Protein 2VJ4 (pdb70)

GO terms:
  GO:0050709 negative regulation of protein secretion (P, IMP)
  GO:0005515 protein binding (F, IPI)

Nearest PDB structures (foldseek):
  2vix-assembly1_A  TM=9.830E-01  e=9.629E-27  Shigella flexneri
  7yyg-assembly1_A  TM=6.979E-01  e=5.399E-05  Bordetella pertussis Tohama I
  2vix-assembly1_A  TM=9.830E-01  e=1.047E-26  Shigella flexneri
  7yyg-assembly1_A  TM=6.692E-01  e=4.824E-05  Bordetella pertussis Tohama I

Solvent-accessible surface area: 30211 Å² total

Foldseek 3Di:
DPPPPFDDDDLLLLAQPDDPVLSVVLVVLVCDVPDDDDPCNVVVCCSGPLLNSLSSLVVVCVDNNDDCVNVVSVNSCVSCPVPCLNLLSSQLRVLCCLCVLHRSVVLSVLLSCLLPPDDDLLVNLVVCCVVSHPVCSVVSLVSNVVSLVSQVVHCHSDDPVSSVVSVCSVLVLLVVLLVLLPCVVLVLPVPQDDSSLLSVLLSVCLVPLLCNVVSCVVVCVRCVVPDQQLSSLVSSLVSLVPGDCVSHPVVSSVSNNVVSVVRNVVRPPPVD/DPPPPFDDDDLLLLAQPDDPVLSVVLVVLVCDVPDDDDPVNLVVCCSGPLLNSLSSLVVVCVDNNDDVVNVVSVNSCVSCVVPVLNLLSRQLRVLCCLCVLHRSVVLSVLLSCLLPPDDDLLVNLVVCCVVSHDVCSVVSLVSNVVSLVSQVVHCHSDDPVSSVVSVCSVLVLLVQLLVLLPCVVLVLPVPQDDSSLVSVLLSVCLVVLQCNVVSCVVSCVRCVVPHQQLSSLVSSLVSLVPGDPVSHPVVSSVSNNVVSVVRNVVRPPPVD

Radius of gyration: 30.58 Å; Cα contacts (8 Å, |Δi|>4): 557; chains: 2; bounding box: 80×80×70 Å

Organism: Shigella flexneri (NCBI:txid623)

InterPro domains:
  IPR003520 Salmonella/Shigella invasion protein E [PR01344] (43-63)
  IPR003520 Salmonella/Shigella invasion protein E [PR01344] (107-126)
  IPR003520 Salmonella/Shigella invasion protein E [PR01344] (170-188)
  IPR003520 Salmonella/Shigella invasion protein E [PR01344] (199-211)
  IPR003520 Salmonella/Shigella invasion protein E [PR01344] (225-245)
  IPR003520 Salmonella/Shigella invasion protein E [PR01344] (255-272)
  IPR010812 Hypersensitivity response secretion-like, HrpJ [PF07201] (46-206)
  IPR013401 Type III secretion regulator, YopN/LcrE/InvE/MxiC [TIGR02568] (38-256)
  IPR049013 MxiC, C-terminal [PF21439] (254-348)

Secondary structure (DSSP, 8-state):
--S--------GGG--SS-HHHHH--------------TTTTTT-----HHHHHHHHHHHTT----SSHHHHH--HHHHHTT---HHHHHHTTTT--------HHHHHHHHHHHHH----HHHHHHHHHHHH-STTHHHHHHHHHHHHHHHHH----S-HHHHHHHH------HHHHHHHH--TTTT----SS-HHHHHHHHHHHHH-GGGHHHHTHHHHHHHTTTS-HHHHHHHHHHHHHTS-GGG--HHHHHHHHHHHHHHHHHH-----/--S--------GGG--SS-HHHHH--------------TTTTTT-----HHHHHHHHHHGGG----SSHHHHH--HHHHHTT---HHHHHHTTTT--------HHHHHHHHHHHHH----HHHHHHHHHHHH-GGGHHHHHHHHHHHHHHHHT----S-HHHHHHHH------HHHHHHHH--TTTT----SS-HHHHHHHHHHHHH-GGGHHHHHHHHHHHHTTTS-HHHHHHHHHHHHHTS-GGG--HHHHHHHHHHHHHHHHHH-----

Sequence (544 aa):
SGLVPRGSHMSQERILDGEEDEINHIFDLRTLDNLPLDRDFIDRLRYFDPSDQVLALRELLNEDLTAEQVELLTIINEIISGSESVNAGINSAIQALFGNMLEPQLLRACYRGFIMGNISTTDQYIEWLGNFGFNHRHTIVNFVEQSLIVDMDSEPSCNAYEFGFVLSLIAIMIRTSDVIFMLESSSLLDGSLSAEQLLLTLLYIFQYPSESEQILTSVIEVSRASHEDSVVYQTYLSSVNESPHDIFSESEREIAINILRELVTSAYELSRSGLVPRGSHMSQERILDGEEDEINHIFDLRTLDNLPLDRDFIDRLRYFDPSDQVLALRELLNEDLTAEQVELLTIINEIISGSESVNAGINSAIQALFGNMLEPQLLRACYRGFIMGNISTTDQYIEWLGNFGFNHRHTIVNFVEQSLIVDMDSEPSCNAYEFGFVLSLIAIMIRTSDVIFMLESSSLLDGSLSAEQLLLTLLYIFQYPSESEQILTSVIEVSRASHEDSVVYQTYLSSVNESPHDIFSESEREIAINILRELVTSAYELSR

Structure (mmCIF, N/CA/C/O backbone):
data_2VJ4
#
_entry.id   2VJ4
#
_cell.length_a   83.480
_cell.length_b   83.450
_cell.length_c   117.070
_cell.angle_alpha   90.00
_cell.angle_beta   90.00
_cell.angle_gamma   90.00
#
_symmetry.space_group_name_H-M   'P 2 2 2'
#
loop_
_entity.id
_entity.type
_entity.pdbx_description
1 polymer 'PROTEIN MXIC'
2 water water
#
loop_
_atom_site.group_PDB
_atom_site.id
_atom_site.type_symbol
_atom_site.label_atom_id
_atom_site.label_alt_id
_atom_site.label_comp_id
_atom_site.label_asym_id
_atom_site.label_entity_id
_atom_site.label_seq_id
_atom_site.pdbx_PDB_ins_code
_atom_site.Cartn_x
_atom_site.Cartn_y
_atom_site.Cartn_z
_atom_site.occupancy
_atom_site.B_iso_or_equiv
_atom_site.auth_seq_id
_atom_site.auth_comp_id
_atom_site.auth_asym_id
_atom_site.auth_atom_id
_atom_site.pdbx_PDB_model_num
ATOM 1 N N . SER A 1 3 ? 41.100 2.711 -34.367 1.00 78.02 64 SER A N 1
ATOM 2 C CA . SER A 1 3 ? 42.177 1.822 -33.940 1.00 78.12 64 SER A CA 1
ATOM 3 C C . SER A 1 3 ? 42.701 2.149 -32.539 1.00 81.92 64 SER A C 1
ATOM 4 O O . SER A 1 3 ? 42.568 1.330 -31.631 1.00 81.77 64 SER A O 1
ATOM 7 N N . GLY A 1 4 ? 43.301 3.326 -32.346 1.00 78.62 65 GLY A N 1
ATOM 8 C CA . GLY A 1 4 ? 43.498 4.320 -33.387 1.00 78.37 65 GLY A CA 1
ATOM 9 C C . GLY A 1 4 ? 44.807 5.062 -33.196 1.00 82.10 65 GLY A C 1
ATOM 10 O O . GLY A 1 4 ? 44.969 6.185 -33.668 1.00 81.81 65 GLY A O 1
ATOM 11 N N . LEU A 1 5 ? 45.731 4.439 -32.471 1.00 78.45 66 LEU A N 1
ATOM 12 C CA . LEU A 1 5 ? 47.033 5.035 -32.195 1.00 78.24 66 LEU A CA 1
ATOM 13 C C . LEU A 1 5 ? 48.139 4.000 -32.196 1.00 80.62 66 LEU A C 1
ATOM 14 O O . LEU A 1 5 ? 49.316 4.335 -32.147 1.00 79.74 66 LEU A O 1
ATOM 19 N N . VAL A 1 6 ? 47.776 2.729 -32.184 1.00 76.12 67 VAL A N 1
ATOM 20 C CA . VAL A 1 6 ? 48.820 1.721 -32.214 1.00 74.97 67 VAL A CA 1
ATOM 21 C C . VAL A 1 6 ? 49.346 1.682 -33.648 1.00 78.01 67 VAL A C 1
ATOM 22 O O . VAL A 1 6 ? 48.574 1.551 -34.595 1.00 77.54 67 VAL A O 1
ATOM 26 N N . PRO A 1 7 ? 50.662 1.882 -33.829 1.00 74.12 68 PRO A N 1
ATOM 27 C CA . PRO A 1 7 ? 51.175 1.893 -35.203 1.00 73.61 68 PRO A CA 1
ATOM 28 C C . PRO A 1 7 ? 51.452 0.492 -35.735 1.00 77.58 68 PRO A C 1
ATOM 29 O O . PRO A 1 7 ? 52.601 0.141 -35.995 1.00 77.63 68 PRO A O 1
ATOM 33 N N . ARG A 1 8 ? 50.396 -0.303 -35.893 1.00 74.32 69 ARG A N 1
ATOM 34 C CA . ARG A 1 8 ? 50.522 -1.673 -36.396 1.00 74.20 69 ARG A CA 1
ATOM 35 C C . ARG A 1 8 ? 50.847 -1.676 -37.891 1.00 79.16 69 ARG A C 1
ATOM 36 O O . ARG A 1 8 ? 50.095 -1.110 -38.687 1.00 78.92 69 ARG A O 1
ATOM 44 N N . GLY A 1 9 ? 51.943 -2.323 -38.288 1.00 76.51 70 GLY A N 1
ATOM 45 C CA . GLY A 1 9 ? 52.894 -2.954 -37.388 1.00 76.65 70 GLY A CA 1
ATOM 46 C C . GLY A 1 9 ? 54.324 -2.719 -37.878 1.00 81.19 70 GLY A C 1
ATOM 47 O O . GLY A 1 9 ? 54.815 -1.586 -37.847 1.00 80.58 70 GLY A O 1
ATOM 48 N N . SER A 1 10 ? 54.991 -3.770 -38.358 1.00 77.92 71 SER A N 1
ATOM 49 C CA . SER A 1 10 ? 54.423 -5.117 -38.427 1.00 77.65 71 SER A CA 1
ATOM 50 C C . SER A 1 10 ? 55.474 -6.129 -38.907 1.00 79.63 71 SER A C 1
ATOM 51 O O . SER A 1 10 ? 55.200 -7.331 -38.967 1.00 78.86 71 SER A O 1
ATOM 54 N N . HIS A 1 11 ? 56.658 -5.633 -39.269 1.00 74.72 72 HIS A N 1
ATOM 55 C CA . HIS A 1 11 ? 57.739 -6.483 -39.775 1.00 73.75 72 HIS A CA 1
ATOM 56 C C . HIS A 1 11 ? 57.950 -7.733 -38.926 1.00 76.23 72 HIS A C 1
ATOM 57 O O . HIS A 1 11 ? 57.586 -7.751 -37.749 1.00 76.29 72 HIS A O 1
ATOM 64 N N . MET A 1 12 ? 58.536 -8.752 -39.558 1.00 71.14 73 MET A N 1
ATOM 65 C CA . MET A 1 12 ? 58.744 -10.106 -39.031 1.00 69.97 73 MET A CA 1
ATOM 66 C C . MET A 1 12 ? 57.630 -11.003 -39.573 1.00 69.94 73 MET A C 1
ATOM 67 O O . MET A 1 12 ? 56.542 -11.111 -38.995 1.00 69.76 73 MET A O 1
ATOM 72 N N . SER A 1 13 ? 57.894 -11.576 -40.740 1.00 62.46 74 SER A N 1
ATOM 73 C CA . SER A 1 13 ? 56.952 -12.456 -41.402 1.00 60.05 74 SER A CA 1
ATOM 74 C C . SER A 1 13 ? 57.507 -13.866 -41.340 1.00 60.97 74 SER A C 1
ATOM 75 O O . SER A 1 13 ? 56.794 -14.808 -41.014 1.00 61.86 74 SER A O 1
ATOM 78 N N . GLN A 1 14 ? 58.801 -13.990 -41.610 1.00 54.21 75 GLN A N 1
ATOM 79 C CA . GLN A 1 14 ? 59.481 -15.278 -41.616 1.00 52.17 75 GLN A CA 1
ATOM 80 C C . GLN A 1 14 ? 59.413 -16.017 -40.288 1.00 54.16 75 GLN A C 1
ATOM 81 O O . GLN A 1 14 ? 59.413 -17.245 -40.254 1.00 54.10 75 GLN A O 1
ATOM 87 N N . GLU A 1 15 ? 59.382 -15.273 -39.191 1.00 49.41 76 GLU A N 1
ATOM 88 C CA . GLU A 1 15 ? 59.325 -15.887 -37.867 1.00 48.75 76 GLU A CA 1
ATOM 89 C C . GLU A 1 15 ? 57.954 -16.511 -37.586 1.00 51.23 76 GLU A C 1
ATOM 90 O O . GLU A 1 15 ? 57.804 -17.330 -36.676 1.00 51.24 76 GLU A O 1
ATOM 96 N N . ARG A 1 16 ? 56.960 -16.135 -38.384 1.00 46.11 77 ARG A N 1
ATOM 97 C CA . ARG A 1 16 ? 55.617 -16.680 -38.232 1.00 45.40 77 ARG A CA 1
ATOM 98 C C . ARG A 1 16 ? 55.360 -17.899 -39.120 1.00 49.07 77 ARG A C 1
ATOM 99 O O . ARG A 1 16 ? 54.267 -18.456 -39.102 1.00 48.02 77 ARG A O 1
ATOM 107 N N . ILE A 1 17 ? 56.372 -18.317 -39.879 1.00 46.41 78 ILE A N 1
ATOM 108 C CA . ILE A 1 17 ? 56.259 -19.497 -40.731 1.00 46.80 78 ILE A CA 1
ATOM 109 C C . ILE A 1 17 ? 56.405 -20.742 -39.868 1.00 53.32 78 ILE A C 1
ATOM 110 O O . ILE A 1 17 ? 57.367 -20.869 -39.108 1.00 52.43 78 ILE A O 1
ATOM 115 N N . LEU A 1 18 ? 55.436 -21.649 -39.968 1.00 52.84 79 LEU A N 1
ATOM 116 C CA . LEU A 1 18 ? 55.416 -22.847 -39.124 1.00 53.81 79 LEU A CA 1
ATOM 117 C C . LEU A 1 18 ? 55.751 -24.180 -39.789 1.00 61.35 79 LEU A C 1
ATOM 118 O O . LEU A 1 18 ? 55.600 -25.232 -39.175 1.00 60.62 79 LEU A O 1
ATOM 123 N N . ASP A 1 19 ? 56.217 -24.130 -41.031 1.00 61.31 80 ASP A N 1
ATOM 124 C CA . ASP A 1 19 ? 56.568 -25.339 -41.776 1.00 62.24 80 ASP A CA 1
ATOM 125 C C . ASP A 1 19 ? 58.080 -25.543 -41.863 1.00 67.38 80 ASP A C 1
ATOM 126 O O . ASP A 1 19 ? 58.769 -24.845 -42.612 1.00 66.87 80 ASP A O 1
ATOM 131 N N . GLY A 1 20 ? 58.597 -26.507 -41.109 1.00 65.49 81 GLY A N 1
ATOM 132 C CA . GLY A 1 20 ? 60.017 -26.820 -41.148 1.00 65.95 81 GLY A CA 1
ATOM 133 C C . GLY A 1 20 ? 60.843 -26.335 -39.972 1.00 71.20 81 GLY A C 1
ATOM 134 O O . GLY A 1 20 ? 60.331 -26.155 -38.867 1.00 71.16 81 GLY A O 1
ATOM 135 N N . GLU A 1 21 ? 62.136 -26.142 -40.216 1.00 68.03 82 GLU A N 1
ATOM 136 C CA . GLU A 1 21 ? 63.067 -25.690 -39.190 1.00 67.82 82 GLU A CA 1
ATOM 137 C C . GLU A 1 21 ? 63.638 -24.339 -39.596 1.00 72.30 82 GLU A C 1
ATOM 138 O O . GLU A 1 21 ? 63.601 -23.981 -40.774 1.00 71.74 82 GLU A O 1
ATOM 144 N N . GLU A 1 22 ? 64.150 -23.583 -38.627 1.00 69.39 83 GLU A N 1
ATOM 145 C CA . GLU A 1 22 ? 64.683 -22.251 -38.910 1.00 69.54 83 GLU A CA 1
ATOM 146 C C . GLU A 1 22 ? 65.654 -22.215 -40.085 1.00 74.09 83 GLU A C 1
ATOM 147 O O . GLU A 1 22 ? 65.646 -21.276 -40.882 1.00 73.82 83 GLU A O 1
ATOM 153 N N . ASP A 1 23 ? 66.487 -23.246 -40.191 1.00 70.99 84 ASP A N 1
ATOM 154 C CA . ASP A 1 23 ? 67.460 -23.344 -41.274 1.00 70.66 84 ASP A CA 1
ATOM 155 C C . ASP A 1 23 ? 66.798 -23.882 -42.539 1.00 72.90 84 ASP A C 1
ATOM 156 O O . ASP A 1 23 ? 67.085 -23.421 -43.643 1.00 72.01 84 ASP A O 1
ATOM 161 N N . GLU A 1 24 ? 65.895 -24.843 -42.361 1.00 68.82 85 GLU A N 1
ATOM 162 C CA . GLU A 1 24 ? 65.150 -25.443 -43.465 1.00 68.59 85 GLU A CA 1
ATOM 163 C C . GLU A 1 24 ? 64.217 -24.425 -44.129 1.00 72.32 85 GLU A C 1
ATOM 164 O O . GLU A 1 24 ? 63.945 -24.505 -45.329 1.00 71.79 85 GLU A O 1
ATOM 170 N N . ILE A 1 25 ? 63.732 -23.471 -43.339 1.00 69.12 86 ILE A N 1
ATOM 171 C CA . ILE A 1 25 ? 62.855 -22.413 -43.841 1.00 68.73 86 ILE A CA 1
ATOM 172 C C . ILE A 1 25 ? 63.714 -21.334 -44.492 1.00 72.56 86 ILE A C 1
ATOM 173 O O . ILE A 1 25 ? 63.346 -20.752 -45.512 1.00 70.86 86 ILE A O 1
ATOM 178 N N . ASN A 1 26 ? 64.858 -21.068 -43.872 1.00 71.40 87 ASN A N 1
ATOM 179 C CA . ASN A 1 26 ? 65.781 -20.036 -44.338 1.00 72.28 87 ASN A CA 1
ATOM 180 C C . ASN A 1 26 ? 66.345 -20.288 -45.733 1.00 78.01 87 ASN A C 1
ATOM 181 O O . ASN A 1 26 ? 66.573 -19.346 -46.495 1.00 76.29 87 ASN A O 1
ATOM 186 N N . HIS A 1 27 ? 66.565 -21.557 -46.065 1.00 77.56 88 HIS A N 1
ATOM 187 C CA . HIS A 1 27 ? 67.062 -21.913 -47.390 1.00 79.03 88 HIS A CA 1
ATOM 188 C C . HIS A 1 27 ? 65.949 -21.660 -48.403 1.00 82.13 88 HIS A C 1
ATOM 189 O O . HIS A 1 27 ? 66.162 -21.011 -49.432 1.00 81.02 88 HIS A O 1
ATOM 207 N N . ILE A 1 29 ? 63.416 -19.676 -48.391 1.00 79.26 90 ILE A N 1
ATOM 208 C CA . ILE A 1 29 ? 63.175 -18.268 -48.673 1.00 79.44 90 ILE A CA 1
ATOM 209 C C . ILE A 1 29 ? 64.268 -17.680 -49.556 1.00 85.45 90 ILE A C 1
ATOM 210 O O . ILE A 1 29 ? 64.013 -16.774 -50.351 1.00 84.65 90 ILE A O 1
ATOM 215 N N . PHE A 1 30 ? 65.486 -18.199 -49.412 1.00 84.11 91 PHE A N 1
ATOM 216 C CA . PHE A 1 30 ? 66.617 -17.726 -50.206 1.00 84.75 91 PHE A CA 1
ATOM 217 C C . PHE A 1 30 ? 66.538 -18.226 -51.646 1.00 88.92 91 PHE A C 1
ATOM 218 O O . PHE A 1 30 ? 66.879 -17.498 -52.575 1.00 88.01 91 PHE A O 1
ATOM 226 N N . ASP A 1 31 ? 66.050 -19.453 -51.829 1.00 86.55 92 ASP A N 1
ATOM 227 C CA . ASP A 1 31 ? 65.870 -20.020 -53.168 1.00 86.70 92 ASP A CA 1
ATOM 228 C C . ASP A 1 31 ? 64.871 -19.159 -53.936 1.00 92.52 92 ASP A C 1
ATOM 229 O O . ASP A 1 31 ? 64.987 -18.990 -55.148 1.00 92.11 92 ASP A O 1
ATOM 234 N N . LEU A 1 32 ? 63.879 -18.632 -53.219 1.00 90.34 93 LEU A N 1
ATOM 235 C CA . LEU A 1 32 ? 62.854 -17.782 -53.817 1.00 90.68 93 LEU A CA 1
ATOM 236 C C . LEU A 1 32 ? 63.376 -16.360 -54.009 1.00 96.02 93 LEU A C 1
ATOM 237 O O . LEU A 1 32 ? 62.854 -15.596 -54.819 1.00 95.30 93 LEU A O 1
ATOM 253 N N . ARG A 1 34 ? 66.444 -16.125 -54.773 1.00 99.55 95 ARG A N 1
ATOM 254 C CA . ARG A 1 34 ? 67.368 -16.495 -55.841 1.00 99.96 95 ARG A CA 1
ATOM 255 C C . ARG A 1 34 ? 66.671 -16.905 -57.142 1.00 105.43 95 ARG A C 1
ATOM 256 O O . ARG A 1 34 ? 67.336 -17.170 -58.146 1.00 105.32 95 ARG A O 1
ATOM 264 N N . THR A 1 35 ? 65.341 -16.953 -57.126 1.00 102.80 96 THR A N 1
ATOM 265 C CA . THR A 1 35 ? 64.578 -17.293 -58.325 1.00 103.04 96 THR A CA 1
ATOM 266 C C . THR A 1 35 ? 63.272 -16.510 -58.426 1.00 107.16 96 THR A C 1
ATOM 267 O O . THR A 1 35 ? 62.202 -17.114 -58.487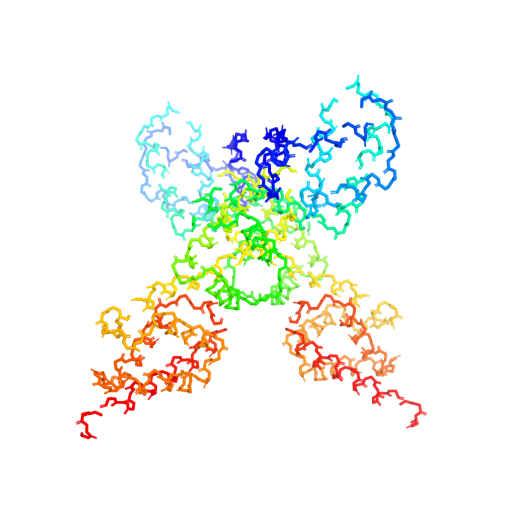 1.00 106.71 96 THR A O 1
ATOM 271 N N . LEU A 1 36 ? 63.336 -15.178 -58.466 1.00 103.77 97 LEU A N 1
ATOM 272 C CA . LEU A 1 36 ? 64.570 -14.397 -58.386 1.00 103.63 97 LEU A CA 1
ATOM 273 C C . LEU A 1 36 ? 64.179 -12.926 -58.496 1.00 107.29 97 LEU A C 1
ATOM 274 O O . LEU A 1 36 ? 63.684 -12.483 -59.532 1.00 106.72 97 LEU A O 1
ATOM 290 N N . ASP A 1 38 ? 66.467 -10.483 -57.410 1.00 105.11 99 ASP A N 1
ATOM 291 C CA . ASP A 1 38 ? 67.743 -9.805 -57.599 1.00 105.15 99 ASP A CA 1
ATOM 292 C C . ASP A 1 38 ? 68.174 -9.691 -59.055 1.00 108.53 99 ASP A C 1
ATOM 293 O O . ASP A 1 38 ? 68.807 -8.709 -59.442 1.00 108.13 99 ASP A O 1
ATOM 298 N N . ASN A 1 39 ? 67.872 -10.715 -59.847 1.00 105.06 100 ASN A N 1
ATOM 299 C CA . ASN A 1 39 ? 68.319 -10.756 -61.231 1.00 104.89 100 ASN A CA 1
ATOM 300 C C . ASN A 1 39 ? 67.287 -10.522 -62.328 1.00 109.23 100 ASN A C 1
ATOM 301 O O . ASN A 1 39 ? 67.656 -10.292 -63.485 1.00 108.61 100 ASN A O 1
ATOM 306 N N . LEU A 1 40 ? 66.008 -10.588 -61.966 1.00 106.30 101 LEU A N 1
ATOM 307 C CA . LEU A 1 40 ? 64.906 -10.255 -62.867 1.00 106.29 101 LEU A CA 1
ATOM 308 C C . LEU A 1 40 ? 64.133 -11.281 -63.699 1.00 110.41 101 LEU A C 1
ATOM 309 O O . LEU A 1 40 ? 63.731 -10.992 -64.834 1.00 110.45 101 LEU A O 1
ATOM 314 N N . PRO A 1 41 ? 63.825 -12.451 -63.113 1.00 106.66 102 PRO A N 1
ATOM 315 C CA . PRO A 1 41 ? 62.867 -13.385 -63.712 1.00 106.10 102 PRO A CA 1
ATOM 316 C C . PRO A 1 41 ? 61.490 -12.757 -63.343 1.00 109.01 102 PRO A C 1
ATOM 317 O O . PRO A 1 41 ? 61.519 -11.655 -62.789 1.00 108.53 102 PRO A O 1
ATOM 321 N N . LEU A 1 42 ? 60.303 -13.256 -63.734 1.00 104.82 103 LEU A N 1
ATOM 322 C CA . LEU A 1 42 ? 59.890 -14.566 -64.277 1.00 103.97 103 LEU A CA 1
ATOM 323 C C . LEU A 1 42 ? 59.130 -15.243 -63.125 1.00 105.68 103 LEU A C 1
ATOM 324 O O . LEU A 1 42 ? 59.730 -15.860 -62.247 1.00 104.76 103 LEU A O 1
ATOM 329 N N . ASP A 1 43 ? 57.814 -15.025 -63.085 1.00 101.09 104 ASP A N 1
ATOM 330 C CA . ASP A 1 43 ? 56.974 -15.459 -61.966 1.00 100.24 104 ASP A CA 1
ATOM 331 C C . ASP A 1 43 ? 55.981 -16.612 -62.117 1.00 102.21 104 ASP A C 1
ATOM 332 O O . ASP A 1 43 ? 55.319 -16.971 -61.146 1.00 101.75 104 ASP A O 1
ATOM 337 N N . ARG A 1 44 ? 55.846 -17.188 -63.304 1.00 97.47 105 ARG A N 1
ATOM 338 C CA . ARG A 1 44 ? 54.914 -18.306 -63.462 1.00 96.62 105 ARG A CA 1
ATOM 339 C C . ARG A 1 44 ? 55.612 -19.639 -63.185 1.00 99.32 105 ARG A C 1
ATOM 340 O O . ARG A 1 44 ? 56.764 -19.840 -63.578 1.00 98.87 105 ARG A O 1
ATOM 348 N N . ASP A 1 45 ? 54.916 -20.534 -62.489 1.00 95.12 106 ASP A N 1
ATOM 349 C CA . ASP A 1 45 ? 55.473 -21.828 -62.103 1.00 94.77 106 ASP A CA 1
ATOM 350 C C . ASP A 1 45 ? 56.540 -21.644 -61.028 1.00 96.69 106 ASP A C 1
ATOM 351 O O . ASP A 1 45 ? 57.110 -22.607 -60.501 1.00 96.02 106 ASP A O 1
ATOM 356 N N . PHE A 1 46 ? 56.762 -20.378 -60.688 1.00 91.62 107 PHE A N 1
ATOM 357 C CA . PHE A 1 46 ? 57.612 -19.981 -59.577 1.00 90.56 107 PHE A CA 1
ATOM 358 C C . PHE A 1 46 ? 56.648 -20.130 -58.399 1.00 91.50 107 PHE A C 1
ATOM 359 O O . PHE A 1 46 ? 57.039 -20.424 -57.269 1.00 90.74 107 PHE A O 1
ATOM 367 N N . ILE A 1 47 ? 55.366 -19.992 -58.727 1.00 86.12 108 ILE A N 1
ATOM 368 C CA . ILE A 1 47 ? 54.265 -20.139 -57.788 1.00 84.71 108 ILE A CA 1
ATOM 369 C C . ILE A 1 47 ? 54.160 -21.586 -57.318 1.00 86.79 108 ILE A C 1
ATOM 370 O O . ILE A 1 47 ? 53.859 -21.848 -56.155 1.00 86.29 108 ILE A O 1
ATOM 375 N N . ASP A 1 48 ? 54.409 -22.525 -58.226 1.00 82.46 109 ASP A N 1
ATOM 376 C CA . ASP A 1 48 ? 54.348 -23.946 -57.890 1.00 82.01 109 ASP A CA 1
ATOM 377 C C . ASP A 1 48 ? 55.551 -24.320 -57.025 1.00 84.02 109 ASP A C 1
ATOM 378 O O . ASP A 1 48 ? 55.514 -25.294 -56.269 1.00 83.56 109 ASP A O 1
ATOM 383 N N . ARG A 1 49 ? 56.614 -23.527 -57.139 1.00 79.14 110 ARG A N 1
ATOM 384 C CA . ARG A 1 49 ? 57.822 -23.719 -56.341 1.00 78.08 110 ARG A CA 1
ATOM 385 C C . ARG A 1 49 ? 57.490 -23.269 -54.917 1.00 80.21 110 ARG A C 1
ATOM 386 O O . ARG A 1 49 ? 57.803 -23.950 -53.940 1.00 79.20 110 ARG A O 1
ATOM 394 N N . LEU A 1 50 ? 56.825 -22.120 -54.829 1.00 75.87 111 LEU A N 1
ATOM 395 C CA . LEU A 1 50 ? 56.368 -21.548 -53.567 1.00 74.87 111 LEU A CA 1
ATOM 396 C C . LEU A 1 50 ? 55.462 -22.552 -52.863 1.00 77.98 111 LEU A C 1
ATOM 397 O O . LEU A 1 50 ? 55.702 -22.927 -51.714 1.00 77.97 111 LEU A O 1
ATOM 413 N N . ARG A 1 52 ? 55.208 -25.589 -53.338 1.00 72.36 113 ARG A N 1
ATOM 414 C CA . ARG A 1 52 ? 55.878 -26.865 -53.104 1.00 71.98 113 ARG A CA 1
ATOM 415 C C . ARG A 1 52 ? 56.702 -26.814 -51.822 1.00 74.41 113 ARG A C 1
ATOM 416 O O . ARG A 1 52 ? 56.755 -27.791 -51.073 1.00 73.80 113 ARG A O 1
ATOM 424 N N . TYR A 1 53 ? 57.322 -25.663 -51.564 1.00 70.01 114 TYR A N 1
ATOM 425 C CA . TYR A 1 53 ? 58.117 -25.459 -50.348 1.00 69.23 114 TYR A CA 1
ATOM 426 C C . TYR A 1 53 ? 57.202 -25.304 -49.131 1.00 71.20 114 TYR A C 1
ATOM 427 O O . TYR A 1 53 ? 57.490 -25.833 -48.057 1.00 71.22 114 TYR A O 1
ATOM 436 N N . PHE A 1 54 ? 56.116 -24.554 -49.303 1.00 65.71 115 PHE A N 1
ATOM 437 C CA . PHE A 1 54 ? 55.155 -24.305 -48.229 1.00 64.60 115 PHE A CA 1
ATOM 438 C C . PHE A 1 54 ? 53.744 -24.629 -48.706 1.00 66.10 115 PHE A C 1
ATOM 439 O O . PHE A 1 54 ? 53.161 -23.869 -49.476 1.00 65.65 115 PHE A O 1
ATOM 458 N N . ASP A 1 56 ? 50.973 -24.742 -46.802 1.00 55.31 117 ASP A N 1
ATOM 459 C CA . ASP A 1 56 ? 50.014 -23.882 -46.115 1.00 53.00 117 ASP A CA 1
ATOM 460 C C . ASP A 1 56 ? 50.044 -22.450 -46.637 1.00 52.95 117 ASP A C 1
ATOM 461 O O . ASP A 1 56 ? 51.109 -21.853 -46.787 1.00 52.54 117 ASP A O 1
ATOM 466 N N . PRO A 1 57 ? 48.862 -21.880 -46.912 1.00 46.88 118 PRO A N 1
ATOM 467 C CA . PRO A 1 57 ? 48.654 -20.516 -47.415 1.00 45.72 118 PRO A CA 1
ATOM 468 C C . PRO A 1 57 ? 49.199 -19.432 -46.483 1.00 47.15 118 PRO A C 1
ATOM 469 O O . PRO A 1 57 ? 49.602 -18.362 -46.939 1.00 46.79 118 PRO A O 1
ATOM 473 N N . SER A 1 58 ? 49.180 -19.689 -45.179 1.00 42.38 119 SER A N 1
ATOM 474 C CA . SER A 1 58 ? 49.704 -18.719 -44.214 1.00 41.67 119 SER A CA 1
ATOM 475 C C . SER A 1 58 ? 51.202 -18.589 -44.424 1.00 45.10 119 SER A C 1
ATOM 476 O O . SER A 1 58 ? 51.743 -17.485 -44.498 1.00 44.43 119 SER A O 1
ATOM 479 N N . ASP A 1 59 ? 51.851 -19.739 -44.558 1.00 41.63 120 ASP A N 1
ATOM 480 C CA . ASP A 1 59 ? 53.285 -19.803 -44.803 1.00 41.49 120 ASP A CA 1
ATOM 481 C C . ASP A 1 59 ? 53.647 -19.226 -46.164 1.00 46.16 120 ASP A C 1
ATOM 482 O O . ASP A 1 59 ? 54.633 -18.507 -46.295 1.00 46.52 120 ASP A O 1
ATOM 487 N N . GLN A 1 60 ? 52.841 -19.533 -47.175 1.00 42.94 121 GLN A N 1
ATOM 488 C CA . GLN A 1 60 ? 53.089 -19.021 -48.518 1.00 42.84 121 GLN A CA 1
ATOM 489 C C . GLN A 1 60 ? 53.045 -17.506 -48.526 1.00 48.54 121 GLN A C 1
ATOM 490 O O . GLN A 1 60 ? 53.923 -16.863 -49.096 1.00 49.77 121 GLN A O 1
ATOM 496 N N . VAL A 1 61 ? 52.023 -16.936 -47.891 1.00 45.15 122 VAL A N 1
ATOM 497 C CA . VAL A 1 61 ? 51.881 -15.484 -47.829 1.00 44.86 122 VAL A CA 1
ATOM 498 C C . VAL A 1 61 ? 53.047 -14.830 -47.085 1.00 49.36 122 VAL A C 1
ATOM 499 O O . VAL A 1 61 ? 53.561 -13.795 -47.505 1.00 48.19 122 VAL A O 1
ATOM 503 N N . LEU A 1 62 ? 53.458 -15.439 -45.977 1.00 46.81 123 LEU A N 1
ATOM 504 C CA . LEU A 1 62 ? 54.552 -14.897 -45.175 1.00 47.03 123 LEU A CA 1
ATOM 505 C C . LEU A 1 62 ? 55.882 -14.891 -45.922 1.00 54.39 123 LEU A C 1
ATOM 506 O O . LEU A 1 62 ? 56.711 -13.999 -45.727 1.00 53.77 123 LEU A O 1
ATOM 511 N N . ALA A 1 63 ? 56.085 -15.902 -46.760 1.00 53.13 124 ALA A N 1
ATOM 512 C CA . ALA A 1 63 ? 57.306 -16.029 -47.550 1.00 53.36 124 ALA A CA 1
ATOM 513 C C . ALA A 1 63 ? 57.417 -14.881 -48.547 1.00 58.84 124 ALA A C 1
ATOM 514 O O . ALA A 1 63 ? 58.483 -14.285 -48.703 1.00 58.61 124 ALA A O 1
ATOM 516 N N . LEU A 1 64 ? 56.309 -14.567 -49.210 1.00 56.53 125 LEU A N 1
ATOM 517 C CA . LEU A 1 64 ? 56.288 -13.487 -50.194 1.00 56.88 125 LEU A CA 1
ATOM 518 C C . LEU A 1 64 ? 56.418 -12.102 -49.560 1.00 61.87 125 LEU A C 1
ATOM 519 O O . LEU A 1 64 ? 56.900 -11.166 -50.196 1.00 62.12 125 LEU A O 1
ATOM 524 N N . ARG A 1 65 ? 55.959 -11.968 -48.317 1.00 58.79 126 ARG A N 1
ATOM 525 C CA . ARG A 1 65 ? 56.025 -10.692 -47.605 1.00 58.41 126 ARG A CA 1
ATOM 526 C C . ARG A 1 65 ? 57.462 -10.401 -47.199 1.00 62.51 126 ARG A C 1
ATOM 527 O O . ARG A 1 65 ? 57.884 -9.246 -47.129 1.00 61.65 126 ARG A O 1
ATOM 535 N N . GLU A 1 66 ? 58.204 -11.471 -46.948 1.00 60.01 127 GLU A N 1
ATOM 536 C CA . GLU A 1 66 ? 59.613 -11.390 -46.607 1.00 60.91 127 GLU A CA 1
ATOM 537 C C . GLU A 1 66 ? 60.375 -11.018 -47.885 1.00 69.05 127 GLU A C 1
ATOM 538 O O . GLU A 1 66 ? 61.218 -10.116 -47.879 1.00 69.30 127 GLU A O 1
ATOM 544 N N . LEU A 1 67 ? 60.039 -11.692 -48.986 1.00 67.31 128 LEU A N 1
ATOM 545 C CA . LEU A 1 67 ? 60.636 -11.405 -50.289 1.00 67.66 128 LEU A CA 1
ATOM 546 C C . LEU A 1 67 ? 60.300 -9.972 -50.713 1.00 74.39 128 LEU A C 1
ATOM 547 O O . LEU A 1 67 ? 60.927 -9.420 -51.615 1.00 74.58 128 LEU A O 1
ATOM 552 N N . LEU A 1 68 ? 59.289 -9.383 -50.081 1.00 72.19 129 LEU A N 1
ATOM 553 C CA . LEU A 1 68 ? 58.889 -8.018 -50.404 1.00 72.65 129 LEU A CA 1
ATOM 554 C C . LEU A 1 68 ? 59.693 -7.032 -49.566 1.00 78.18 129 LEU A C 1
ATOM 555 O O . LEU A 1 68 ? 59.487 -5.820 -49.636 1.00 77.83 129 LEU A O 1
ATOM 560 N N . ASN A 1 69 ? 60.600 -7.569 -48.760 1.00 76.20 130 ASN A N 1
ATOM 561 C CA . ASN A 1 69 ? 61.448 -6.747 -47.908 1.00 76.81 130 ASN A CA 1
ATOM 562 C C . ASN A 1 69 ? 62.764 -6.394 -48.606 1.00 83.33 130 ASN A C 1
ATOM 563 O O . ASN A 1 69 ? 63.462 -5.465 -48.199 1.00 82.75 130 ASN A O 1
ATOM 568 N N . GLU A 1 70 ? 63.097 -7.141 -49.658 1.00 81.75 131 GLU A N 1
ATOM 569 C CA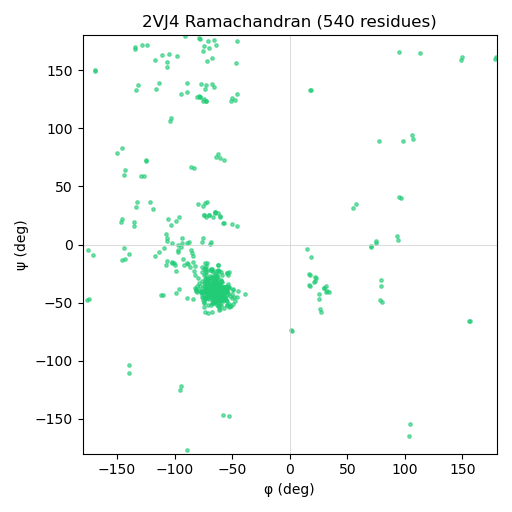 . GLU A 1 70 ? 64.318 -6.902 -50.423 1.00 82.30 131 GLU A CA 1
ATOM 570 C C . GLU A 1 70 ? 64.366 -5.439 -50.850 1.00 88.73 131 GLU A C 1
ATOM 571 O O . GLU A 1 70 ? 63.383 -4.899 -51.363 1.00 88.22 131 GLU A O 1
ATOM 588 N N . ASP A 1 72 ? 65.452 -3.407 -53.331 1.00 90.43 133 ASP A N 1
ATOM 589 C CA . ASP A 1 72 ? 65.852 -3.159 -54.711 1.00 90.57 133 ASP A CA 1
ATOM 590 C C . ASP A 1 72 ? 65.671 -1.695 -55.123 1.00 95.63 133 ASP A C 1
ATOM 591 O O . ASP A 1 72 ? 66.663 -1.007 -55.383 1.00 95.16 133 ASP A O 1
ATOM 596 N N . LEU A 1 73 ? 64.429 -1.202 -55.181 1.00 92.64 134 LEU A N 1
ATOM 597 C CA . LEU A 1 73 ? 63.211 -1.966 -54.886 1.00 92.33 134 LEU A CA 1
ATOM 598 C C . LEU A 1 73 ? 62.315 -2.019 -56.140 1.00 95.99 134 LEU A C 1
ATOM 599 O O . LEU A 1 73 ? 61.088 -2.080 -56.049 1.00 95.55 134 LEU A O 1
ATOM 604 N N . THR A 1 74 ? 62.951 -1.995 -57.309 1.00 92.44 135 THR A N 1
ATOM 605 C CA . THR A 1 74 ? 62.268 -1.986 -58.607 1.00 92.08 135 THR A CA 1
ATOM 606 C C . THR A 1 74 ? 61.497 -3.276 -58.878 1.00 95.27 135 THR A C 1
ATOM 607 O O . THR A 1 74 ? 62.035 -4.368 -58.668 1.00 94.76 135 THR A O 1
ATOM 611 N N . ALA A 1 75 ? 60.264 -3.177 -59.381 1.00 91.07 136 ALA A N 1
ATOM 612 C CA . ALA A 1 75 ? 59.545 -1.927 -59.658 1.00 90.70 136 ALA A CA 1
ATOM 613 C C . ALA A 1 75 ? 58.154 -2.358 -60.126 1.00 94.27 136 ALA A C 1
ATOM 614 O O . ALA A 1 75 ? 57.131 -1.859 -59.652 1.00 93.67 136 ALA A O 1
ATOM 616 N N . GLU A 1 76 ? 58.140 -3.315 -61.051 1.00 90.53 137 GLU A N 1
ATOM 617 C CA . GLU A 1 76 ? 56.911 -3.949 -61.526 1.00 89.95 137 GLU A CA 1
ATOM 618 C C . GLU A 1 76 ? 56.921 -5.282 -60.781 1.00 92.50 137 GLU A C 1
ATOM 619 O O . GLU A 1 76 ? 55.913 -5.989 -60.702 1.00 92.37 137 GLU A O 1
ATOM 625 N N . GLN A 1 77 ? 58.092 -5.598 -60.231 1.00 87.38 138 GLN A N 1
ATOM 626 C CA . GLN A 1 77 ? 58.309 -6.810 -59.452 1.00 86.38 138 GLN A CA 1
ATOM 627 C C . GLN A 1 77 ? 57.474 -6.756 -58.171 1.00 89.73 138 GLN A C 1
ATOM 628 O O . GLN A 1 77 ? 57.013 -7.783 -57.672 1.00 89.03 138 GLN A O 1
ATOM 634 N N . VAL A 1 78 ? 57.281 -5.547 -57.650 1.00 85.90 139 VAL A N 1
ATOM 635 C CA . VAL A 1 78 ? 56.477 -5.347 -56.453 1.00 85.16 139 VAL A CA 1
ATOM 636 C C . VAL A 1 78 ? 55.045 -5.756 -56.767 1.00 88.04 139 VAL A C 1
ATOM 637 O O . VAL A 1 78 ? 54.412 -6.489 -56.004 1.00 87.78 139 VAL A O 1
ATOM 641 N N . GLU A 1 79 ? 54.554 -5.284 -57.910 1.00 83.36 140 GLU A N 1
ATOM 642 C CA . GLU A 1 79 ? 53.197 -5.567 -58.361 1.00 82.48 140 GLU A CA 1
ATOM 643 C C . GLU A 1 79 ? 52.920 -7.062 -58.542 1.00 85.09 140 GLU A C 1
ATOM 644 O O . GLU A 1 79 ? 51.862 -7.559 -58.148 1.00 85.07 140 GLU A O 1
ATOM 650 N N . LEU A 1 80 ? 53.868 -7.774 -59.140 1.00 79.94 141 LEU A N 1
ATOM 651 C CA . LEU A 1 80 ? 53.713 -9.207 -59.367 1.00 78.90 141 LEU A CA 1
ATOM 652 C C . LEU A 1 80 ? 53.768 -9.993 -58.056 1.00 80.27 141 LEU A C 1
ATOM 653 O O . LEU A 1 80 ? 53.155 -11.055 -57.929 1.00 79.66 141 LEU A O 1
ATOM 658 N N . LEU A 1 81 ? 54.525 -9.478 -57.092 1.00 74.69 142 LEU A N 1
ATOM 659 C CA . LEU A 1 81 ? 54.663 -10.135 -55.799 1.00 73.29 142 LEU A CA 1
ATOM 660 C C . LEU A 1 81 ? 53.394 -9.912 -54.988 1.00 75.25 142 LEU A C 1
ATOM 661 O O . LEU A 1 81 ? 52.889 -10.825 -54.331 1.00 74.39 142 LEU A O 1
ATOM 666 N N . THR A 1 82 ? 52.867 -8.694 -55.062 1.00 70.62 143 THR A N 1
ATOM 667 C CA . THR A 1 82 ? 51.660 -8.343 -54.331 1.00 69.92 143 THR A CA 1
ATOM 668 C C . THR A 1 82 ? 50.409 -8.959 -54.934 1.00 72.14 143 THR A C 1
ATOM 669 O O . THR A 1 82 ? 49.424 -9.176 -54.233 1.00 72.42 143 THR A O 1
ATOM 684 N N . ILE A 1 84 ? 50.301 -11.986 -56.344 1.00 64.47 145 ILE A N 1
ATOM 685 C CA . ILE A 1 84 ? 50.283 -13.407 -56.009 1.00 64.16 145 ILE A CA 1
ATOM 686 C C . ILE A 1 84 ? 49.794 -13.547 -54.569 1.00 66.53 145 ILE A C 1
ATOM 687 O O . ILE A 1 84 ? 49.220 -14.566 -54.184 1.00 65.97 145 ILE A O 1
ATOM 692 N N . ILE A 1 85 ? 50.036 -12.507 -53.779 1.00 61.89 146 ILE A N 1
ATOM 693 C CA . ILE A 1 85 ? 49.606 -12.481 -52.395 1.00 61.18 146 ILE A CA 1
ATOM 694 C C . ILE A 1 85 ? 48.082 -12.424 -52.361 1.00 63.16 146 ILE A C 1
ATOM 695 O O . ILE A 1 85 ? 47.444 -13.151 -51.599 1.00 62.35 146 ILE A O 1
ATOM 700 N N . ASN A 1 86 ? 47.504 -11.602 -53.234 1.00 59.32 147 ASN A N 1
ATOM 701 C CA . ASN A 1 86 ? 46.048 -11.467 -53.335 1.00 59.12 147 ASN A CA 1
ATOM 702 C C . ASN A 1 86 ? 45.358 -12.761 -53.780 1.00 63.22 147 ASN A C 1
ATOM 703 O O . ASN A 1 86 ? 44.239 -13.047 -53.357 1.00 63.17 147 ASN A O 1
ATOM 708 N N . GLU A 1 87 ? 46.002 -13.520 -54.660 1.00 59.53 148 GLU A N 1
ATOM 709 C CA . GLU A 1 87 ? 45.411 -14.759 -55.162 1.00 59.72 148 GLU A CA 1
ATOM 710 C C . GLU A 1 87 ? 45.315 -15.839 -54.086 1.00 65.35 148 GLU A C 1
ATOM 711 O O . GLU A 1 87 ? 44.321 -16.575 -54.012 1.00 65.53 148 GLU A O 1
ATOM 717 N N . ILE A 1 88 ? 46.355 -15.925 -53.258 1.00 62.11 149 ILE A N 1
ATOM 718 C CA . ILE A 1 88 ? 46.416 -16.896 -52.168 1.00 61.67 149 ILE A CA 1
ATOM 719 C C . ILE A 1 88 ? 45.433 -16.523 -51.067 1.00 65.24 149 ILE A C 1
ATOM 720 O O . ILE A 1 88 ? 44.759 -17.389 -50.498 1.00 64.57 149 ILE A O 1
ATOM 725 N N . ILE A 1 89 ? 45.365 -15.228 -50.771 1.00 62.01 150 ILE A N 1
ATOM 726 C CA . ILE A 1 89 ? 44.507 -14.713 -49.710 1.00 61.88 150 ILE A CA 1
ATOM 727 C C . ILE A 1 89 ? 43.033 -14.662 -50.090 1.00 64.80 150 ILE A C 1
ATOM 728 O O . ILE A 1 89 ? 42.165 -14.966 -49.275 1.00 64.24 150 ILE A O 1
ATOM 733 N N . SER A 1 90 ? 42.756 -14.258 -51.324 1.00 61.00 151 SER A N 1
ATOM 734 C CA . SER A 1 90 ? 41.383 -14.110 -51.804 1.00 60.39 151 SER A CA 1
ATOM 735 C C . SER A 1 90 ? 40.489 -15.302 -51.486 1.00 62.88 151 SER A C 1
ATOM 736 O O . SER A 1 90 ? 40.797 -16.441 -51.846 1.00 61.82 151 SER A O 1
ATOM 739 N N . GLY A 1 91 ? 39.377 -15.026 -50.808 1.00 59.48 152 GLY A N 1
ATOM 740 C CA . GLY A 1 91 ? 38.412 -16.037 -50.410 1.00 58.71 152 GLY A CA 1
ATOM 741 C C . GLY A 1 91 ? 38.885 -16.874 -49.238 1.00 60.47 152 GLY A C 1
ATOM 742 O O . GLY A 1 91 ? 38.188 -17.795 -48.795 1.00 60.42 152 GLY A O 1
ATOM 743 N N . SER A 1 92 ? 40.077 -16.559 -48.740 1.00 54.71 153 SER A N 1
ATOM 744 C CA . SER A 1 92 ? 40.663 -17.297 -47.627 1.00 53.49 153 SER A CA 1
ATOM 745 C C . SER A 1 92 ? 41.272 -16.353 -46.598 1.00 55.23 153 SER A C 1
ATOM 746 O O . SER A 1 92 ? 42.105 -16.765 -45.791 1.00 55.72 153 SER A O 1
ATOM 749 N N . GLU A 1 93 ? 40.853 -15.090 -46.633 1.00 49.08 154 GLU A N 1
ATOM 750 C CA . GLU A 1 93 ? 41.367 -14.067 -45.726 1.00 48.12 154 GLU A CA 1
ATOM 751 C C . GLU A 1 93 ? 41.350 -14.494 -44.263 1.00 51.90 154 GLU A C 1
ATOM 752 O O . GLU A 1 93 ? 42.340 -14.362 -43.550 1.00 52.06 154 GLU A O 1
ATOM 769 N N . SER A 1 95 ? 41.106 -17.558 -42.809 1.00 43.99 156 SER A N 1
ATOM 770 C CA . SER A 1 95 ? 42.019 -18.655 -42.526 1.00 43.11 156 SER A CA 1
ATOM 771 C C . SER A 1 95 ? 43.497 -18.263 -42.583 1.00 46.72 156 SER A C 1
ATOM 772 O O . SER A 1 95 ? 44.305 -18.783 -41.812 1.00 46.92 156 SER A O 1
ATOM 775 N N . VAL A 1 96 ? 43.853 -17.357 -43.493 1.00 41.78 157 VAL A N 1
ATOM 776 C CA . VAL A 1 96 ? 45.246 -16.937 -43.627 1.00 41.09 157 VAL A CA 1
ATOM 777 C C . VAL A 1 96 ? 45.633 -16.022 -42.482 1.00 42.87 157 VAL A C 1
ATOM 778 O O . VAL A 1 96 ? 46.646 -16.231 -41.827 1.00 41.40 157 VAL A O 1
ATOM 782 N N . ASN A 1 97 ? 44.802 -15.011 -42.255 1.00 39.30 158 ASN A N 1
ATOM 783 C CA . ASN A 1 97 ? 45.008 -14.028 -41.194 1.00 38.54 158 ASN A CA 1
ATOM 784 C C . ASN A 1 97 ? 44.989 -14.629 -39.801 1.00 40.96 158 ASN A C 1
ATOM 785 O O . ASN A 1 97 ? 45.692 -14.159 -38.914 1.00 40.85 158 ASN A O 1
ATOM 790 N N . ALA A 1 98 ? 44.203 -15.681 -39.611 1.00 36.53 159 ALA A N 1
ATOM 791 C CA . ALA A 1 98 ? 44.169 -16.368 -38.322 1.00 35.47 159 ALA A CA 1
ATOM 792 C C . ALA A 1 98 ? 45.463 -17.146 -38.121 1.00 35.81 159 ALA A C 1
ATOM 793 O O . ALA A 1 98 ? 46.052 -17.118 -37.046 1.00 35.90 159 ALA A O 1
ATOM 795 N N . GLY A 1 99 ? 45.904 -17.844 -39.160 1.00 30.14 160 GLY A N 1
ATOM 796 C CA . GLY A 1 99 ? 47.145 -18.596 -39.102 1.00 29.50 160 GLY A CA 1
ATOM 797 C C . GLY A 1 99 ? 48.349 -17.699 -38.858 1.00 32.49 160 GLY A C 1
ATOM 798 O O . GLY A 1 99 ? 49.235 -18.039 -38.080 1.00 32.83 160 GLY A O 1
ATOM 799 N N . ILE A 1 100 ? 48.387 -16.548 -39.520 1.00 28.53 161 ILE A N 1
ATOM 800 C CA . ILE A 1 100 ? 49.477 -15.608 -39.322 1.00 29.23 161 ILE A CA 1
ATOM 801 C C . ILE A 1 100 ? 49.423 -15.028 -37.900 1.00 34.56 161 ILE A C 1
ATOM 802 O O . ILE A 1 100 ? 50.368 -15.175 -37.118 1.00 34.22 161 ILE A O 1
ATOM 807 N N . ASN A 1 101 ? 48.296 -14.397 -37.570 1.00 31.10 162 ASN A N 1
ATOM 808 C CA . ASN A 1 101 ? 48.094 -13.757 -36.269 1.00 30.20 162 ASN A CA 1
ATOM 809 C C . ASN A 1 101 ? 48.318 -14.610 -35.033 1.00 34.04 162 ASN A C 1
ATOM 810 O O . ASN A 1 101 ? 48.564 -14.063 -33.960 1.00 35.80 162 ASN A O 1
ATOM 815 N N . SER A 1 102 ? 48.196 -15.930 -35.159 1.00 29.24 163 SER A N 1
ATOM 816 C CA . SER A 1 102 ? 48.328 -16.824 -34.001 1.00 28.68 163 SER A CA 1
ATOM 817 C C . SER A 1 102 ? 49.623 -17.622 -33.973 1.00 32.71 163 SER A C 1
ATOM 818 O O . SER A 1 102 ? 49.829 -18.469 -33.093 1.00 32.07 163 SER A O 1
ATOM 821 N N . ALA A 1 103 ? 50.486 -17.356 -34.950 1.00 29.83 164 ALA A N 1
ATOM 822 C CA . ALA A 1 103 ? 51.736 -18.091 -35.115 1.00 29.56 164 ALA A CA 1
ATOM 823 C C . ALA A 1 103 ? 52.670 -18.098 -33.907 1.00 34.14 164 ALA A C 1
ATOM 824 O O . ALA A 1 103 ? 53.227 -19.136 -33.556 1.00 34.47 164 ALA A O 1
ATOM 826 N N . ILE A 1 104 ? 52.858 -16.937 -33.285 1.00 30.38 165 ILE A N 1
ATOM 827 C CA . ILE A 1 104 ? 53.741 -16.847 -32.129 1.00 30.30 165 ILE A CA 1
ATOM 828 C C . ILE A 1 104 ? 53.159 -17.573 -30.925 1.00 34.38 165 ILE A C 1
ATOM 829 O O . ILE A 1 104 ? 53.873 -18.275 -30.216 1.00 34.14 165 ILE A O 1
ATOM 834 N N . GLN A 1 105 ? 51.853 -17.441 -30.720 1.00 32.64 166 GLN A N 1
ATOM 835 C CA . GLN A 1 105 ? 51.177 -18.156 -29.634 1.00 33.47 166 GLN A CA 1
ATOM 836 C C . GLN A 1 105 ? 51.298 -19.669 -29.871 1.00 41.41 166 GLN A C 1
ATOM 837 O O . GLN A 1 105 ? 51.559 -20.434 -28.946 1.00 42.45 166 GLN A O 1
ATOM 843 N N . ALA A 1 106 ? 51.106 -20.096 -31.116 1.00 39.16 167 ALA A N 1
ATOM 844 C CA . ALA A 1 106 ? 51.237 -21.508 -31.466 1.00 39.47 167 ALA A CA 1
ATOM 845 C C . ALA A 1 106 ? 52.650 -22.012 -31.165 1.00 43.44 167 ALA A C 1
ATOM 846 O O . ALA A 1 106 ? 52.827 -23.162 -30.753 1.00 42.84 167 ALA A O 1
ATOM 859 N N . LEU A 1 108 ? 54.700 -20.479 -28.853 1.00 41.11 169 LEU A N 1
ATOM 860 C CA . LEU A 1 108 ? 54.791 -20.370 -27.397 1.00 40.30 169 LEU A CA 1
ATOM 861 C C . LEU A 1 108 ? 54.157 -21.590 -26.721 1.00 43.41 169 LEU A C 1
ATOM 862 O O . LEU A 1 108 ? 54.793 -22.277 -25.914 1.00 41.91 169 LEU A O 1
ATOM 867 N N . PHE A 1 109 ? 52.897 -21.849 -27.053 1.00 40.25 170 PHE A N 1
ATOM 868 C CA . PHE A 1 109 ? 52.163 -22.975 -26.485 1.00 40.48 170 PHE A CA 1
ATOM 869 C C . PHE A 1 109 ? 52.647 -24.317 -27.051 1.00 45.91 170 PHE A C 1
ATOM 870 O O . PHE A 1 109 ? 52.573 -25.351 -26.382 1.00 45.52 170 PHE A O 1
ATOM 878 N N . GLY A 1 110 ? 53.143 -24.295 -28.285 1.00 43.45 171 GLY A N 1
ATOM 879 C CA . GLY A 1 110 ? 53.681 -25.481 -28.919 1.00 43.50 171 GLY A CA 1
ATOM 880 C C . GLY A 1 110 ? 54.848 -25.998 -28.104 1.00 48.33 171 GLY A C 1
ATOM 881 O O . GLY A 1 110 ? 54.947 -27.192 -27.823 1.00 47.47 171 GLY A O 1
ATOM 882 N N . ASN A 1 111 ? 55.719 -25.082 -27.693 1.00 46.44 172 ASN A N 1
ATOM 883 C CA . ASN A 1 111 ? 56.887 -25.440 -26.890 1.00 46.67 172 ASN A CA 1
ATOM 884 C C . ASN A 1 111 ? 56.502 -25.859 -25.477 1.00 51.22 172 ASN A C 1
ATOM 885 O O . ASN A 1 111 ? 57.146 -26.717 -24.879 1.00 51.96 172 ASN A O 1
ATOM 901 N N . MET A 1 113 ? 53.443 -27.175 -24.484 1.00 48.59 174 MET A N 1
ATOM 902 C CA . MET A 1 113 ? 52.678 -28.416 -24.483 1.00 48.62 174 MET A CA 1
ATOM 903 C C . MET A 1 113 ? 53.447 -29.579 -25.092 1.00 55.11 174 MET A C 1
ATOM 904 O O . MET A 1 113 ? 53.033 -30.733 -24.976 1.00 54.85 174 MET A O 1
ATOM 920 N N . LEU A 1 115 ? 53.946 -29.863 -28.296 1.00 54.69 176 LEU A N 1
ATOM 921 C CA . LEU A 1 115 ? 53.094 -30.132 -29.452 1.00 54.17 176 LEU A CA 1
ATOM 922 C C . LEU A 1 115 ? 53.708 -29.392 -30.623 1.00 57.23 176 LEU A C 1
ATOM 923 O O . LEU A 1 115 ? 54.426 -28.421 -30.431 1.00 57.15 176 LEU A O 1
ATOM 928 N N . GLU A 1 116 ? 53.384 -29.821 -31.835 1.00 53.58 177 GLU A N 1
ATOM 929 C CA . GLU A 1 116 ? 53.873 -29.158 -33.037 1.00 52.85 177 GLU A CA 1
ATOM 930 C C . GLU A 1 116 ? 53.041 -27.893 -33.271 1.00 54.95 177 GLU A C 1
ATOM 931 O O . GLU A 1 116 ? 51.812 -27.939 -33.278 1.00 54.46 177 GLU A O 1
ATOM 937 N N . PRO A 1 117 ? 53.708 -26.739 -33.429 1.00 50.49 178 PRO A N 1
ATOM 938 C CA . PRO A 1 117 ? 52.998 -25.469 -33.616 1.00 49.69 178 PRO A CA 1
ATOM 939 C C . PRO A 1 117 ? 51.922 -25.466 -34.697 1.00 52.23 178 PRO A C 1
ATOM 940 O O . PRO A 1 117 ? 50.845 -24.921 -34.487 1.00 52.81 178 PRO A O 1
ATOM 944 N N . GLN A 1 118 ? 52.196 -26.071 -35.849 1.00 46.90 179 GLN A N 1
ATOM 945 C CA . GLN A 1 118 ? 51.201 -26.094 -36.925 1.00 45.32 179 GLN A CA 1
ATOM 946 C C . GLN A 1 118 ? 49.898 -26.825 -36.572 1.00 46.23 179 GLN A C 1
ATOM 947 O O . GLN A 1 118 ? 48.856 -26.570 -37.174 1.00 45.98 179 GLN A O 1
ATOM 953 N N . LEU A 1 119 ? 49.953 -27.712 -35.584 1.00 41.12 180 LEU A N 1
ATOM 954 C CA . LEU A 1 119 ? 48.766 -28.419 -35.117 1.00 40.57 180 LEU A CA 1
ATOM 955 C C . LEU A 1 119 ? 47.907 -27.443 -34.308 1.00 45.55 180 LEU A C 1
ATOM 956 O O . LEU A 1 119 ? 46.674 -27.539 -34.306 1.00 44.79 180 LEU A O 1
ATOM 961 N N . LEU A 1 120 ? 48.568 -26.503 -33.626 1.00 41.80 181 LEU A N 1
ATOM 962 C CA . LEU A 1 120 ? 47.873 -25.474 -32.853 1.00 40.70 181 LEU A CA 1
ATOM 963 C C . LEU A 1 120 ? 47.298 -24.407 -33.786 1.00 43.55 181 LEU A C 1
ATOM 964 O O . LEU A 1 120 ? 46.250 -23.827 -33.509 1.00 43.62 181 LEU A O 1
ATOM 969 N N . ARG A 1 121 ? 47.973 -24.169 -34.904 1.00 39.25 182 ARG A N 1
ATOM 970 C CA . ARG A 1 121 ? 47.480 -23.225 -35.903 1.00 39.24 182 ARG A CA 1
ATOM 971 C C . ARG A 1 121 ? 46.189 -23.774 -36.531 1.00 45.53 182 ARG A C 1
ATOM 972 O O . ARG A 1 121 ? 45.238 -23.030 -36.805 1.00 45.76 182 ARG A O 1
ATOM 980 N N . ALA A 1 122 ? 46.174 -25.082 -36.781 1.00 41.81 183 ALA A N 1
ATOM 981 C CA . ALA A 1 122 ? 45.006 -25.731 -37.354 1.00 41.19 183 ALA A CA 1
ATOM 982 C C . ALA A 1 122 ? 43.871 -25.649 -36.336 1.00 45.67 183 ALA A C 1
ATOM 983 O O . ALA A 1 122 ? 42.695 -25.470 -36.689 1.00 45.52 183 ALA A O 1
ATOM 985 N N . CYS A 1 123 ? 44.259 -25.742 -35.066 1.00 42.09 184 CYS A N 1
ATOM 986 C CA . CYS A 1 123 ? 43.339 -25.693 -33.936 1.00 42.24 184 CYS A CA 1
ATOM 987 C C . CYS A 1 123 ? 42.601 -24.367 -33.818 1.00 46.54 184 CYS A C 1
ATOM 988 O O . CYS A 1 123 ? 41.385 -24.344 -33.589 1.00 47.14 184 CYS A O 1
ATOM 991 N N . TYR A 1 124 ? 43.333 -23.264 -33.958 1.00 41.80 185 TYR A N 1
ATOM 992 C CA . TYR A 1 124 ? 42.730 -21.935 -33.834 1.00 40.38 185 TYR A CA 1
ATOM 993 C C . TYR A 1 124 ? 41.893 -21.571 -35.042 1.00 42.72 185 TYR A C 1
ATOM 994 O O . TYR A 1 124 ? 40.893 -20.866 -34.927 1.00 42.05 185 TYR A O 1
ATOM 1003 N N . ARG A 1 125 ? 42.319 -22.049 -36.204 1.00 39.68 186 ARG A N 1
ATOM 1004 C CA . ARG A 1 125 ? 41.583 -21.831 -37.450 1.00 39.21 186 ARG A CA 1
ATOM 1005 C C . ARG A 1 125 ? 40.282 -22.608 -37.365 1.00 42.87 186 ARG A C 1
ATOM 1006 O O . ARG A 1 125 ? 39.230 -22.119 -37.752 1.00 41.91 186 ARG A O 1
ATOM 1014 N N . GLY A 1 126 ? 40.385 -23.853 -36.912 1.00 41.62 187 GLY A N 1
ATOM 1015 C CA . GLY A 1 126 ? 39.237 -24.726 -36.771 1.00 42.73 187 GLY A CA 1
ATOM 1016 C C . GLY A 1 126 ? 38.210 -24.160 -35.810 1.00 49.71 187 GLY A C 1
ATOM 1017 O O . GLY A 1 126 ? 36.997 -24.325 -35.998 1.00 50.21 187 GLY A O 1
ATOM 1018 N N . PHE A 1 127 ? 38.692 -23.483 -34.776 1.00 47.17 188 PHE A N 1
ATOM 1019 C CA . PHE A 1 127 ? 37.806 -22.929 -33.771 1.00 47.30 188 PHE A CA 1
ATOM 1020 C C . PHE A 1 127 ? 37.004 -21.733 -34.248 1.00 53.04 188 PHE A C 1
ATOM 1021 O O . PHE A 1 127 ? 35.842 -21.568 -33.867 1.00 53.16 188 PHE A O 1
ATOM 1029 N N . ILE A 1 128 ? 37.622 -20.884 -35.059 1.00 50.71 189 ILE A N 1
ATOM 1030 C CA . ILE A 1 128 ? 36.933 -19.690 -35.536 1.00 51.40 189 ILE A CA 1
ATOM 1031 C C . ILE A 1 128 ? 36.145 -19.938 -36.811 1.00 57.79 189 ILE A C 1
ATOM 1032 O O . ILE A 1 128 ? 35.281 -19.145 -37.172 1.00 58.10 189 ILE A O 1
ATOM 1037 N N . MET A 1 129 ? 36.444 -21.036 -37.496 1.00 56.21 190 MET A N 1
ATOM 1038 C CA . MET A 1 129 ? 35.780 -21.337 -38.760 1.00 56.91 190 MET A CA 1
ATOM 1039 C C . MET A 1 129 ? 34.894 -22.568 -38.742 1.00 63.03 190 MET A C 1
ATOM 1040 O O . MET A 1 129 ? 34.206 -22.853 -39.720 1.00 62.43 190 MET A O 1
ATOM 1045 N N . GLY A 1 130 ? 34.921 -23.312 -37.645 1.00 61.09 191 GLY A N 1
ATOM 1046 C CA . GLY A 1 130 ? 34.106 -24.506 -37.554 1.00 61.17 191 GLY A CA 1
ATOM 1047 C C . GLY A 1 130 ? 32.625 -24.194 -37.439 1.00 64.56 191 GLY A C 1
ATOM 1048 O O . GLY A 1 130 ? 32.225 -23.044 -37.232 1.00 63.90 191 GLY A O 1
ATOM 1049 N N . ASN A 1 131 ? 31.808 -25.230 -37.573 1.00 60.90 192 ASN A N 1
ATOM 1050 C CA . ASN A 1 131 ? 30.372 -25.084 -37.418 1.00 60.75 192 ASN A CA 1
ATOM 1051 C C . ASN A 1 131 ? 29.862 -26.200 -36.514 1.00 62.43 192 ASN A C 1
ATOM 1052 O O . ASN A 1 131 ? 28.781 -26.748 -36.725 1.00 62.86 192 ASN A O 1
ATOM 1057 N N . ILE A 1 132 ? 30.669 -26.548 -35.518 1.00 56.36 193 ILE A N 1
ATOM 1058 C CA . ILE A 1 132 ? 30.295 -27.576 -34.560 1.00 55.21 193 ILE A CA 1
ATOM 1059 C C . ILE A 1 132 ? 29.904 -26.941 -33.228 1.00 57.66 193 ILE A C 1
ATOM 1060 O O . ILE A 1 132 ? 30.195 -25.774 -32.972 1.00 57.59 193 ILE A O 1
ATOM 1065 N N . SER A 1 133 ? 29.236 -27.714 -32.384 1.00 52.54 194 SER A N 1
ATOM 1066 C CA . SER A 1 133 ? 28.788 -27.199 -31.103 1.00 51.30 194 SER A CA 1
ATOM 1067 C C . SER A 1 133 ? 29.936 -27.085 -30.112 1.00 53.19 194 SER A C 1
ATOM 1068 O O . SER A 1 133 ? 31.025 -27.617 -30.334 1.00 52.79 194 SER A O 1
ATOM 1071 N N . THR A 1 134 ? 29.667 -26.376 -29.021 1.00 47.62 195 THR A N 1
ATOM 1072 C CA . THR A 1 134 ? 30.615 -26.175 -27.943 1.00 46.35 195 THR A CA 1
ATOM 1073 C C . THR A 1 134 ? 31.048 -27.503 -27.320 1.00 49.90 195 THR A C 1
ATOM 1074 O O . THR A 1 134 ? 32.225 -27.693 -27.003 1.00 49.15 195 THR A O 1
ATOM 1078 N N . THR A 1 135 ? 30.097 -28.418 -27.142 1.00 46.79 196 THR A N 1
ATOM 1079 C CA . THR A 1 135 ? 30.400 -29.729 -26.559 1.00 46.80 196 THR A CA 1
ATOM 1080 C C . THR A 1 135 ? 31.198 -30.604 -27.523 1.00 48.84 196 THR A C 1
ATOM 1081 O O . THR A 1 135 ? 32.077 -31.365 -27.113 1.00 48.69 196 THR A O 1
ATOM 1085 N N . ASP A 1 136 ? 30.883 -30.496 -28.807 1.00 44.01 197 ASP A N 1
ATOM 1086 C CA . ASP A 1 136 ? 31.578 -31.277 -29.823 1.00 43.37 197 ASP A CA 1
ATOM 1087 C C . ASP A 1 136 ? 33.006 -30.785 -29.910 1.00 45.79 197 ASP A C 1
ATOM 1088 O O . ASP A 1 136 ? 33.949 -31.581 -29.937 1.00 45.12 197 ASP A O 1
ATOM 1093 N N . GLN A 1 137 ? 33.156 -29.463 -29.902 1.00 42.02 198 GLN A N 1
ATOM 1094 C CA . GLN A 1 137 ? 34.472 -28.830 -29.939 1.00 41.64 198 GLN A CA 1
ATOM 1095 C C . GLN A 1 137 ? 35.331 -29.288 -28.761 1.00 44.75 198 GLN A C 1
ATOM 1096 O O . GLN A 1 137 ? 36.511 -29.600 -28.921 1.00 44.43 198 GLN A O 1
ATOM 1102 N N . TYR A 1 138 ? 34.722 -29.351 -27.584 1.00 41.18 199 TYR A N 1
ATOM 1103 C CA . TYR A 1 138 ? 35.417 -29.798 -26.387 1.00 41.40 199 TYR A CA 1
ATOM 1104 C C . TYR A 1 138 ? 35.790 -31.279 -26.483 1.00 45.84 199 TYR A C 1
ATOM 1105 O O . TYR A 1 138 ? 36.877 -31.686 -26.058 1.00 45.66 199 TYR A O 1
ATOM 1114 N N . ILE A 1 139 ? 34.891 -32.084 -27.051 1.00 42.71 200 ILE A N 1
ATOM 1115 C CA . ILE A 1 139 ? 35.152 -33.518 -27.235 1.00 42.51 200 ILE A CA 1
ATOM 1116 C C . ILE A 1 139 ? 36.265 -33.757 -28.268 1.00 44.74 200 ILE A C 1
ATOM 1117 O O . ILE A 1 139 ? 37.051 -34.702 -28.150 1.00 44.07 200 ILE A O 1
ATOM 1122 N N . GLU A 1 140 ? 36.309 -32.907 -29.289 1.00 39.85 201 GLU A N 1
ATOM 1123 C CA . GLU A 1 140 ? 37.322 -33.011 -30.330 1.00 39.81 201 GLU A CA 1
ATOM 1124 C C . GLU A 1 140 ? 38.724 -32.711 -29.787 1.00 46.11 201 GLU A C 1
ATOM 1125 O O . GLU A 1 140 ? 39.661 -33.490 -29.990 1.00 46.91 201 GLU A O 1
ATOM 1131 N N . TRP A 1 141 ? 38.858 -31.600 -29.068 1.00 43.06 202 TRP A N 1
ATOM 1132 C CA . TRP A 1 141 ? 40.139 -31.225 -28.478 1.00 42.91 202 TRP A CA 1
ATOM 1133 C C . TRP A 1 141 ? 40.622 -32.329 -27.540 1.00 49.64 202 TRP A C 1
ATOM 1134 O O . TRP A 1 141 ? 41.791 -32.726 -27.575 1.00 50.37 202 TRP A O 1
ATOM 1145 N N . LEU A 1 142 ? 39.712 -32.81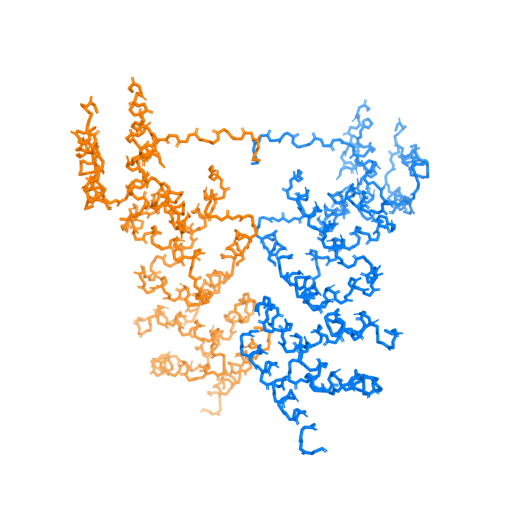9 -26.702 1.00 46.72 203 LEU A N 1
ATOM 1146 C CA . LEU A 1 142 ? 40.016 -33.889 -25.759 1.00 46.81 203 LEU A CA 1
ATOM 1147 C C . LEU A 1 142 ? 40.602 -35.083 -26.514 1.00 51.39 203 LEU A C 1
ATOM 1148 O O . LEU A 1 142 ? 41.582 -35.695 -26.073 1.00 51.70 203 LEU A O 1
ATOM 1153 N N . GLY A 1 143 ? 39.995 -35.405 -27.653 1.00 47.71 204 GLY A N 1
ATOM 1154 C CA . GLY A 1 143 ? 40.425 -36.505 -28.494 1.00 47.45 204 GLY A CA 1
ATOM 1155 C C . GLY A 1 143 ? 41.737 -36.209 -29.192 1.00 51.63 204 GLY A C 1
ATOM 1156 O O . GLY A 1 143 ? 42.681 -36.996 -29.101 1.00 50.94 204 GLY A O 1
ATOM 1157 N N . ASN A 1 144 ? 41.802 -35.060 -29.866 1.00 48.30 205 ASN A N 1
ATOM 1158 C CA . ASN A 1 144 ? 43.009 -34.639 -30.585 1.00 47.67 205 ASN A CA 1
ATOM 1159 C C . ASN A 1 144 ? 44.261 -34.431 -29.745 1.00 49.53 205 ASN A C 1
ATOM 1160 O O . ASN A 1 144 ? 45.321 -34.961 -30.080 1.00 49.17 205 ASN A O 1
ATOM 1165 N N . PHE A 1 145 ? 44.154 -33.607 -28.701 1.00 44.14 206 PHE A N 1
ATOM 1166 C CA . PHE A 1 145 ? 45.319 -33.244 -27.889 1.00 42.81 206 PHE A CA 1
ATOM 1167 C C . PHE A 1 145 ? 45.538 -33.998 -26.582 1.00 47.83 206 PHE A C 1
ATOM 1168 O O . PHE A 1 145 ? 46.660 -34.035 -26.076 1.00 48.80 206 PHE A O 1
ATOM 1176 N N . GLY A 1 146 ? 44.481 -34.577 -26.021 1.00 43.37 207 GLY A N 1
ATOM 1177 C CA . GLY A 1 146 ? 44.612 -35.351 -24.805 1.00 42.74 207 GLY A CA 1
ATOM 1178 C C . GLY A 1 146 ? 43.958 -34.792 -23.557 1.00 46.35 207 GLY A C 1
ATOM 1179 O O . GLY A 1 146 ? 43.589 -33.622 -23.490 1.00 46.97 207 GLY A O 1
ATOM 1180 N N . PHE A 1 147 ? 43.825 -35.651 -22.551 1.00 40.96 208 PHE A N 1
ATOM 1181 C CA . PHE A 1 147 ? 43.242 -35.273 -21.271 1.00 39.55 208 PHE A CA 1
ATOM 1182 C C . PHE A 1 147 ? 44.099 -34.188 -20.606 1.00 46.12 208 PHE A C 1
ATOM 1183 O O . PHE A 1 147 ? 43.588 -33.152 -20.185 1.00 46.07 208 PHE A O 1
ATOM 1191 N N . ASN A 1 148 ? 45.404 -34.442 -20.533 1.00 44.13 209 ASN A N 1
ATOM 1192 C CA . ASN A 1 148 ? 46.374 -33.514 -19.954 1.00 43.97 209 ASN A CA 1
ATOM 1193 C C . ASN A 1 148 ? 46.335 -32.099 -20.552 1.00 46.87 209 ASN A C 1
ATOM 1194 O O . ASN A 1 148 ? 46.587 -31.120 -19.848 1.00 46.68 209 ASN A O 1
ATOM 1199 N N . HIS A 1 149 ? 46.029 -31.999 -21.844 1.00 41.85 210 HIS A N 1
ATOM 1200 C CA . HIS A 1 149 ? 46.028 -30.716 -22.543 1.00 41.01 210 HIS A CA 1
ATOM 1201 C C . HIS A 1 149 ? 44.668 -30.019 -22.699 1.00 44.76 210 HIS A C 1
ATOM 1202 O O . HIS A 1 149 ? 44.594 -28.957 -23.311 1.00 44.28 210 HIS A O 1
ATOM 1209 N N . ARG A 1 150 ? 43.590 -30.616 -22.197 1.00 41.55 211 ARG A N 1
ATOM 1210 C CA . ARG A 1 150 ? 42.255 -30.044 -22.412 1.00 41.27 211 ARG A CA 1
ATOM 1211 C C . ARG A 1 150 ? 42.021 -28.616 -21.933 1.00 47.20 211 ARG A C 1
ATOM 1212 O O . ARG A 1 150 ? 41.317 -27.844 -22.593 1.00 47.04 211 ARG A O 1
ATOM 1220 N N . HIS A 1 151 ? 42.618 -28.261 -20.797 1.00 43.25 212 HIS A N 1
ATOM 1221 C CA . HIS A 1 151 ? 42.463 -26.918 -20.244 1.00 41.90 212 HIS A CA 1
ATOM 1222 C C . HIS A 1 151 ? 43.414 -25.922 -20.903 1.00 43.19 212 HIS A C 1
ATOM 1223 O O . HIS A 1 151 ? 43.061 -24.769 -21.131 1.00 42.70 212 HIS A O 1
ATOM 1230 N N . THR A 1 152 ? 44.622 -26.377 -21.205 1.00 39.16 213 THR A N 1
ATOM 1231 C CA . THR A 1 152 ? 45.641 -25.533 -21.822 1.00 39.20 213 THR A CA 1
ATOM 1232 C C . THR A 1 152 ? 45.244 -25.116 -23.229 1.00 43.90 213 THR A C 1
ATOM 1233 O O . THR A 1 152 ? 45.586 -24.025 -23.690 1.00 44.84 213 THR A O 1
ATOM 1237 N N . ILE A 1 153 ? 44.558 -26.011 -23.927 1.00 38.91 214 ILE A N 1
ATOM 1238 C CA . ILE A 1 153 ? 44.146 -25.747 -25.290 1.00 38.06 214 ILE A CA 1
ATOM 1239 C C . ILE A 1 153 ? 43.161 -24.573 -25.369 1.00 40.24 214 ILE A C 1
ATOM 1240 O O . ILE A 1 153 ? 43.181 -23.800 -26.325 1.00 39.42 214 ILE A O 1
ATOM 1245 N N . VAL A 1 154 ? 42.321 -24.404 -24.354 1.00 37.16 215 VAL A N 1
ATOM 1246 C CA . VAL A 1 154 ? 41.385 -23.278 -24.376 1.00 36.83 215 VAL A CA 1
ATOM 1247 C C . VAL A 1 154 ? 42.079 -21.961 -24.038 1.00 41.07 215 VAL A C 1
ATOM 1248 O O . VAL A 1 154 ? 41.639 -20.890 -24.453 1.00 41.53 215 VAL A O 1
ATOM 1252 N N . ASN A 1 155 ? 43.203 -22.059 -23.335 1.00 36.39 216 ASN A N 1
ATOM 1253 C CA . ASN A 1 155 ? 44.004 -20.893 -22.982 1.00 35.59 216 ASN A CA 1
ATOM 1254 C C . ASN A 1 155 ? 44.708 -20.390 -24.229 1.00 37.86 216 ASN A C 1
ATOM 1255 O O . ASN A 1 155 ? 44.793 -19.184 -24.457 1.00 37.56 216 ASN A O 1
ATOM 1260 N N . PHE A 1 156 ? 45.218 -21.327 -25.027 1.00 32.85 217 PHE A N 1
ATOM 1261 C CA . PHE A 1 156 ? 45.887 -21.013 -26.288 1.00 31.46 217 PHE A CA 1
ATOM 1262 C C . PHE A 1 156 ? 44.951 -20.310 -27.279 1.00 34.44 217 PHE A C 1
ATOM 1263 O O . PHE A 1 156 ? 45.364 -19.449 -28.043 1.00 34.13 217 PHE A O 1
ATOM 1271 N N . VAL A 1 157 ? 43.694 -20.721 -27.289 1.00 32.84 218 VAL A N 1
ATOM 1272 C CA . VAL A 1 157 ? 42.700 -20.171 -28.204 1.00 33.40 218 VAL A CA 1
ATOM 1273 C C . VAL A 1 157 ? 42.354 -18.756 -27.765 1.00 38.51 218 VAL A C 1
ATOM 1274 O O . VAL A 1 157 ? 42.250 -17.840 -28.585 1.00 38.88 218 VAL A O 1
ATOM 1278 N N . GLU A 1 158 ? 42.228 -18.574 -26.456 1.00 34.94 219 GLU A N 1
ATOM 1279 C CA . GLU A 1 158 ? 41.940 -17.262 -25.888 1.00 34.40 219 GLU A CA 1
ATOM 1280 C C . GLU A 1 158 ? 43.089 -16.285 -26.143 1.00 37.20 219 GLU A C 1
ATOM 1281 O O . GLU A 1 158 ? 42.867 -15.137 -26.529 1.00 37.29 219 GLU A O 1
ATOM 1287 N N . GLN A 1 159 ? 44.316 -16.734 -25.905 1.00 32.30 220 GLN A N 1
ATOM 1288 C CA . GLN A 1 159 ? 45.489 -15.896 -26.142 1.00 31.73 220 GLN A CA 1
ATOM 1289 C C . GLN A 1 159 ? 45.639 -15.585 -27.627 1.00 36.67 220 GLN A C 1
ATOM 1290 O O . GLN A 1 159 ? 46.062 -14.496 -28.003 1.00 37.47 220 GLN A O 1
ATOM 1296 N N . SER A 1 160 ? 45.291 -16.546 -28.475 1.00 32.92 221 SER A N 1
ATOM 1297 C CA . SER A 1 160 ? 45.355 -16.330 -29.914 1.00 32.11 221 SER A CA 1
ATOM 1298 C C . SER A 1 160 ? 44.285 -15.330 -30.323 1.00 35.00 221 SER A C 1
ATOM 1299 O O . SER A 1 160 ? 44.521 -14.454 -31.153 1.00 33.97 221 SER A O 1
ATOM 1302 N N . LEU A 1 161 ? 43.111 -15.451 -29.717 1.00 32.69 222 LEU A N 1
ATOM 1303 C CA . LEU A 1 161 ? 42.008 -14.543 -30.012 1.00 33.24 222 LEU A CA 1
ATOM 1304 C C . LEU A 1 161 ? 42.367 -13.091 -29.654 1.00 37.52 222 LEU A C 1
ATOM 1305 O O . LEU A 1 161 ? 42.148 -12.160 -30.435 1.00 36.93 222 LEU A O 1
ATOM 1310 N N . ILE A 1 162 ? 42.944 -12.917 -28.471 1.00 34.71 223 ILE A N 1
ATOM 1311 C CA . ILE A 1 162 ? 43.385 -11.611 -28.001 1.00 34.20 223 ILE A CA 1
ATOM 1312 C C . ILE A 1 162 ? 44.314 -10.979 -29.020 1.00 37.89 223 ILE A C 1
ATOM 1313 O O . ILE A 1 162 ? 44.124 -9.837 -29.426 1.00 38.27 223 ILE A O 1
ATOM 1318 N N . VAL A 1 163 ? 45.331 -11.730 -29.420 1.00 34.82 224 VAL A N 1
ATOM 1319 C CA . VAL A 1 163 ? 46.315 -11.254 -30.390 1.00 35.07 224 VAL A CA 1
ATOM 1320 C C . VAL A 1 163 ? 45.703 -10.932 -31.753 1.00 40.36 224 VAL A C 1
ATOM 1321 O O . VAL A 1 163 ? 46.025 -9.915 -32.362 1.00 40.57 224 VAL A O 1
ATOM 1325 N N . ASP A 1 164 ? 44.828 -11.818 -32.222 1.00 36.80 225 ASP A N 1
ATOM 1326 C CA . ASP A 1 164 ? 44.122 -11.668 -33.490 1.00 36.18 225 ASP A CA 1
ATOM 1327 C C . ASP A 1 164 ? 43.382 -10.327 -33.497 1.00 40.11 225 ASP A C 1
ATOM 1328 O O . ASP A 1 164 ? 43.454 -9.555 -34.460 1.00 38.83 225 ASP A O 1
ATOM 1333 N N . MET A 1 165 ? 42.661 -10.064 -32.410 1.00 37.48 226 MET A N 1
ATOM 1334 C CA . MET A 1 165 ? 41.895 -8.832 -32.267 1.00 37.90 226 MET A CA 1
ATOM 1335 C C . MET A 1 165 ? 42.764 -7.578 -32.230 1.00 43.74 226 MET A C 1
ATOM 1336 O O . MET A 1 165 ? 42.274 -6.482 -32.480 1.00 44.46 226 MET A O 1
ATOM 1341 N N . ASP A 1 166 ? 44.032 -7.730 -31.862 1.00 41.04 227 ASP A N 1
ATOM 1342 C CA . ASP A 1 166 ? 44.956 -6.596 -31.768 1.00 40.85 227 ASP A CA 1
ATOM 1343 C C . ASP A 1 166 ? 45.801 -6.466 -33.035 1.00 44.40 227 ASP A C 1
ATOM 1344 O O . ASP A 1 166 ? 46.590 -5.535 -33.162 1.00 43.55 227 ASP A O 1
ATOM 1349 N N . SER A 1 167 ? 45.685 -7.431 -33.943 1.00 41.65 228 SER A N 1
ATOM 1350 C CA . SER A 1 167 ? 46.493 -7.427 -35.163 1.00 41.58 228 SER A CA 1
ATOM 1351 C C . SER A 1 167 ? 46.130 -6.292 -36.102 1.00 45.24 228 SER A C 1
ATOM 1352 O O . SER A 1 167 ? 45.038 -5.730 -36.024 1.00 44.23 228 SER A O 1
ATOM 1355 N N . GLU A 1 168 ? 47.050 -5.973 -37.005 1.00 42.43 229 GLU A N 1
ATOM 1356 C CA . GLU A 1 168 ? 46.797 -4.935 -37.987 1.00 42.61 229 GLU A CA 1
ATOM 1357 C C . GLU A 1 168 ? 45.839 -5.484 -39.045 1.00 44.42 229 GLU A C 1
ATOM 1358 O O . GLU A 1 168 ? 45.113 -4.728 -39.676 1.00 44.87 229 GLU A O 1
ATOM 1375 N N . PRO A 1 170 ? 43.184 -8.433 -38.619 1.00 36.98 231 PRO A N 1
ATOM 1376 C CA . PRO A 1 170 ? 42.451 -9.468 -37.881 1.00 36.69 231 PRO A CA 1
ATOM 1377 C C . PRO A 1 170 ? 41.654 -10.374 -38.803 1.00 42.00 231 PRO A C 1
ATOM 1378 O O . PRO A 1 170 ? 41.179 -9.946 -39.852 1.00 43.43 231 PRO A O 1
ATOM 1382 N N . SER A 1 171 ? 41.499 -11.626 -38.392 1.00 38.46 232 SER A N 1
ATOM 1383 C CA . SER A 1 171 ? 40.782 -12.631 -39.167 1.00 37.80 232 SER A CA 1
ATOM 1384 C C . SER A 1 171 ? 39.287 -12.380 -39.287 1.00 41.97 232 SER A C 1
ATOM 1385 O O . SER A 1 171 ? 38.637 -12.940 -40.164 1.00 42.93 232 SER A O 1
ATOM 1388 N N . CYS A 1 172 ? 38.730 -11.584 -38.378 1.00 37.41 233 CYS A N 1
ATOM 1389 C CA . CYS A 1 172 ? 37.296 -11.302 -38.384 1.00 36.15 233 CYS A CA 1
ATOM 1390 C C . CYS A 1 172 ? 37.014 -9.821 -38.195 1.00 39.02 233 CYS A C 1
ATOM 1391 O O . CYS A 1 172 ? 37.883 -9.050 -37.793 1.00 37.94 233 CYS A O 1
ATOM 1394 N N . ASN A 1 173 ? 35.764 -9.443 -38.431 1.00 35.94 234 ASN A N 1
ATOM 1395 C CA . ASN A 1 173 ? 35.340 -8.085 -38.165 1.00 36.11 234 ASN A CA 1
ATOM 1396 C C . ASN A 1 173 ? 34.861 -8.089 -36.714 1.00 39.55 234 ASN A C 1
ATOM 1397 O O . ASN A 1 173 ? 34.971 -9.110 -36.024 1.00 39.44 234 ASN A O 1
ATOM 1402 N N . ALA A 1 174 ? 34.347 -6.956 -36.248 1.00 35.50 235 ALA A N 1
ATOM 1403 C CA . ALA A 1 174 ? 33.897 -6.828 -34.862 1.00 35.14 235 ALA A CA 1
ATOM 1404 C C . ALA A 1 174 ? 32.786 -7.806 -34.491 1.00 40.96 235 ALA A C 1
ATOM 1405 O O . ALA A 1 174 ? 32.839 -8.461 -33.446 1.00 39.54 235 ALA A O 1
ATOM 1407 N N . TYR A 1 175 ? 31.773 -7.887 -35.350 1.00 39.96 236 TYR A N 1
ATOM 1408 C CA . TYR A 1 175 ? 30.631 -8.759 -35.102 1.00 40.52 236 TYR A CA 1
ATOM 1409 C C . TYR A 1 175 ? 30.987 -10.232 -35.097 1.00 44.23 236 TYR A C 1
ATOM 1410 O O . TYR A 1 175 ? 30.401 -11.022 -34.353 1.00 45.35 236 TYR A O 1
ATOM 1419 N N . GLU A 1 176 ? 31.947 -10.604 -35.932 1.00 38.85 237 GLU A N 1
ATOM 1420 C CA . GLU A 1 176 ? 32.368 -11.990 -36.026 1.00 37.80 237 GLU A CA 1
ATOM 1421 C C . GLU A 1 176 ? 33.194 -12.384 -34.808 1.00 39.36 237 GLU A C 1
ATOM 1422 O O . GLU A 1 176 ? 33.078 -13.500 -34.313 1.00 38.77 237 GLU A O 1
ATOM 1428 N N . PHE A 1 177 ? 34.035 -11.473 -34.328 1.00 34.73 238 PHE A N 1
ATOM 1429 C CA . PHE A 1 177 ? 34.824 -11.749 -33.126 1.00 33.54 238 PHE A CA 1
ATOM 1430 C C . PHE A 1 177 ? 33.852 -11.867 -31.962 1.00 38.01 238 PHE A C 1
ATOM 1431 O O . PHE A 1 177 ? 34.137 -12.537 -30.980 1.00 37.18 238 PHE A O 1
ATOM 1439 N N . GLY A 1 178 ? 32.719 -11.174 -32.063 1.00 36.68 239 GLY A N 1
ATOM 1440 C CA . GLY A 1 178 ? 31.669 -11.213 -31.054 1.00 36.92 239 GLY A CA 1
ATOM 1441 C C . GLY A 1 178 ? 31.099 -12.617 -30.913 1.00 41.65 239 GLY A C 1
ATOM 1442 O O . GLY A 1 178 ? 30.823 -13.086 -29.802 1.00 41.06 239 GLY A O 1
ATOM 1443 N N . PHE A 1 179 ? 30.949 -13.301 -32.048 1.00 38.87 240 PHE A N 1
ATOM 1444 C CA . PHE A 1 179 ? 30.464 -14.678 -32.061 1.00 38.92 240 PHE A CA 1
ATOM 1445 C C . PHE A 1 179 ? 31.555 -15.603 -31.535 1.00 41.77 240 PHE A C 1
ATOM 1446 O O . PHE A 1 179 ? 31.278 -16.539 -30.788 1.00 43.05 240 PHE A O 1
ATOM 1454 N N . VAL A 1 180 ? 32.804 -15.309 -31.874 1.00 36.12 241 VAL A N 1
ATOM 1455 C CA . VAL A 1 180 ? 33.914 -16.109 -31.378 1.00 35.72 241 VAL A CA 1
ATOM 1456 C C . VAL A 1 180 ? 34.048 -15.966 -29.858 1.00 40.56 241 VAL A C 1
ATOM 1457 O O . VAL A 1 180 ? 34.309 -16.942 -29.153 1.00 40.09 241 VAL A O 1
ATOM 1461 N N . LEU A 1 181 ? 33.865 -14.747 -29.358 1.00 37.31 242 LEU A N 1
ATOM 1462 C CA . LEU A 1 181 ? 33.953 -14.489 -27.924 1.00 36.72 242 LEU A CA 1
ATOM 1463 C C . LEU A 1 181 ? 32.879 -15.263 -27.170 1.00 41.59 242 LEU A C 1
ATOM 1464 O O . LEU A 1 181 ? 33.138 -15.836 -26.112 1.00 41.14 242 LEU A O 1
ATOM 1469 N N . SER A 1 182 ? 31.673 -15.288 -27.726 1.00 39.34 243 SER A N 1
ATOM 1470 C CA . SER A 1 182 ? 30.577 -16.028 -27.110 1.00 39.10 243 SER A CA 1
ATOM 1471 C C . SER A 1 182 ? 30.908 -17.510 -27.126 1.00 43.07 243 SER A C 1
ATOM 1472 O O . SER A 1 182 ? 30.721 -18.208 -26.130 1.00 42.97 243 SER A O 1
ATOM 1486 N N . LEU A 1 184 ? 33.826 -18.919 -27.115 1.00 40.18 245 LEU A N 1
ATOM 1487 C CA . LEU A 1 184 ? 34.882 -19.150 -26.140 1.00 39.74 245 LEU A CA 1
ATOM 1488 C C . LEU A 1 184 ? 34.386 -19.176 -24.686 1.00 44.21 245 LEU A C 1
ATOM 1489 O O . LEU A 1 184 ? 34.786 -20.037 -23.898 1.00 43.00 245 LEU A O 1
ATOM 1494 N N . ILE A 1 185 ? 33.501 -18.248 -24.339 1.00 41.91 246 ILE A N 1
ATOM 1495 C CA . ILE A 1 185 ? 32.942 -18.203 -22.987 1.00 42.02 246 ILE A CA 1
ATOM 1496 C C . ILE A 1 185 ? 32.137 -19.478 -22.688 1.00 44.69 246 ILE A C 1
ATOM 1497 O O . ILE A 1 185 ? 32.188 -20.019 -21.580 1.00 44.03 246 ILE A O 1
ATOM 1502 N N . ALA A 1 186 ? 31.420 -19.963 -23.698 1.00 40.20 247 ALA A N 1
ATOM 1503 C CA . ALA A 1 186 ? 30.650 -21.200 -23.591 1.00 39.54 247 ALA A CA 1
ATOM 1504 C C . ALA A 1 186 ? 31.604 -22.372 -23.380 1.00 45.07 247 ALA A C 1
ATOM 1505 O O . ALA A 1 186 ? 31.320 -23.285 -22.609 1.00 45.90 247 ALA A O 1
ATOM 1507 N N . ILE A 1 187 ? 32.736 -22.342 -24.074 1.00 42.13 248 ILE A N 1
ATOM 1508 C CA . ILE A 1 187 ? 33.747 -23.380 -23.943 1.00 42.07 248 ILE A CA 1
ATOM 1509 C C . ILE A 1 187 ? 34.295 -23.338 -22.529 1.00 47.15 248 ILE A C 1
ATOM 1510 O O . ILE A 1 187 ? 34.553 -24.377 -21.919 1.00 46.76 248 ILE A O 1
ATOM 1526 N N . MET A 1 189 ? 32.757 -22.330 -19.917 1.00 44.37 250 MET A N 1
ATOM 1527 C CA . MET A 1 189 ? 31.746 -22.821 -18.992 1.00 44.57 250 MET A CA 1
ATOM 1528 C C . MET A 1 189 ? 31.879 -24.332 -18.892 1.00 48.31 250 MET A C 1
ATOM 1529 O O . MET A 1 189 ? 31.771 -24.904 -17.808 1.00 47.84 250 MET A O 1
ATOM 1534 N N . ILE A 1 190 ? 32.117 -24.976 -20.034 1.00 44.67 251 ILE A N 1
ATOM 1535 C CA . ILE A 1 190 ? 32.311 -26.423 -20.069 1.00 43.93 251 ILE A CA 1
ATOM 1536 C C . ILE A 1 190 ? 33.530 -26.805 -19.247 1.00 46.62 251 ILE A C 1
ATOM 1537 O O . ILE A 1 190 ? 33.519 -27.810 -18.542 1.00 47.96 251 ILE A O 1
ATOM 1542 N N . ARG A 1 191 ? 34.590 -26.015 -19.353 1.00 40.47 252 ARG A N 1
ATOM 1543 C CA . ARG A 1 191 ? 35.796 -26.282 -18.581 1.00 39.54 252 ARG A CA 1
ATOM 1544 C C . ARG A 1 191 ? 35.474 -26.155 -17.091 1.00 44.38 252 ARG A C 1
ATOM 1545 O O . ARG A 1 191 ? 35.965 -26.925 -16.271 1.00 44.06 252 ARG A O 1
ATOM 1553 N N . THR A 1 192 ? 34.620 -25.190 -16.760 1.00 41.73 253 THR A N 1
ATOM 1554 C CA . THR A 1 192 ? 34.203 -24.945 -15.384 1.00 41.64 253 THR A CA 1
ATOM 1555 C C . THR A 1 192 ? 33.493 -26.164 -14.786 1.00 45.93 253 THR A C 1
ATOM 1556 O O . THR A 1 192 ? 33.787 -26.580 -13.661 1.00 44.99 253 THR A O 1
ATOM 1560 N N . SER A 1 193 ? 32.591 -26.764 -15.556 1.00 43.05 254 SER A N 1
ATOM 1561 C CA . SER A 1 193 ? 31.907 -27.967 -15.099 1.00 42.88 254 SER A CA 1
ATOM 1562 C C . SER A 1 193 ? 32.883 -29.141 -15.109 1.00 46.63 254 SER A C 1
ATOM 1563 O O . SER A 1 193 ? 32.829 -30.011 -14.247 1.00 47.40 254 SER A O 1
ATOM 1566 N N . ASP A 1 194 ? 33.799 -29.142 -16.070 1.00 42.14 255 ASP A N 1
ATOM 1567 C CA . ASP A 1 194 ? 34.827 -30.174 -16.151 1.00 41.28 255 ASP A CA 1
ATOM 1568 C C . ASP A 1 194 ? 35.558 -30.180 -14.814 1.00 46.29 255 ASP A C 1
ATOM 1569 O O . ASP A 1 194 ? 35.739 -31.231 -14.196 1.00 47.05 255 ASP A O 1
ATOM 1574 N N . VAL A 1 195 ? 35.939 -28.992 -14.351 1.00 42.53 256 VAL A N 1
ATOM 1575 C CA . VAL A 1 195 ? 36.650 -28.845 -13.085 1.00 41.64 256 VAL A CA 1
ATOM 1576 C C . VAL A 1 195 ? 35.774 -29.193 -11.892 1.00 44.35 256 VAL A C 1
ATOM 1577 O O . VAL A 1 195 ? 36.224 -29.837 -10.947 1.00 44.03 256 VAL A O 1
ATOM 1581 N N . ILE A 1 196 ? 34.520 -28.761 -11.934 1.00 40.51 257 ILE A N 1
ATOM 1582 C CA . ILE A 1 196 ? 33.596 -29.070 -10.853 1.00 40.42 257 ILE A CA 1
ATOM 1583 C C . ILE A 1 196 ? 33.480 -30.593 -10.785 1.00 45.88 257 ILE A C 1
ATOM 1584 O O . ILE A 1 196 ? 33.749 -31.206 -9.750 1.00 45.22 257 ILE A O 1
ATOM 1589 N N . PHE A 1 197 ? 33.122 -31.195 -11.918 1.00 43.38 258 PHE A N 1
ATOM 1590 C CA . PHE A 1 197 ? 32.971 -32.642 -12.032 1.00 43.29 258 PHE A CA 1
ATOM 1591 C C . PHE A 1 197 ? 34.165 -33.409 -11.455 1.00 47.15 258 PHE A C 1
ATOM 1592 O O . PHE A 1 197 ? 33.995 -34.381 -10.719 1.00 46.59 258 PHE A O 1
ATOM 1600 N N . MET A 1 198 ? 35.374 -32.962 -11.773 1.00 44.68 259 MET A N 1
ATOM 1601 C CA . MET A 1 198 ? 36.576 -33.625 -11.275 1.00 45.23 259 MET A CA 1
ATOM 1602 C C . MET A 1 198 ? 36.721 -33.601 -9.745 1.00 51.81 259 MET A C 1
ATOM 1603 O O . MET A 1 198 ? 37.292 -34.522 -9.159 1.00 52.38 259 MET A O 1
ATOM 1630 N N . LEU A 1 201 ? 34.372 -36.263 -8.238 1.00 53.40 262 LEU A N 1
ATOM 1631 C CA . LEU A 1 201 ? 34.887 -37.617 -8.395 1.00 52.79 262 LEU A CA 1
ATOM 1632 C C . LEU A 1 201 ? 35.954 -37.871 -7.343 1.00 56.32 262 LEU A C 1
ATOM 1633 O O . LEU A 1 201 ? 36.135 -38.997 -6.884 1.00 55.88 262 LEU A O 1
ATOM 1638 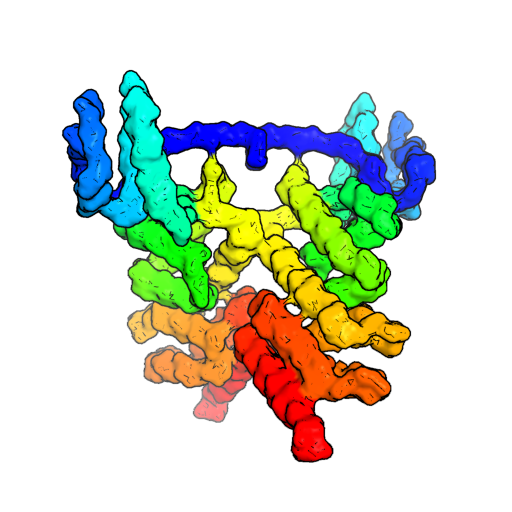N N . GLU A 1 202 ? 36.657 -36.810 -6.964 1.00 53.03 263 GLU A N 1
ATOM 1639 C CA . GLU A 1 202 ? 37.694 -36.903 -5.948 1.00 53.01 263 GLU A CA 1
ATOM 1640 C C . GLU A 1 202 ? 37.083 -37.220 -4.585 1.00 57.71 263 GLU A C 1
ATOM 1641 O O . GLU A 1 202 ? 37.519 -38.146 -3.900 1.00 57.78 263 GLU A O 1
ATOM 1647 N N . SER A 1 203 ? 36.072 -36.451 -4.194 1.00 54.60 264 SER A N 1
ATOM 1648 C CA . SER A 1 203 ? 35.429 -36.658 -2.901 1.00 54.64 264 SER A CA 1
ATOM 1649 C C . SER A 1 203 ? 34.733 -38.012 -2.843 1.00 59.59 264 SER A C 1
ATOM 1650 O O . SER A 1 203 ? 34.568 -38.593 -1.766 1.00 59.70 264 SER A O 1
ATOM 1653 N N . SER A 1 204 ? 34.364 -38.520 -4.017 1.00 56.51 265 SER A N 1
ATOM 1654 C CA . SER A 1 204 ? 33.719 -39.829 -4.149 1.00 56.36 265 SER A CA 1
ATOM 1655 C C . SER A 1 204 ? 34.762 -40.937 -4.308 1.00 59.24 265 SER A C 1
ATOM 1656 O O . SER A 1 204 ? 34.458 -42.114 -4.142 1.00 58.22 265 SER A O 1
ATOM 1659 N N . SER A 1 205 ? 35.992 -40.543 -4.628 1.00 56.31 266 SER A N 1
ATOM 1660 C CA . SER A 1 205 ? 37.098 -41.472 -4.862 1.00 56.26 266 SER A CA 1
ATOM 1661 C C . SER A 1 205 ? 36.793 -42.537 -5.923 1.00 60.32 266 SER A C 1
ATOM 1662 O O . SER A 1 205 ? 37.309 -43.653 -5.859 1.00 60.08 266 SER A O 1
ATOM 1665 N N . LEU A 1 206 ? 35.967 -42.171 -6.903 1.00 55.97 267 LEU A N 1
ATOM 1666 C CA . LEU A 1 206 ? 35.582 -43.062 -7.993 1.00 55.17 267 LEU A CA 1
ATOM 1667 C C . LEU A 1 206 ? 36.698 -43.221 -9.018 1.00 58.58 267 LEU A C 1
ATOM 1668 O O . LEU A 1 206 ? 36.500 -43.844 -10.060 1.00 57.80 267 LEU A O 1
ATOM 1673 N N . LEU A 1 207 ? 37.862 -42.646 -8.732 1.00 55.23 268 LEU A N 1
ATOM 1674 C CA . LEU A 1 207 ? 38.982 -42.691 -9.670 1.00 55.19 268 LEU A CA 1
ATOM 1675 C C . LEU A 1 207 ? 40.288 -43.167 -9.057 1.00 58.38 268 LEU A C 1
ATOM 1676 O O . LEU A 1 207 ? 41.275 -43.355 -9.774 1.00 57.78 268 LEU A O 1
ATOM 1692 N N . ASP A 1 209 ? 41.263 -46.068 -7.467 1.00 55.53 270 ASP A N 1
ATOM 1693 C CA . ASP A 1 209 ? 41.697 -47.425 -7.798 1.00 55.59 270 ASP A CA 1
ATOM 1694 C C . ASP A 1 209 ? 42.150 -47.632 -9.240 1.00 59.78 270 ASP A C 1
ATOM 1695 O O . ASP A 1 209 ? 42.913 -48.560 -9.522 1.00 59.76 270 ASP A O 1
ATOM 1700 N N . GLY A 1 210 ? 41.653 -46.802 -10.154 1.00 55.73 271 GLY A N 1
ATOM 1701 C CA . GLY A 1 210 ? 42.031 -46.875 -11.554 1.00 55.00 271 GLY A CA 1
ATOM 1702 C C . GLY A 1 210 ? 41.139 -47.721 -12.442 1.00 58.18 271 GLY A C 1
ATOM 1703 O O . GLY A 1 210 ? 41.451 -47.931 -13.616 1.00 57.68 271 GLY A O 1
ATOM 1704 N N . SER A 1 211 ? 40.023 -48.194 -11.895 1.00 54.17 272 SER A N 1
ATOM 1705 C CA . SER A 1 211 ? 39.087 -49.001 -12.670 1.00 53.29 272 SER A CA 1
ATOM 1706 C C . SER A 1 211 ? 38.321 -48.132 -13.652 1.00 55.81 272 SER A C 1
ATOM 1707 O O . SER A 1 211 ? 37.907 -48.600 -14.713 1.00 55.29 272 SER A O 1
ATOM 1710 N N . LEU A 1 212 ? 38.124 -46.868 -13.287 1.00 51.79 273 LEU A N 1
ATOM 1711 C CA . LEU A 1 212 ? 37.414 -45.921 -14.146 1.00 51.15 273 LEU A CA 1
ATOM 1712 C C . LEU A 1 212 ? 38.358 -44.828 -14.620 1.00 53.92 273 LEU A C 1
ATOM 1713 O O . LEU A 1 212 ? 39.182 -44.336 -13.854 1.00 53.98 273 LEU A O 1
ATOM 1718 N N . SER A 1 213 ? 38.239 -44.453 -15.887 1.00 50.00 274 SER A N 1
ATOM 1719 C CA . SER A 1 213 ? 39.105 -43.429 -16.460 1.00 49.42 274 SER A CA 1
ATOM 1720 C C . SER A 1 213 ? 38.470 -42.039 -16.405 1.00 51.38 274 SER A C 1
ATOM 1721 O O . SER A 1 213 ? 37.319 -41.846 -16.823 1.00 49.79 274 SER A O 1
ATOM 1724 N N . ALA A 1 214 ? 39.236 -41.078 -15.887 1.00 47.32 275 ALA A N 1
ATOM 1725 C CA . ALA A 1 214 ? 38.788 -39.688 -15.779 1.00 46.73 275 ALA A CA 1
ATOM 1726 C C . ALA A 1 214 ? 38.288 -39.142 -17.111 1.00 48.85 275 ALA A C 1
ATOM 1727 O O . ALA A 1 214 ? 37.324 -38.377 -17.153 1.00 47.78 275 ALA A O 1
ATOM 1729 N N . GLU A 1 215 ? 38.951 -39.530 -18.196 1.00 44.92 276 GLU A N 1
ATOM 1730 C CA . GLU A 1 215 ? 38.557 -39.059 -19.517 1.00 44.87 276 GLU A CA 1
ATOM 1731 C C . GLU A 1 215 ? 37.211 -39.633 -19.959 1.00 48.86 276 GLU A C 1
ATOM 1732 O O . GLU A 1 215 ? 36.353 -38.902 -20.449 1.00 48.42 276 GLU A O 1
ATOM 1738 N N . GLN A 1 216 ? 37.024 -40.939 -19.781 1.00 45.49 277 GLN A N 1
ATOM 1739 C CA . GLN A 1 216 ? 35.773 -41.581 -20.181 1.00 45.03 277 GLN A CA 1
ATOM 1740 C C . GLN A 1 216 ? 34.615 -41.084 -19.318 1.00 48.39 277 GLN A C 1
ATOM 1741 O O . GLN A 1 216 ? 33.496 -40.903 -19.802 1.00 47.58 277 GLN A O 1
ATOM 1747 N N . LEU A 1 217 ? 34.906 -40.817 -18.049 1.00 44.72 278 LEU A N 1
ATOM 1748 C CA . LEU A 1 217 ? 33.903 -40.302 -17.125 1.00 44.16 278 LEU A CA 1
ATOM 1749 C C . LEU A 1 217 ? 33.492 -38.896 -17.559 1.00 47.77 278 LEU A C 1
ATOM 1750 O O . LEU A 1 2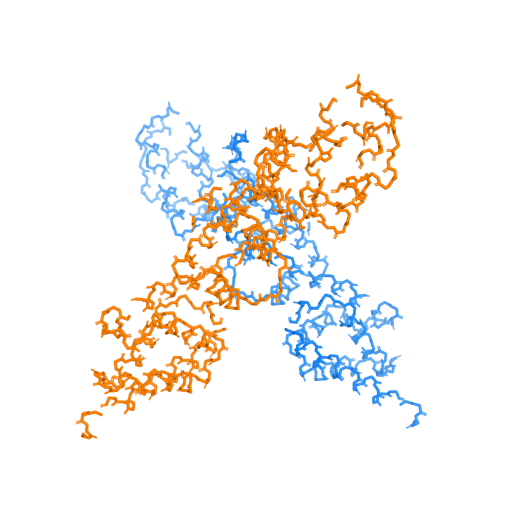17 ? 32.310 -38.560 -17.559 1.00 48.03 278 LEU A O 1
ATOM 1755 N N . LEU A 1 218 ? 34.477 -38.103 -17.980 1.00 43.86 279 LEU A N 1
ATOM 1756 C CA . LEU A 1 218 ? 34.261 -36.743 -18.488 1.00 42.87 279 LEU A CA 1
ATOM 1757 C C . LEU A 1 218 ? 33.363 -36.793 -19.722 1.00 47.82 279 LEU A C 1
ATOM 1758 O O . LEU A 1 218 ? 32.408 -36.021 -19.845 1.00 47.59 279 LEU A O 1
ATOM 1763 N N . LEU A 1 219 ? 33.695 -37.690 -20.648 1.00 44.91 280 LEU A N 1
ATOM 1764 C CA . LEU A 1 219 ? 32.917 -37.858 -21.874 1.00 45.15 280 LEU A CA 1
ATOM 1765 C C . LEU A 1 219 ? 31.460 -38.171 -21.542 1.00 48.64 280 LEU A C 1
ATOM 1766 O O . LEU A 1 219 ? 30.536 -37.684 -22.186 1.00 47.67 280 LEU A O 1
ATOM 1771 N N . THR A 1 220 ? 31.274 -39.009 -20.533 1.00 46.34 281 THR A N 1
ATOM 1772 C CA . THR A 1 220 ? 29.952 -39.400 -20.066 1.00 46.53 281 THR A CA 1
ATOM 1773 C C . THR A 1 220 ? 29.142 -38.169 -19.632 1.00 50.10 281 THR A C 1
ATOM 1774 O O . THR A 1 220 ? 27.946 -38.059 -19.924 1.00 48.53 281 THR A O 1
ATOM 1778 N N . LEU A 1 221 ? 29.810 -37.240 -18.945 1.00 46.49 282 LEU A N 1
ATOM 1779 C CA . LEU A 1 221 ? 29.175 -36.006 -18.496 1.00 45.63 282 LEU A CA 1
ATOM 1780 C C . LEU A 1 221 ? 28.879 -35.094 -19.688 1.00 49.28 282 LEU A C 1
ATOM 1781 O O . LEU A 1 221 ? 27.869 -34.393 -19.714 1.00 48.41 282 LEU A O 1
ATOM 1786 N N . LEU A 1 222 ? 29.763 -35.116 -20.680 1.00 46.10 283 LEU A N 1
ATOM 1787 C CA . LEU A 1 222 ? 29.586 -34.300 -21.875 1.00 45.92 283 LEU A CA 1
ATOM 1788 C C . LEU A 1 222 ? 28.407 -34.779 -22.718 1.00 50.85 283 LEU A C 1
ATOM 1789 O O . LEU A 1 222 ? 27.680 -33.975 -23.314 1.00 50.82 283 LEU A O 1
ATOM 1794 N N . TYR A 1 223 ? 28.208 -36.092 -22.750 1.00 48.04 284 TYR A N 1
ATOM 1795 C CA . TYR A 1 223 ? 27.097 -36.669 -23.501 1.00 48.61 284 TYR A CA 1
ATOM 1796 C C . TYR A 1 223 ? 25.773 -36.305 -22.835 1.00 51.05 284 TYR A C 1
ATOM 1797 O O . TYR A 1 223 ? 24.771 -36.068 -23.510 1.00 49.59 284 TYR A O 1
ATOM 1806 N N . ILE A 1 224 ? 25.792 -36.220 -21.507 1.00 48.24 285 ILE A N 1
ATOM 1807 C CA . ILE A 1 224 ? 24.612 -35.829 -20.738 1.00 48.00 285 ILE A CA 1
ATOM 1808 C C . ILE A 1 224 ? 24.189 -34.405 -21.082 1.00 52.41 285 ILE A C 1
ATOM 1809 O O . ILE A 1 224 ? 23.000 -34.113 -21.170 1.00 52.50 285 ILE A O 1
ATOM 1814 N N . PHE A 1 225 ? 25.165 -33.532 -21.310 1.00 49.71 286 PHE A N 1
ATOM 1815 C CA . PHE A 1 225 ? 24.887 -32.154 -21.703 1.00 50.14 286 PHE A CA 1
ATOM 1816 C C . PHE A 1 225 ? 24.206 -32.148 -23.068 1.00 55.40 286 PHE A C 1
ATOM 1817 O O . PHE A 1 225 ? 23.361 -31.294 -23.353 1.00 55.03 286 PHE A O 1
ATOM 1825 N N . GLN A 1 226 ? 24.592 -33.101 -23.914 1.00 53.04 287 GLN A N 1
ATOM 1826 C CA . GLN A 1 226 ? 24.028 -33.218 -25.261 1.00 52.96 287 GLN A CA 1
ATOM 1827 C C . GLN A 1 226 ? 22.717 -34.004 -25.276 1.00 59.02 287 GLN A C 1
ATOM 1828 O O . GLN A 1 226 ? 21.748 -33.596 -25.916 1.00 59.60 287 GLN A O 1
ATOM 1834 N N . TYR A 1 227 ? 22.704 -35.148 -24.595 1.00 55.92 288 TYR A N 1
ATOM 1835 C CA . TYR A 1 227 ? 21.531 -36.022 -24.573 1.00 56.11 288 TYR A CA 1
ATOM 1836 C C . TYR A 1 227 ? 21.034 -36.339 -23.159 1.00 60.61 288 TYR A C 1
ATOM 1837 O O . TYR A 1 227 ? 21.195 -37.459 -22.673 1.00 60.61 288 TYR A O 1
ATOM 1846 N N . PRO A 1 228 ? 20.416 -35.352 -22.487 1.00 57.41 289 PRO A N 1
ATOM 1847 C CA . PRO A 1 228 ? 19.892 -35.446 -21.116 1.00 57.23 289 PRO A CA 1
ATOM 1848 C C . PRO A 1 228 ? 18.917 -36.606 -20.893 1.00 61.20 289 PRO A C 1
ATOM 1849 O O . PRO A 1 228 ? 18.965 -37.277 -19.860 1.00 59.33 289 PRO A O 1
ATOM 1853 N N . SER A 1 229 ? 18.034 -36.831 -21.867 1.00 59.16 290 SER A N 1
ATOM 1854 C CA . SER A 1 229 ? 17.031 -37.892 -21.784 1.00 58.87 290 SER A CA 1
ATOM 1855 C C . SER A 1 229 ? 17.635 -39.289 -21.688 1.00 63.15 290 SER A C 1
ATOM 1856 O O . SER A 1 229 ? 16.992 -40.222 -21.199 1.00 63.63 290 SER A O 1
ATOM 1859 N N . GLU A 1 230 ? 18.874 -39.429 -22.149 1.00 58.19 291 GLU A N 1
ATOM 1860 C CA . GLU A 1 230 ? 19.540 -40.723 -22.147 1.00 57.45 291 GLU A CA 1
ATOM 1861 C C . GLU A 1 230 ? 20.608 -40.862 -21.069 1.00 60.44 291 GLU A C 1
ATOM 1862 O O . GLU A 1 230 ? 21.493 -41.718 -21.159 1.00 59.81 291 GLU A O 1
ATOM 1868 N N . SER A 1 231 ? 20.502 -40.039 -20.032 1.00 56.82 292 SER A N 1
ATOM 1869 C CA . SER A 1 231 ? 21.461 -40.071 -18.935 1.00 56.87 292 SER A CA 1
ATOM 1870 C C . SER A 1 231 ? 21.593 -41.462 -18.311 1.00 62.16 292 SER A C 1
ATOM 1871 O O . SER A 1 231 ? 22.696 -41.902 -17.971 1.00 61.82 292 SER A O 1
ATOM 1874 N N . GLU A 1 232 ? 20.465 -42.151 -18.157 1.00 58.71 293 GLU A N 1
ATOM 1875 C CA . GLU A 1 232 ? 20.477 -43.476 -17.556 1.00 58.19 293 GLU A CA 1
ATOM 1876 C C . GLU A 1 232 ? 21.273 -44.467 -18.390 1.00 62.15 293 GLU A C 1
ATOM 1877 O O . GLU A 1 232 ? 22.057 -45.252 -17.854 1.00 62.11 293 GLU A O 1
ATOM 1883 N N . GLN A 1 233 ? 21.067 -44.430 -19.703 1.00 58.76 294 GLN A N 1
ATOM 1884 C CA . GLN A 1 233 ? 21.779 -45.326 -20.616 1.00 58.62 294 GLN A CA 1
ATOM 1885 C C . GLN A 1 233 ? 23.253 -44.947 -20.680 1.00 61.08 294 GLN A C 1
ATOM 1886 O O . GLN A 1 233 ? 24.122 -45.809 -20.692 1.00 61.15 294 GLN A O 1
ATOM 1892 N N . ILE A 1 234 ? 23.517 -43.645 -20.696 1.00 56.67 295 ILE A N 1
ATOM 1893 C CA . ILE A 1 234 ? 24.874 -43.120 -20.737 1.00 55.90 295 ILE A CA 1
ATOM 1894 C C . ILE A 1 234 ? 25.700 -43.619 -19.553 1.00 59.95 295 ILE A C 1
ATOM 1895 O O . ILE A 1 234 ? 26.894 -43.900 -19.685 1.00 59.18 295 ILE A O 1
ATOM 1900 N N . LEU A 1 235 ? 25.057 -43.732 -18.396 1.00 57.34 296 LEU A N 1
ATOM 1901 C CA . LEU A 1 235 ? 25.740 -44.142 -17.171 1.00 57.33 296 LEU A CA 1
ATOM 1902 C C . LEU A 1 235 ? 25.851 -45.658 -16.956 1.00 62.86 296 LEU A C 1
ATOM 1903 O O . LEU A 1 235 ? 26.487 -46.113 -15.998 1.00 62.23 296 LEU A O 1
ATOM 1908 N N . THR A 1 236 ? 25.239 -46.434 -17.847 1.00 60.77 297 THR A N 1
ATOM 1909 C CA . THR A 1 236 ? 25.243 -47.897 -17.747 1.00 60.84 297 THR A CA 1
ATOM 1910 C C . THR A 1 236 ? 26.618 -48.559 -17.566 1.00 64.05 297 THR A C 1
ATOM 1911 O O . THR A 1 236 ? 26.814 -49.362 -16.652 1.00 63.22 297 THR A O 1
ATOM 1915 N N . SER A 1 237 ? 27.560 -48.236 -18.447 1.00 60.96 298 SER A N 1
ATOM 1916 C CA . SER A 1 237 ? 28.902 -48.816 -18.394 1.00 60.90 298 SER A CA 1
ATOM 1917 C C . SER A 1 237 ? 29.707 -48.370 -17.172 1.00 66.00 298 SER A C 1
ATOM 1918 O O . SER A 1 237 ? 30.673 -49.034 -16.771 1.00 66.12 298 SER A O 1
ATOM 1921 N N . VAL A 1 238 ? 29.319 -47.234 -16.596 1.00 61.96 299 VAL A N 1
ATOM 1922 C CA . VAL A 1 238 ? 29.975 -46.725 -15.397 1.00 61.06 299 VAL A CA 1
ATOM 1923 C C . VAL A 1 238 ? 29.535 -47.606 -14.235 1.00 63.66 299 VAL A C 1
ATOM 1924 O O . VAL A 1 238 ? 30.350 -48.065 -13.429 1.00 62.10 299 VAL A O 1
ATOM 1928 N N . ILE A 1 239 ? 28.228 -47.846 -14.181 1.00 60.84 300 ILE A N 1
ATOM 1929 C CA . ILE A 1 239 ? 27.617 -48.657 -13.141 1.00 61.18 300 ILE A CA 1
ATOM 1930 C C . ILE A 1 239 ? 28.175 -50.083 -13.092 1.00 65.30 300 ILE A C 1
ATOM 1931 O O . ILE A 1 239 ? 28.459 -50.613 -12.009 1.00 64.37 300 ILE A O 1
ATOM 1936 N N . GLU A 1 240 ? 28.349 -50.692 -14.264 1.00 61.76 301 GLU A N 1
ATOM 1937 C CA . GLU A 1 240 ? 28.867 -52.055 -14.342 1.00 61.79 301 GLU A CA 1
ATOM 1938 C C . GLU A 1 240 ? 30.253 -52.203 -13.719 1.00 65.81 301 GLU A C 1
ATOM 1939 O O . GLU A 1 240 ? 30.646 -53.297 -13.310 1.00 65.62 301 GLU A O 1
ATOM 1945 N N . VAL A 1 241 ? 30.992 -51.102 -13.645 1.00 62.24 302 VAL A N 1
ATOM 1946 C CA . VAL A 1 241 ? 32.335 -51.132 -13.076 1.00 61.60 302 VAL A CA 1
ATOM 1947 C C . VAL A 1 241 ? 32.353 -50.654 -11.629 1.00 66.39 302 VAL A C 1
ATOM 1948 O O . VAL A 1 241 ? 33.047 -51.224 -10.785 1.00 66.48 302 VAL A O 1
ATOM 1952 N N . SER A 1 242 ? 31.595 -49.596 -11.355 1.00 62.80 303 SER A N 1
ATOM 1953 C CA . SER A 1 242 ? 31.552 -49.001 -10.025 1.00 62.48 303 SER A CA 1
ATOM 1954 C C . SER A 1 242 ? 30.944 -49.901 -8.954 1.00 66.26 303 SER A C 1
ATOM 1955 O O . SER A 1 242 ? 31.308 -49.804 -7.782 1.00 65.80 303 SER A O 1
ATOM 1958 N N . ARG A 1 243 ? 30.029 -50.779 -9.362 1.00 62.36 304 ARG A N 1
ATOM 1959 C CA . ARG A 1 243 ? 29.360 -51.692 -8.433 1.00 61.53 304 ARG A CA 1
ATOM 1960 C C . ARG A 1 243 ? 30.303 -52.543 -7.587 1.00 66.15 304 ARG A C 1
ATOM 1961 O O . ARG A 1 243 ? 29.943 -52.975 -6.492 1.00 65.60 304 ARG A O 1
ATOM 1969 N N . ALA A 1 244 ? 31.514 -52.762 -8.091 1.00 63.24 305 ALA A N 1
ATOM 1970 C CA . ALA A 1 244 ? 32.515 -53.554 -7.386 1.00 63.49 305 ALA A CA 1
ATOM 1971 C C . ALA A 1 244 ? 32.969 -52.936 -6.065 1.00 69.07 305 ALA A C 1
ATOM 1972 O O . ALA A 1 244 ? 33.380 -53.647 -5.145 1.00 69.31 305 ALA A O 1
ATOM 1974 N N . SER A 1 245 ? 32.925 -51.611 -5.980 1.00 66.45 306 SER A N 1
ATOM 1975 C CA . SER A 1 245 ? 33.396 -50.926 -4.782 1.00 66.52 306 SER A CA 1
ATOM 1976 C C . SER A 1 245 ? 32.521 -49.754 -4.363 1.00 69.68 306 SER A C 1
ATOM 1977 O O . SER A 1 245 ? 32.723 -49.173 -3.301 1.00 68.48 306 SER A O 1
ATOM 1980 N N . HIS A 1 246 ? 31.558 -49.401 -5.204 1.00 66.91 307 HIS A N 1
ATOM 1981 C CA . HIS A 1 246 ? 30.688 -48.265 -4.921 1.00 66.48 307 HIS A CA 1
ATOM 1982 C C . HIS A 1 246 ? 29.214 -48.560 -5.114 1.00 69.09 307 HIS A C 1
ATOM 1983 O O . HIS A 1 246 ? 28.812 -49.173 -6.106 1.00 68.52 307 HIS A O 1
ATOM 1990 N N . GLU A 1 247 ? 28.410 -48.084 -4.170 1.00 64.80 308 GLU A N 1
ATOM 1991 C CA . GLU A 1 247 ? 26.961 -48.233 -4.238 1.00 64.18 308 GLU A CA 1
ATOM 1992 C C . GLU A 1 247 ? 26.429 -47.286 -5.324 1.00 67.61 308 GLU A C 1
ATOM 1993 O O . GLU A 1 247 ? 26.889 -46.151 -5.446 1.00 67.26 308 GLU A O 1
ATOM 1999 N N . ASP A 1 248 ? 25.490 -47.775 -6.129 1.00 63.97 309 ASP A N 1
ATOM 2000 C CA . ASP A 1 248 ? 24.916 -47.016 -7.247 1.00 63.30 309 ASP A CA 1
ATOM 2001 C C . ASP A 1 248 ? 24.653 -45.523 -7.012 1.00 66.32 309 ASP A C 1
ATOM 2002 O O . ASP A 1 248 ? 24.884 -44.694 -7.898 1.00 65.57 309 ASP A O 1
ATOM 2007 N N . SER A 1 249 ? 24.126 -45.190 -5.839 1.00 62.72 310 SER A N 1
ATOM 2008 C CA . SER A 1 249 ? 23.767 -43.809 -5.524 1.00 62.33 310 SER A CA 1
ATOM 2009 C C . SER A 1 249 ? 24.941 -42.845 -5.408 1.00 65.77 310 SER A C 1
ATOM 2010 O O . SER A 1 249 ? 24.783 -41.642 -5.582 1.00 66.60 310 SER A O 1
ATOM 2013 N N . VAL A 1 250 ? 26.119 -43.371 -5.119 1.00 60.71 311 VAL A N 1
ATOM 2014 C CA . VAL A 1 250 ? 27.308 -42.538 -5.012 1.00 59.70 311 VAL A CA 1
ATOM 2015 C C . VAL A 1 250 ? 27.663 -41.947 -6.374 1.00 62.06 311 VAL A C 1
ATOM 2016 O O . VAL A 1 250 ? 27.879 -40.743 -6.505 1.00 61.84 311 VAL A O 1
ATOM 2020 N N . VAL A 1 251 ? 27.713 -42.802 -7.390 1.00 57.22 312 VAL A N 1
ATOM 2021 C CA . VAL A 1 251 ? 28.044 -42.369 -8.742 1.00 56.24 312 VAL A CA 1
ATOM 2022 C C . VAL A 1 251 ? 26.957 -41.483 -9.358 1.00 59.76 312 VAL A C 1
ATOM 2023 O O . VAL A 1 251 ? 27.255 -40.551 -10.106 1.00 59.25 312 VAL A O 1
ATOM 2027 N N . TYR A 1 252 ? 25.699 -41.752 -9.026 1.00 55.79 313 TYR A N 1
ATOM 2028 C CA . TYR A 1 252 ? 24.605 -40.930 -9.536 1.00 55.24 313 TYR A CA 1
ATOM 2029 C C . TYR A 1 252 ? 24.599 -39.554 -8.849 1.00 57.58 313 TYR A C 1
ATOM 2030 O O . TYR A 1 252 ? 24.317 -38.529 -9.482 1.00 56.30 313 TYR A O 1
ATOM 2039 N N . GLN A 1 253 ? 24.925 -39.532 -7.558 1.00 53.80 314 GLN A N 1
ATOM 2040 C CA . GLN A 1 253 ? 24.969 -38.276 -6.811 1.00 53.48 314 GLN A CA 1
ATOM 2041 C C . GLN A 1 253 ? 26.086 -37.399 -7.346 1.00 57.34 314 GLN A C 1
ATOM 2042 O O . GLN A 1 253 ? 25.944 -36.182 -7.431 1.00 57.41 314 GLN A O 1
ATOM 2048 N N . THR A 1 254 ? 27.198 -38.035 -7.701 1.00 53.48 315 THR A N 1
ATOM 2049 C CA . THR A 1 254 ? 28.357 -37.343 -8.242 1.00 52.63 315 THR A CA 1
ATOM 2050 C C . THR A 1 254 ? 27.961 -36.569 -9.490 1.00 55.19 315 THR A C 1
ATOM 2051 O O . THR A 1 254 ? 28.385 -35.432 -9.685 1.00 55.05 315 THR A O 1
ATOM 2055 N N . TYR A 1 255 ? 27.125 -37.187 -10.318 1.00 50.53 316 TYR A N 1
ATOM 2056 C CA . TYR A 1 255 ? 26.646 -36.566 -11.550 1.00 49.65 316 TYR A CA 1
ATOM 2057 C C . TYR A 1 255 ? 25.558 -35.524 -11.276 1.00 52.91 316 TYR A C 1
ATOM 2058 O O . TYR A 1 255 ? 25.540 -34.455 -11.886 1.00 52.17 316 TYR A O 1
ATOM 2067 N N . LEU A 1 256 ? 24.653 -35.835 -10.354 1.00 49.41 317 LEU A N 1
ATOM 2068 C CA . LEU A 1 256 ? 23.569 -34.916 -10.019 1.00 48.45 317 LEU A CA 1
ATOM 2069 C C . LEU A 1 256 ? 24.102 -33.587 -9.487 1.00 51.39 317 LEU A C 1
ATOM 2070 O O . LEU A 1 256 ? 23.723 -32.517 -9.962 1.00 50.94 317 LEU A O 1
ATOM 2075 N N . SER A 1 257 ? 24.991 -33.663 -8.505 1.00 47.60 318 SER A N 1
ATOM 2076 C CA . SER A 1 257 ? 25.552 -32.469 -7.898 1.00 47.64 318 SER A CA 1
ATOM 2077 C C . SER A 1 257 ? 26.426 -31.663 -8.853 1.00 53.21 318 SER A C 1
ATOM 2078 O O . SER A 1 257 ? 26.406 -30.430 -8.827 1.00 53.29 318 SER A O 1
ATOM 2081 N N . SER A 1 258 ? 27.167 -32.358 -9.713 1.00 49.80 319 SER A N 1
ATOM 2082 C CA . SER A 1 258 ? 28.006 -31.695 -10.709 1.00 48.94 319 SER A CA 1
ATOM 2083 C C . SER A 1 258 ? 27.134 -30.931 -11.691 1.00 53.49 319 SER A C 1
ATOM 2084 O O . SER A 1 258 ? 27.461 -29.815 -12.080 1.00 53.22 319 SER A O 1
ATOM 2087 N N . VAL A 1 259 ? 26.007 -31.520 -12.069 1.00 50.85 320 VAL A N 1
ATOM 2088 C CA . VAL A 1 259 ? 25.082 -30.846 -12.969 1.00 51.23 320 VAL A CA 1
ATOM 2089 C C . VAL A 1 259 ? 24.429 -29.695 -12.216 1.00 58.32 320 VAL A C 1
ATOM 2090 O O . VAL A 1 259 ? 24.313 -28.587 -12.738 1.00 58.57 320 VAL A O 1
ATOM 2094 N N . ASN A 1 260 ? 24.052 -29.956 -10.966 1.00 56.56 321 ASN A N 1
ATOM 2095 C CA . ASN A 1 260 ? 23.423 -28.948 -10.115 1.00 56.64 321 ASN A CA 1
ATOM 2096 C C . ASN A 1 260 ? 24.209 -27.649 -10.019 1.00 60.93 321 ASN A C 1
ATOM 2097 O O . ASN A 1 260 ? 23.664 -26.569 -10.243 1.00 61.11 321 ASN A O 1
ATOM 2102 N N . GLU A 1 261 ? 25.481 -27.749 -9.651 1.00 57.02 322 GLU A N 1
ATOM 2103 C CA . GLU A 1 261 ? 26.301 -26.561 -9.451 1.00 56.86 322 GLU A CA 1
ATOM 2104 C C . GLU A 1 261 ? 27.182 -26.113 -10.618 1.00 62.56 322 GLU A C 1
ATOM 2105 O O . GLU A 1 261 ? 28.178 -25.418 -10.414 1.00 62.15 322 GLU A O 1
ATOM 2111 N N . SER A 1 262 ? 26.807 -26.490 -11.836 1.00 60.24 323 SER A N 1
ATOM 2112 C CA . SER A 1 262 ? 27.559 -26.089 -13.021 1.00 60.30 323 SER A CA 1
ATOM 2113 C C . SER A 1 262 ? 26.771 -25.028 -13.787 1.00 65.60 323 SER A C 1
ATOM 2114 O O . SER A 1 262 ? 25.547 -24.943 -13.660 1.00 65.98 323 SER A O 1
ATOM 2117 N N . PRO A 1 263 ? 27.464 -24.213 -14.607 1.00 62.27 324 PRO A N 1
ATOM 2118 C CA . PRO A 1 263 ? 26.817 -23.163 -15.405 1.00 61.82 324 PRO A CA 1
ATOM 2119 C C . PRO A 1 263 ? 25.636 -23.703 -16.209 1.00 67.35 324 PRO A C 1
ATOM 2120 O O . PRO A 1 263 ? 25.786 -24.634 -17.004 1.00 67.19 324 PRO A O 1
ATOM 2124 N N . HIS A 1 264 ? 24.466 -23.102 -16.006 1.00 65.06 325 HIS A N 1
ATOM 2125 C CA . HIS A 1 264 ? 23.232 -23.526 -16.667 1.00 65.10 325 HIS A CA 1
ATOM 2126 C C . HIS A 1 264 ? 23.297 -23.585 -18.196 1.00 69.78 325 HIS A C 1
ATOM 2127 O O . HIS A 1 264 ? 22.661 -24.438 -18.827 1.00 69.10 325 HIS A O 1
ATOM 2134 N N . ASP A 1 265 ? 24.035 -22.648 -18.782 1.00 66.74 326 ASP A N 1
ATOM 2135 C CA . ASP A 1 265 ? 24.117 -22.501 -20.230 1.00 66.46 326 ASP A CA 1
ATOM 2136 C C . ASP A 1 265 ? 24.824 -23.610 -21.003 1.00 69.75 326 ASP A C 1
ATOM 2137 O O . ASP A 1 265 ? 24.944 -23.540 -22.227 1.00 69.81 326 ASP A O 1
ATOM 2142 N N . ILE A 1 266 ? 25.276 -24.638 -20.297 1.00 65.40 327 ILE A N 1
ATOM 2143 C CA . ILE A 1 266 ? 25.951 -25.755 -20.949 1.00 64.69 327 ILE A CA 1
ATOM 2144 C C . ILE A 1 266 ? 24.944 -26.661 -21.651 1.00 68.32 327 ILE A C 1
ATOM 2145 O O . ILE A 1 266 ? 25.303 -27.451 -22.529 1.00 68.46 327 ILE A O 1
ATOM 2150 N N . PHE A 1 267 ? 23.683 -26.543 -21.246 1.00 63.72 328 PHE A N 1
ATOM 2151 C CA . PHE A 1 267 ? 22.597 -27.316 -21.828 1.00 63.02 328 PHE A CA 1
ATOM 2152 C C . PHE A 1 267 ? 21.934 -26.477 -22.916 1.00 67.25 328 PHE A C 1
ATOM 2153 O O . PHE A 1 267 ? 22.039 -25.251 -22.916 1.00 66.86 328 PHE A O 1
ATOM 2172 N N . SER A 1 269 ? 18.999 -25.683 -23.230 1.00 68.02 330 SER A N 1
ATOM 2173 C CA . SER A 1 269 ? 17.996 -24.810 -22.627 1.00 68.15 330 SER A CA 1
ATOM 2174 C C . SER A 1 269 ? 17.721 -25.253 -21.198 1.00 71.83 330 SER A C 1
ATOM 2175 O O . SER A 1 269 ? 18.183 -26.310 -20.771 1.00 71.00 330 SER A O 1
ATOM 2178 N N . GLU A 1 270 ? 16.962 -24.448 -20.463 1.00 68.80 331 GLU A N 1
ATOM 2179 C CA . GLU A 1 270 ? 16.619 -24.787 -19.087 1.00 68.87 331 GLU A CA 1
ATOM 2180 C C . GLU A 1 270 ? 15.711 -26.017 -19.033 1.00 72.83 331 GLU A C 1
ATOM 2181 O O . GLU A 1 270 ? 15.781 -26.815 -18.096 1.00 72.93 331 GLU A O 1
ATOM 2187 N N . SER A 1 271 ? 14.865 -26.170 -20.046 1.00 68.71 332 SER A N 1
ATOM 2188 C CA . SER A 1 271 ? 13.971 -27.319 -20.119 1.00 68.10 332 SER A CA 1
ATOM 2189 C C . SER A 1 271 ? 14.812 -28.589 -20.160 1.00 70.58 332 SER A C 1
ATOM 2190 O O . SER A 1 271 ? 14.547 -29.548 -19.428 1.00 70.76 332 SER A O 1
ATOM 2193 N N . GLU A 1 272 ? 15.826 -28.585 -21.023 1.00 65.04 333 GLU A N 1
ATOM 2194 C CA . GLU A 1 272 ? 16.713 -29.732 -21.191 1.00 63.54 333 GLU A CA 1
ATOM 2195 C C . GLU A 1 272 ? 17.597 -29.964 -19.970 1.00 65.00 333 GLU A C 1
ATOM 2196 O O . GLU A 1 272 ? 18.078 -31.074 -19.743 1.00 64.01 333 GLU A O 1
ATOM 2202 N N . ARG A 1 273 ? 17.796 -28.918 -19.174 1.00 60.63 334 ARG A N 1
ATOM 2203 C CA . ARG A 1 273 ? 18.604 -29.038 -17.967 1.00 60.03 334 ARG A CA 1
ATOM 2204 C C . ARG A 1 273 ? 17.777 -29.689 -16.868 1.00 64.56 334 ARG A C 1
ATOM 2205 O O . ARG A 1 273 ? 18.301 -30.433 -16.039 1.00 63.88 334 ARG A O 1
ATOM 2213 N N . GLU A 1 274 ? 16.477 -29.404 -16.876 1.00 62.04 335 GLU A N 1
ATOM 2214 C CA . GLU A 1 274 ? 15.553 -29.968 -15.896 1.00 62.02 335 GLU A CA 1
ATOM 2215 C C . GLU A 1 274 ? 15.379 -31.458 -16.145 1.00 65.29 335 GLU A C 1
ATOM 2216 O O . GLU A 1 274 ? 15.298 -32.246 -15.206 1.00 65.31 335 GLU A O 1
ATOM 2222 N N . ILE A 1 275 ? 15.343 -31.837 -17.419 1.00 61.33 336 ILE A N 1
ATOM 2223 C CA . ILE A 1 275 ? 15.229 -33.239 -17.802 1.00 61.04 336 ILE A CA 1
ATOM 2224 C C . ILE A 1 275 ? 16.383 -34.038 -17.197 1.00 65.07 336 ILE A C 1
ATOM 2225 O O . ILE A 1 275 ? 16.182 -35.109 -16.620 1.00 65.37 336 ILE A O 1
ATOM 2230 N N . ALA A 1 276 ? 17.592 -33.503 -17.334 1.00 60.72 337 ALA A N 1
ATOM 2231 C CA . ALA A 1 276 ? 18.786 -34.147 -16.807 1.00 60.20 337 ALA A CA 1
ATOM 2232 C C . ALA A 1 276 ? 18.720 -34.276 -15.289 1.00 64.47 337 ALA A C 1
ATOM 2233 O O . ALA A 1 276 ? 19.008 -35.339 -14.738 1.00 64.92 337 ALA A O 1
ATOM 2235 N N . ILE A 1 277 ? 18.346 -33.189 -14.619 1.00 60.38 338 ILE A N 1
ATOM 2236 C CA . ILE A 1 277 ? 18.268 -33.178 -13.163 1.00 60.20 338 ILE A CA 1
ATOM 2237 C C . ILE A 1 277 ? 17.191 -34.114 -12.633 1.00 62.93 338 ILE A C 1
ATOM 2238 O O . ILE A 1 277 ? 17.394 -34.813 -11.641 1.00 61.55 338 ILE A O 1
ATOM 2243 N N . ASN A 1 278 ? 16.046 -34.124 -13.306 1.00 59.87 339 ASN A N 1
ATOM 2244 C CA . ASN A 1 278 ? 14.930 -34.976 -12.917 1.00 59.83 339 ASN A CA 1
ATOM 2245 C C . ASN A 1 278 ? 15.272 -36.454 -13.064 1.00 63.51 339 ASN A C 1
ATOM 2246 O O . ASN A 1 278 ? 14.921 -37.267 -12.209 1.00 63.39 339 ASN A O 1
ATOM 2251 N N . ILE A 1 279 ? 15.969 -36.797 -14.143 1.00 59.66 340 ILE A N 1
ATOM 2252 C CA . ILE A 1 279 ? 16.374 -38.176 -14.371 1.00 59.26 340 ILE A CA 1
ATOM 2253 C C . ILE A 1 279 ? 17.396 -38.636 -13.324 1.00 62.59 340 ILE A C 1
ATOM 2254 O O . ILE A 1 279 ? 17.213 -39.669 -12.685 1.00 61.37 340 ILE A O 1
ATOM 2259 N N . LEU A 1 280 ? 18.449 -37.846 -13.126 1.00 59.34 341 LEU A N 1
ATOM 2260 C CA . LEU A 1 280 ? 19.504 -38.182 -12.173 1.00 59.23 341 LEU A CA 1
ATOM 2261 C C . LEU A 1 280 ? 19.023 -38.245 -10.724 1.00 64.11 341 LEU A C 1
ATOM 2262 O O . LEU A 1 280 ? 19.613 -38.938 -9.889 1.00 63.68 341 LEU A O 1
ATOM 2267 N N . ARG A 1 281 ? 17.968 -37.496 -10.426 1.00 61.06 342 ARG A N 1
ATOM 2268 C CA . ARG A 1 281 ? 17.381 -37.493 -9.090 1.00 60.70 342 ARG A CA 1
ATOM 2269 C C . ARG A 1 281 ? 16.583 -38.788 -8.944 1.00 64.30 342 ARG A C 1
ATOM 2270 O O . ARG A 1 281 ? 16.673 -39.484 -7.935 1.00 63.34 342 ARG A O 1
ATOM 2278 N N . GLU A 1 282 ? 15.818 -39.106 -9.983 1.00 61.34 343 GLU A N 1
ATOM 2279 C CA . GLU A 1 282 ? 15.025 -40.327 -10.028 1.00 61.51 343 GLU A CA 1
ATOM 2280 C C . GLU A 1 282 ? 15.938 -41.540 -9.830 1.00 66.58 343 GLU A C 1
ATOM 2281 O O . GLU A 1 282 ? 15.561 -42.513 -9.179 1.00 65.94 343 GLU A O 1
ATOM 2287 N N . LEU A 1 283 ? 17.149 -41.453 -10.376 1.00 64.54 344 LEU A N 1
ATOM 2288 C CA . LEU A 1 283 ? 18.147 -42.518 -10.272 1.00 64.65 344 LEU A CA 1
ATOM 2289 C C . LEU A 1 283 ? 18.714 -42.604 -8.853 1.00 70.09 344 LEU A C 1
ATOM 2290 O O . LEU A 1 283 ? 18.845 -43.691 -8.287 1.00 69.80 344 LEU A O 1
ATOM 2295 N N . VAL A 1 284 ? 19.061 -41.449 -8.294 1.00 67.54 345 VAL A N 1
ATOM 2296 C CA . VAL A 1 284 ? 19.615 -41.371 -6.947 1.00 67.68 345 VAL A CA 1
ATOM 2297 C C . VAL A 1 284 ? 18.611 -41.877 -5.912 1.00 72.48 345 VAL A C 1
ATOM 2298 O O . VAL A 1 284 ? 18.955 -42.638 -5.006 1.00 72.04 345 VAL A O 1
ATOM 2302 N N . THR A 1 285 ? 17.368 -41.438 -6.062 1.00 69.87 346 THR A N 1
ATOM 2303 C CA . THR A 1 285 ? 16.294 -41.799 -5.150 1.00 70.18 346 THR A CA 1
ATOM 2304 C C . THR A 1 285 ? 16.016 -43.300 -5.166 1.00 75.04 346 THR A C 1
ATOM 2305 O O . THR A 1 285 ? 16.003 -43.948 -4.118 1.00 74.28 346 THR A O 1
ATOM 2309 N N . SER A 1 286 ? 15.818 -43.847 -6.362 1.00 72.73 347 SER A N 1
ATOM 2310 C CA . SER A 1 286 ? 15.553 -45.273 -6.527 1.00 72.69 347 SER A CA 1
ATOM 2311 C C . SER A 1 286 ? 16.662 -46.122 -5.921 1.00 77.73 347 SER A C 1
ATOM 2312 O O . SER A 1 286 ? 16.402 -47.190 -5.367 1.00 77.47 347 SER A O 1
ATOM 2315 N N . ALA A 1 287 ? 17.896 -45.645 -6.038 1.00 75.08 348 ALA A N 1
ATOM 2316 C CA . ALA A 1 287 ? 19.052 -46.363 -5.519 1.00 75.65 348 ALA A CA 1
ATOM 2317 C C . ALA A 1 287 ? 19.040 -46.431 -3.999 1.00 81.74 348 ALA A C 1
ATOM 2318 O O . ALA A 1 287 ? 19.248 -47.496 -3.416 1.00 81.58 348 ALA A O 1
ATOM 2320 N N . TYR A 1 288 ? 18.792 -45.291 -3.363 1.00 79.75 349 TYR A N 1
ATOM 2321 C CA . TYR A 1 288 ? 18.754 -45.217 -1.905 1.00 80.28 349 TYR A CA 1
ATOM 2322 C C . TYR A 1 288 ? 17.674 -46.117 -1.310 1.00 85.20 349 TYR A C 1
ATOM 2323 O O . TYR A 1 288 ? 17.903 -46.797 -0.312 1.00 84.82 349 TYR A O 1
ATOM 2354 N N . GLU A 1 291 ? 18.793 -49.603 -1.530 1.00 88.62 352 GLU A N 1
ATOM 2355 C CA . GLU A 1 291 ? 19.922 -49.861 -0.646 1.00 88.73 352 GLU A CA 1
ATOM 2356 C C . GLU A 1 291 ? 19.562 -50.048 0.830 1.00 94.02 352 GLU A C 1
ATOM 2357 O O . GLU A 1 291 ? 20.026 -50.992 1.468 1.00 93.73 352 GLU A O 1
ATOM 2363 N N . LEU A 1 292 ? 18.750 -49.150 1.379 1.00 91.36 353 LEU A N 1
ATOM 2364 C CA . LEU A 1 292 ? 18.373 -49.254 2.785 1.00 91.38 353 LEU A CA 1
ATOM 2365 C C . LEU A 1 292 ? 17.182 -50.180 3.043 1.00 95.68 353 LEU A C 1
ATOM 2366 O O . LEU A 1 292 ? 16.862 -50.493 4.191 1.00 95.51 353 LEU A O 1
ATOM 2371 N N . SER A 1 293 ? 16.551 -50.647 1.971 1.00 92.28 354 SER A N 1
ATOM 2372 C CA . SER A 1 293 ? 15.415 -51.548 2.101 1.00 92.13 354 SER A CA 1
ATOM 2373 C C . SER A 1 293 ? 15.308 -52.509 0.921 1.00 94.95 354 SER A C 1
ATOM 2374 O O . SER A 1 293 ? 14.495 -52.310 0.016 1.00 94.52 354 SER A O 1
ATOM 2377 N N . ARG A 1 294 ? 16.125 -53.558 0.939 1.00 90.73 355 ARG A N 1
ATOM 2378 C CA . ARG A 1 294 ? 17.088 -53.775 2.014 1.00 92.05 355 ARG A CA 1
ATOM 2379 C C . ARG A 1 294 ? 18.401 -54.307 1.444 1.00 101.94 355 ARG A C 1
ATOM 2380 O O . ARG A 1 294 ? 18.353 -55.178 0.548 1.00 102.89 355 ARG A O 1
ATOM 2389 N N . SER B 1 3 ? 44.313 -0.446 -24.343 1.00 77.82 64 SER B N 1
ATOM 2390 C CA . SER B 1 3 ? 43.416 0.659 -24.674 1.00 77.85 64 SER B CA 1
ATOM 2391 C C . SER B 1 3 ? 43.721 1.322 -26.016 1.00 82.16 64 SER B C 1
ATOM 2392 O O . SER B 1 3 ? 42.849 1.379 -26.883 1.00 82.09 64 SER B O 1
ATOM 2395 N N . GLY B 1 4 ? 44.937 1.835 -26.203 1.00 79.06 65 GLY B N 1
ATOM 2396 C CA . GLY B 1 4 ? 45.993 1.834 -25.206 1.00 78.99 65 GLY B CA 1
ATOM 2397 C C . GLY B 1 4 ? 46.811 3.100 -25.388 1.00 83.15 65 GLY B C 1
ATOM 2398 O O . GLY B 1 4 ? 47.959 3.193 -24.958 1.00 82.81 65 GLY B O 1
ATOM 2399 N N . LEU B 1 5 ? 46.205 4.068 -26.067 1.00 79.65 66 LEU B N 1
ATOM 2400 C CA . LEU B 1 5 ? 46.830 5.354 -26.347 1.00 79.16 66 LEU B CA 1
ATOM 2401 C C . LEU B 1 5 ? 45.786 6.452 -26.325 1.00 80.59 66 LEU B C 1
ATOM 2402 O O . LEU B 1 5 ? 46.111 7.633 -26.377 1.00 79.62 66 LEU B O 1
ATOM 2407 N N . VAL B 1 6 ? 44.519 6.073 -26.347 1.00 75.65 67 VAL B N 1
ATOM 2408 C CA . VAL B 1 6 ? 43.498 7.097 -26.303 1.00 74.39 67 VAL B CA 1
ATOM 2409 C C . VAL B 1 6 ? 43.477 7.597 -24.865 1.00 77.47 67 VAL B C 1
ATOM 2410 O O . VAL B 1 6 ? 43.406 6.804 -23.927 1.00 77.10 67 VAL B O 1
ATOM 2414 N N . PRO B 1 7 ? 43.636 8.917 -24.670 1.00 73.60 68 PRO B N 1
ATOM 2415 C CA . PRO B 1 7 ? 43.647 9.438 -23.300 1.00 72.98 68 PRO B CA 1
ATOM 2416 C C . PRO B 1 7 ? 42.240 9.714 -22.785 1.00 76.84 68 PRO B C 1
ATOM 2417 O O . PRO B 1 7 ? 41.879 10.864 -22.560 1.00 76.78 68 PRO B O 1
ATOM 2421 N N . ARG B 1 8 ? 41.449 8.657 -22.610 1.00 73.91 69 ARG B N 1
ATOM 2422 C CA . ARG B 1 8 ? 40.073 8.788 -22.120 1.00 73.97 69 ARG B CA 1
ATOM 2423 C C . ARG B 1 8 ? 40.073 9.140 -20.632 1.00 79.47 69 ARG B C 1
ATOM 2424 O O . ARG B 1 8 ? 40.648 8.410 -19.820 1.00 79.41 69 ARG B O 1
ATOM 2432 N N . GLY B 1 9 ? 39.433 10.250 -20.264 1.00 77.01 70 GLY B N 1
ATOM 2433 C CA . GLY B 1 9 ? 38.782 11.156 -21.196 1.00 77.11 70 GLY B CA 1
ATOM 2434 C C . GLY B 1 9 ? 39.015 12.616 -20.810 1.00 81.22 70 GLY B C 1
ATOM 2435 O O . GLY B 1 9 ? 40.102 13.163 -21.023 1.00 80.77 70 GLY B O 1
ATOM 2436 N N . SER B 1 10 ? 37.996 13.252 -20.235 1.00 77.48 71 SER B N 1
ATOM 2437 C CA . SER B 1 10 ? 36.723 12.592 -19.960 1.00 76.92 71 SER B CA 1
ATOM 2438 C C . SER B 1 10 ? 35.671 13.619 -19.506 1.00 79.71 71 SER B C 1
ATOM 2439 O O . SER B 1 10 ? 34.484 13.302 -19.388 1.00 78.51 71 SER B O 1
ATOM 2442 N N . HIS B 1 11 ? 36.114 14.849 -19.253 1.00 75.73 72 HIS B N 1
ATOM 2443 C CA . HIS B 1 11 ? 35.224 15.903 -18.767 1.00 75.07 72 HIS B CA 1
ATOM 2444 C C . HIS B 1 11 ? 33.886 16.040 -19.492 1.00 76.96 72 HIS B C 1
ATOM 2445 O O . HIS B 1 11 ? 33.623 15.346 -20.473 1.00 77.01 72 HIS B O 1
ATOM 2452 N N . MET B 1 12 ? 33.046 16.937 -18.982 1.00 71.38 73 MET B N 1
ATOM 2453 C CA . MET B 1 12 ? 31.692 17.145 -19.489 1.00 69.94 73 MET B CA 1
ATOM 2454 C C . MET B 1 12 ? 30.791 16.013 -18.979 1.00 69.83 73 MET B C 1
ATOM 2455 O O . MET B 1 12 ? 30.681 14.945 -19.593 1.00 69.34 73 MET B O 1
ATOM 2460 N N . SER B 1 13 ? 30.207 16.247 -17.805 1.00 62.62 74 SER B N 1
ATOM 2461 C CA . SER B 1 13 ? 29.334 15.287 -17.144 1.00 60.12 74 SER B CA 1
ATOM 2462 C C . SER B 1 13 ? 27.913 15.819 -17.149 1.00 61.63 74 SER B C 1
ATOM 2463 O O . SER B 1 13 ? 26.968 15.090 -17.427 1.00 62.60 74 SER B O 1
ATOM 2466 N N . GLN B 1 14 ? 27.777 17.106 -16.855 1.00 55.14 75 GLN B N 1
ATOM 2467 C CA . GLN B 1 14 ? 26.477 17.766 -16.806 1.00 53.17 75 GLN B CA 1
ATOM 2468 C C . GLN B 1 14 ? 25.733 17.704 -18.135 1.00 54.66 75 GLN B C 1
ATOM 2469 O O . GLN B 1 14 ? 24.503 17.713 -18.172 1.00 54.67 75 GLN B O 1
ATOM 2475 N N . GLU B 1 15 ? 26.477 17.671 -19.230 1.00 49.59 76 GLU B N 1
ATOM 2476 C CA . GLU B 1 15 ? 25.862 17.633 -20.553 1.00 48.99 76 GLU B CA 1
ATOM 2477 C C . GLU B 1 15 ? 25.246 16.271 -20.876 1.00 51.31 76 GLU B C 1
ATOM 2478 O O . GLU B 1 15 ? 24.424 16.147 -21.785 1.00 51.05 76 GLU B O 1
ATOM 2484 N N . ARG B 1 16 ? 25.622 15.256 -20.107 1.00 46.71 77 ARG B N 1
ATOM 2485 C CA . ARG B 1 16 ? 25.077 13.921 -20.300 1.00 46.18 77 ARG B CA 1
ATOM 2486 C C . ARG B 1 16 ? 23.860 13.640 -19.412 1.00 50.25 77 ARG B C 1
ATOM 2487 O O . ARG B 1 16 ? 23.352 12.525 -19.400 1.00 49.97 77 ARG B O 1
ATOM 2495 N N . ILE B 1 17 ? 23.396 14.654 -18.681 1.00 47.18 78 ILE B N 1
ATOM 2496 C CA . ILE B 1 17 ? 22.212 14.528 -17.829 1.00 47.11 78 ILE B CA 1
ATOM 2497 C C . ILE B 1 17 ? 20.956 14.662 -18.687 1.00 52.38 78 ILE B C 1
ATOM 2498 O O . ILE B 1 17 ? 20.811 15.622 -19.449 1.00 51.00 78 ILE B O 1
ATOM 2503 N N . LEU B 1 18 ? 20.060 13.683 -18.582 1.00 51.40 79 LEU B N 1
ATOM 2504 C CA . LEU B 1 18 ? 18.864 13.650 -19.428 1.00 52.15 79 LEU B CA 1
ATOM 2505 C C . LEU B 1 18 ? 17.526 13.992 -18.779 1.00 59.77 79 LEU B C 1
ATOM 2506 O O . LEU B 1 18 ? 16.483 13.895 -19.421 1.00 59.72 79 LEU B O 1
ATOM 2511 N N . ASP B 1 19 ? 17.556 14.404 -17.519 1.00 59.03 80 ASP B N 1
ATOM 2512 C CA . ASP B 1 19 ? 16.336 14.755 -16.796 1.00 59.91 80 ASP B CA 1
ATOM 2513 C C . ASP B 1 19 ? 16.164 16.272 -16.682 1.00 65.04 80 ASP B C 1
ATOM 2514 O O . ASP B 1 19 ? 16.891 16.936 -15.938 1.00 64.22 80 ASP B O 1
ATOM 2519 N N . GLY B 1 20 ? 15.201 16.822 -17.415 1.00 63.19 81 GLY B N 1
ATOM 2520 C CA . GLY B 1 20 ? 14.924 18.249 -17.367 1.00 63.71 81 GLY B CA 1
ATOM 2521 C C . GLY B 1 20 ? 15.428 19.044 -18.557 1.00 69.26 81 GLY B C 1
ATOM 2522 O O . GLY B 1 20 ? 15.748 18.477 -19.599 1.00 69.49 81 GLY B O 1
ATOM 2523 N N . GLU B 1 21 ? 15.480 20.366 -18.404 1.00 66.19 82 GLU B N 1
ATOM 2524 C CA . GLU B 1 21 ? 15.941 21.254 -19.466 1.00 66.18 82 GLU B CA 1
ATOM 2525 C C . GLU B 1 21 ? 17.281 21.854 -19.059 1.00 70.93 82 GLU B C 1
ATOM 2526 O O . GLU B 1 21 ? 17.650 21.794 -17.885 1.00 70.35 82 GLU B O 1
ATOM 2532 N N . GLU B 1 22 ? 18.018 22.409 -20.021 1.00 68.04 83 GLU B N 1
ATOM 2533 C CA . GLU B 1 22 ? 19.345 22.959 -19.730 1.00 68.12 83 GLU B CA 1
ATOM 2534 C C . GLU B 1 22 ? 19.393 23.900 -18.530 1.00 72.88 83 GLU B C 1
ATOM 2535 O O . GLU B 1 22 ? 20.350 23.887 -17.759 1.00 72.31 83 GLU B O 1
ATOM 2541 N N . ASP B 1 23 ? 18.358 24.718 -18.383 1.00 70.66 84 ASP B N 1
ATOM 2542 C CA . ASP B 1 23 ? 18.275 25.675 -17.284 1.00 70.58 84 ASP B CA 1
ATOM 2543 C C . ASP B 1 23 ? 17.807 24.995 -16.000 1.00 73.47 84 ASP B C 1
ATOM 2544 O O . ASP B 1 23 ? 18.316 25.283 -14.917 1.00 72.98 84 ASP B O 1
ATOM 2549 N N . GLU B 1 24 ? 16.837 24.095 -16.139 1.00 69.52 85 GLU B N 1
ATOM 2550 C CA . GLU B 1 24 ? 16.272 23.349 -15.017 1.00 69.41 85 GLU B CA 1
ATOM 2551 C C . GLU B 1 24 ? 17.315 22.446 -14.351 1.00 73.75 85 GLU B C 1
ATOM 2552 O O . GLU B 1 24 ? 17.291 22.239 -13.134 1.00 73.62 85 GLU B O 1
ATOM 2558 N N . ILE B 1 25 ? 18.223 21.908 -15.161 1.00 70.26 86 ILE B N 1
ATOM 2559 C CA . ILE B 1 25 ? 19.298 21.048 -14.672 1.00 69.81 86 ILE B CA 1
ATOM 2560 C C . ILE B 1 25 ? 20.375 21.922 -14.044 1.00 74.52 86 ILE B C 1
ATOM 2561 O O . ILE B 1 25 ? 21.023 21.534 -13.070 1.00 73.20 86 ILE B O 1
ATOM 2566 N N . ASN B 1 26 ? 20.584 23.093 -14.639 1.00 73.42 87 ASN B N 1
ATOM 2567 C CA . ASN B 1 26 ? 21.620 24.014 -14.182 1.00 74.25 87 ASN B CA 1
ATOM 2568 C C . ASN B 1 26 ? 21.372 24.626 -12.810 1.00 79.84 87 ASN B C 1
ATOM 2569 O O . ASN B 1 26 ? 22.319 24.967 -12.099 1.00 78.30 87 ASN B O 1
ATOM 2574 N N . HIS B 1 27 ? 20.103 24.754 -12.434 1.00 79.08 88 HIS B N 1
ATOM 2575 C CA . HIS B 1 27 ? 19.757 25.262 -11.109 1.00 80.46 88 HIS B CA 1
ATOM 2576 C C . HIS B 1 27 ? 20.098 24.161 -10.107 1.00 83.98 88 HIS B C 1
ATOM 2577 O O . HIS B 1 27 ? 20.786 24.396 -9.107 1.00 83.21 88 HIS B O 1
ATOM 2595 N N . ILE B 1 29 ? 22.148 21.638 -10.141 1.00 81.27 90 ILE B N 1
ATOM 2596 C CA . ILE B 1 29 ? 23.565 21.400 -9.879 1.00 81.41 90 ILE B CA 1
ATOM 2597 C C . ILE B 1 29 ? 24.158 22.497 -9.006 1.00 86.63 90 ILE B C 1
ATOM 2598 O O . ILE B 1 29 ? 25.060 22.246 -8.204 1.00 86.12 90 ILE B O 1
ATOM 2603 N N . PHE B 1 30 ? 23.644 23.714 -9.162 1.00 84.22 91 PHE B N 1
ATOM 2604 C CA . PHE B 1 30 ? 24.116 24.843 -8.370 1.00 84.61 91 PHE B CA 1
ATOM 2605 C C . PHE B 1 30 ? 23.620 24.739 -6.930 1.00 88.63 91 PHE B C 1
ATOM 2606 O O . PHE B 1 30 ? 24.355 25.048 -5.995 1.00 87.85 91 PHE B O 1
ATOM 2614 N N . ASP B 1 31 ? 22.392 24.257 -6.752 1.00 86.21 92 ASP B N 1
ATOM 2615 C CA . ASP B 1 31 ? 21.828 24.050 -5.415 1.00 86.45 92 ASP B CA 1
ATOM 2616 C C . ASP B 1 31 ? 22.731 23.083 -4.652 1.00 92.13 92 ASP B C 1
ATOM 2617 O O . ASP B 1 31 ? 22.971 23.254 -3.459 1.00 91.48 92 ASP B O 1
ATOM 2622 N N . LEU B 1 32 ? 23.207 22.052 -5.349 1.00 90.19 93 LEU B N 1
ATOM 2623 C CA . LEU B 1 32 ? 24.072 21.037 -4.752 1.00 90.65 93 LEU B CA 1
ATOM 2624 C C . LEU B 1 32 ? 25.486 21.568 -4.543 1.00 96.11 93 LEU B C 1
ATOM 2625 O O . LEU B 1 32 ? 26.255 21.029 -3.749 1.00 95.44 93 LEU B O 1
ATOM 2641 N N . ARG B 1 34 ? 25.667 24.741 -3.844 1.00 99.68 95 ARG B N 1
ATOM 2642 C CA . ARG B 1 34 ? 25.266 25.697 -2.815 1.00 100.09 95 ARG B CA 1
ATOM 2643 C C . ARG B 1 34 ? 24.913 25.028 -1.485 1.00 105.70 95 ARG B C 1
ATOM 2644 O O . ARG B 1 34 ? 24.726 25.710 -0.475 1.00 105.60 95 ARG B O 1
ATOM 2652 N N . THR B 1 35 ? 24.804 23.702 -1.492 1.00 103.13 96 THR B N 1
ATOM 2653 C CA . THR B 1 35 ? 24.501 22.958 -0.273 1.00 103.40 96 THR B CA 1
ATOM 2654 C C . THR B 1 35 ? 25.255 21.628 -0.206 1.00 107.64 96 THR B C 1
ATOM 2655 O O . THR B 1 35 ? 24.630 20.569 -0.196 1.00 107.06 96 THR B O 1
ATOM 2659 N N . LEU B 1 36 ? 26.589 21.665 -0.146 1.00 104.37 97 LEU B N 1
ATOM 2660 C CA . LEU B 1 36 ? 27.393 22.890 -0.166 1.00 104.29 97 LEU B CA 1
ATOM 2661 C C . LEU B 1 36 ? 28.857 22.486 -0.036 1.00 108.33 97 LEU B C 1
ATOM 2662 O O . LEU B 1 36 ? 29.289 22.032 1.022 1.00 107.92 97 LEU B O 1
ATOM 2678 N N . ASP B 1 38 ? 31.243 24.715 -1.046 1.00 106.55 99 ASP B N 1
ATOM 2679 C CA . ASP B 1 38 ? 31.890 26.003 -0.842 1.00 106.62 99 ASP B CA 1
ATOM 2680 C C . ASP B 1 38 ? 31.975 26.418 0.624 1.00 110.46 99 ASP B C 1
ATOM 2681 O O . ASP B 1 38 ? 32.981 26.984 1.054 1.00 110.37 99 ASP B O 1
ATOM 2686 N N . ASN B 1 39 ? 30.905 26.171 1.374 1.00 106.81 100 ASN B N 1
ATOM 2687 C CA . ASN B 1 39 ? 30.827 26.617 2.758 1.00 106.59 100 ASN B CA 1
ATOM 2688 C C . ASN B 1 39 ? 31.058 25.597 3.868 1.00 110.60 100 ASN B C 1
ATOM 2689 O O . ASN B 1 39 ? 31.280 25.976 5.025 1.00 109.85 100 ASN B O 1
ATOM 2694 N N . LEU B 1 40 ? 30.997 24.315 3.518 1.00 107.45 101 LEU B N 1
ATOM 2695 C CA . LEU B 1 40 ? 31.339 23.226 4.429 1.00 107.25 101 LEU B CA 1
ATOM 2696 C C . LEU B 1 40 ? 30.316 22.443 5.256 1.00 111.14 101 LEU B C 1
ATOM 2697 O O . LEU B 1 40 ? 30.601 22.038 6.391 1.00 111.26 101 LEU B O 1
ATOM 2702 N N . PRO B 1 41 ? 29.156 22.123 4.659 1.00 107.15 102 PRO B N 1
ATOM 2703 C CA . PRO B 1 41 ? 28.240 21.142 5.246 1.00 106.54 102 PRO B CA 1
ATOM 2704 C C . PRO B 1 41 ? 28.899 19.780 4.874 1.00 109.32 102 PRO B C 1
ATOM 2705 O O . PRO B 1 41 ? 30.002 19.832 4.324 1.00 108.94 102 PRO B O 1
ATOM 2709 N N . LEU B 1 42 ? 28.425 18.582 5.266 1.00 104.82 103 LEU B N 1
ATOM 2710 C CA . LEU B 1 42 ? 27.122 18.145 5.799 1.00 103.93 103 LEU B CA 1
ATOM 2711 C C . LEU B 1 42 ? 26.468 17.388 4.632 1.00 106.21 103 LEU B C 1
ATOM 2712 O O . LEU B 1 42 ? 25.906 17.995 3.720 1.00 105.40 103 LEU B O 1
ATOM 2717 N N . ASP B 1 43 ? 26.648 16.065 4.620 1.00 101.66 104 ASP B N 1
ATOM 2718 C CA . ASP B 1 43 ? 26.230 15.220 3.501 1.00 100.69 104 ASP B CA 1
ATOM 2719 C C . ASP B 1 43 ? 25.022 14.291 3.636 1.00 102.67 104 ASP B C 1
ATOM 2720 O O . ASP B 1 43 ? 24.513 13.808 2.628 1.00 102.19 104 ASP B O 1
ATOM 2725 N N . ARG B 1 44 ? 24.581 13.998 4.853 1.00 98.00 105 ARG B N 1
ATOM 2726 C CA . ARG B 1 44 ? 23.436 13.098 5.014 1.00 97.15 105 ARG B CA 1
ATOM 2727 C C . ARG B 1 44 ? 22.113 13.803 4.717 1.00 100.05 105 ARG B C 1
ATOM 2728 O O . ARG B 1 44 ? 21.908 14.954 5.110 1.00 99.75 105 ARG B O 1
ATOM 2736 N N . ASP B 1 45 ? 21.226 13.105 4.013 1.00 95.93 106 ASP B N 1
ATOM 2737 C CA . ASP B 1 45 ? 19.937 13.653 3.601 1.00 95.66 106 ASP B CA 1
ATOM 2738 C C . ASP B 1 45 ? 20.111 14.711 2.517 1.00 98.25 106 ASP B C 1
ATOM 2739 O O . ASP B 1 45 ? 19.141 15.253 1.974 1.00 97.75 106 ASP B O 1
ATOM 2744 N N . PHE B 1 46 ? 21.374 14.957 2.186 1.00 93.58 107 PHE B N 1
ATOM 2745 C CA . PHE B 1 46 ? 21.756 15.808 1.071 1.00 92.78 107 PHE B CA 1
ATOM 2746 C C . PHE B 1 46 ? 21.665 14.824 -0.097 1.00 94.08 107 PHE B C 1
ATOM 2747 O O . PHE B 1 46 ? 21.439 15.195 -1.250 1.00 93.31 107 PHE B O 1
ATOM 2755 N N . ILE B 1 47 ? 21.768 13.548 0.264 1.00 89.01 108 ILE B N 1
ATOM 2756 C CA . ILE B 1 47 ? 21.647 12.423 -0.654 1.00 87.78 108 ILE B CA 1
ATOM 2757 C C . ILE B 1 47 ? 20.220 12.340 -1.185 1.00 89.50 108 ILE B C 1
ATOM 2758 O O . ILE B 1 47 ? 19.998 12.070 -2.363 1.00 88.76 108 ILE B O 1
ATOM 2763 N N . ASP B 1 48 ? 19.253 12.559 -0.301 1.00 85.41 109 ASP B N 1
ATOM 2764 C CA . ASP B 1 48 ? 17.844 12.508 -0.679 1.00 85.12 109 ASP B CA 1
ATOM 2765 C C . ASP B 1 48 ? 17.472 13.734 -1.511 1.00 87.01 109 ASP B C 1
ATOM 2766 O O . ASP B 1 48 ? 16.480 13.728 -2.248 1.00 86.63 109 ASP B O 1
ATOM 2771 N N . ARG B 1 49 ? 18.278 14.784 -1.390 1.00 81.87 110 ARG B N 1
ATOM 2772 C CA . ARG B 1 49 ? 18.075 16.003 -2.166 1.00 80.68 110 ARG B CA 1
ATOM 2773 C C . ARG B 1 49 ? 18.541 15.686 -3.583 1.00 82.45 110 ARG B C 1
ATOM 2774 O O . ARG B 1 49 ? 17.862 15.992 -4.566 1.00 81.60 110 ARG B O 1
ATOM 2782 N N . LEU B 1 50 ? 19.704 15.042 -3.656 1.00 77.55 111 LEU B N 1
ATOM 2783 C CA . LEU B 1 50 ? 20.308 14.599 -4.908 1.00 76.23 111 LEU B CA 1
ATOM 2784 C C . LEU B 1 50 ? 19.333 13.684 -5.635 1.00 78.23 111 LEU B C 1
ATOM 2785 O O . LEU B 1 50 ? 19.009 13.904 -6.803 1.00 77.85 111 LEU B O 1
ATOM 2801 N N . ARG B 1 52 ? 16.244 13.412 -5.178 1.00 72.37 113 ARG B N 1
ATOM 2802 C CA . ARG B 1 52 ? 14.958 14.060 -5.412 1.00 72.12 113 ARG B CA 1
ATOM 2803 C C . ARG B 1 52 ? 14.971 14.891 -6.690 1.00 75.15 113 ARG B C 1
ATOM 2804 O O . ARG B 1 52 ? 13.984 14.918 -7.425 1.00 74.78 113 ARG B O 1
ATOM 2812 N N . TYR B 1 53 ? 16.096 15.550 -6.960 1.00 70.93 114 TYR B N 1
ATOM 2813 C CA . TYR B 1 53 ? 16.248 16.340 -8.184 1.00 70.34 114 TYR B CA 1
ATOM 2814 C C . TYR B 1 53 ? 16.374 15.403 -9.387 1.00 71.21 114 TYR B C 1
ATOM 2815 O O . TYR B 1 53 ? 15.743 15.616 -10.424 1.00 70.93 114 TYR B O 1
ATOM 2824 N N . PHE B 1 54 ? 17.199 14.369 -9.239 1.00 65.21 115 PHE B N 1
ATOM 2825 C CA . PHE B 1 54 ? 17.434 13.396 -10.303 1.00 63.85 115 PHE B CA 1
ATOM 2826 C C . PHE B 1 54 ? 17.118 11.985 -9.815 1.00 65.17 115 PHE B C 1
ATOM 2827 O O . PHE B 1 54 ? 17.858 11.428 -9.006 1.00 64.63 115 PHE B O 1
ATOM 2846 N N . ASP B 1 56 ? 17.004 9.173 -11.750 1.00 54.69 117 ASP B N 1
ATOM 2847 C CA . ASP B 1 56 ? 17.824 8.189 -12.452 1.00 52.59 117 ASP B CA 1
ATOM 2848 C C . ASP B 1 56 ? 19.261 8.223 -11.941 1.00 53.32 117 ASP B C 1
ATOM 2849 O O . ASP B 1 56 ? 19.850 9.288 -11.782 1.00 52.72 117 ASP B O 1
ATOM 2854 N N . PRO B 1 57 ? 19.832 7.044 -11.653 1.00 48.58 118 PRO B N 1
ATOM 2855 C CA . PRO B 1 57 ? 21.197 6.870 -11.141 1.00 47.70 118 PRO B CA 1
ATOM 2856 C C . PRO B 1 57 ? 22.279 7.425 -12.069 1.00 49.92 118 PRO B C 1
ATOM 2857 O O . PRO B 1 57 ? 23.334 7.861 -11.608 1.00 49.55 118 PRO B O 1
ATOM 2861 N N . SER B 1 58 ? 22.034 7.381 -13.375 1.00 45.60 119 SER B N 1
ATOM 2862 C CA . SER B 1 58 ? 22.998 7.919 -14.332 1.00 45.10 119 SER B CA 1
ATOM 2863 C C . SER B 1 58 ? 23.123 9.415 -14.097 1.00 48.06 119 SER B C 1
ATOM 2864 O O . SER B 1 58 ? 24.226 9.949 -13.962 1.00 47.32 119 SER B O 1
ATOM 2867 N N . ASP B 1 59 ? 21.972 10.072 -14.008 1.00 44.25 120 ASP B N 1
ATOM 2868 C CA . ASP B 1 59 ? 21.912 11.505 -13.752 1.00 44.14 120 ASP B CA 1
ATOM 2869 C C . ASP B 1 59 ? 22.513 11.871 -12.401 1.00 48.89 120 ASP B C 1
ATOM 2870 O O . ASP B 1 59 ? 23.277 12.829 -12.297 1.00 48.84 120 ASP B O 1
ATOM 2875 N N . GLN B 1 60 ? 22.185 11.093 -11.374 1.00 45.90 121 GLN B N 1
ATOM 2876 C CA . GLN B 1 60 ? 22.706 11.338 -10.032 1.00 45.55 121 GLN B CA 1
ATOM 2877 C C . GLN B 1 60 ? 24.220 11.288 -10.004 1.00 50.24 121 GLN B C 1
ATOM 2878 O O . GLN B 1 60 ? 24.860 12.136 -9.387 1.00 51.06 121 GLN B O 1
ATOM 2884 N N . VAL B 1 61 ? 24.788 10.280 -10.658 1.00 47.02 122 VAL B N 1
ATOM 2885 C CA . VAL B 1 61 ? 26.239 10.111 -10.699 1.00 46.88 122 VAL B CA 1
ATOM 2886 C C . VAL B 1 61 ? 26.937 11.242 -11.448 1.00 51.40 122 VAL B C 1
ATOM 2887 O O . VAL B 1 61 ? 28.057 11.616 -11.111 1.00 50.71 122 VAL B O 1
ATOM 2891 N N . LEU B 1 62 ? 26.285 11.759 -12.486 1.00 48.46 123 LEU B N 1
ATOM 2892 C CA . LEU B 1 62 ? 26.863 12.835 -13.293 1.00 48.10 123 LEU B CA 1
ATOM 2893 C C . LEU B 1 62 ? 26.916 14.148 -12.524 1.00 54.06 123 LEU B C 1
ATOM 2894 O O . LEU B 1 62 ? 27.885 14.899 -12.626 1.00 53.35 123 LEU B O 1
ATOM 2899 N N . ALA B 1 63 ? 25.865 14.416 -11.757 1.00 51.98 124 ALA B N 1
ATOM 2900 C CA . ALA B 1 63 ? 25.791 15.622 -10.948 1.00 52.31 124 ALA B CA 1
ATOM 2901 C C . ALA B 1 63 ? 26.933 15.651 -9.936 1.00 58.27 124 ALA B C 1
ATOM 2902 O O . ALA B 1 63 ? 27.547 16.698 -9.710 1.00 58.49 124 ALA B O 1
ATOM 2904 N N . LEU B 1 64 ? 27.227 14.501 -9.338 1.00 55.61 125 LEU B N 1
ATOM 2905 C CA . LEU B 1 64 ? 28.304 14.416 -8.352 1.00 55.90 125 LEU B CA 1
ATOM 2906 C C . LEU B 1 64 ? 29.698 14.506 -8.978 1.00 60.21 125 LEU B C 1
ATOM 2907 O O . LEU B 1 64 ? 30.666 14.859 -8.303 1.00 59.97 125 LEU B O 1
ATOM 2912 N N . ARG B 1 65 ? 29.798 14.176 -10.263 1.00 56.94 126 ARG B N 1
ATOM 2913 C CA . ARG B 1 65 ? 31.075 14.236 -10.972 1.00 56.93 126 ARG B CA 1
ATOM 2914 C C . ARG B 1 65 ? 31.367 15.680 -11.367 1.00 61.09 126 ARG B C 1
ATOM 2915 O O . ARG B 1 65 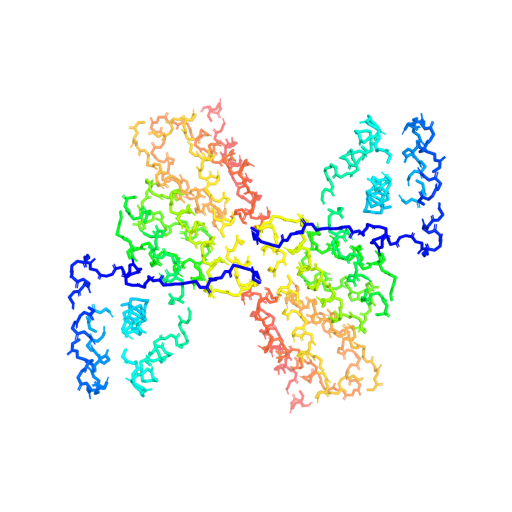? 32.524 16.096 -11.473 1.00 59.43 126 ARG B O 1
ATOM 2923 N N . GLU B 1 66 ? 30.291 16.432 -11.568 1.00 59.30 127 GLU B N 1
ATOM 2924 C CA . GLU B 1 66 ? 30.355 17.849 -11.888 1.00 60.23 127 GLU B CA 1
ATOM 2925 C C . GLU B 1 66 ? 30.760 18.592 -10.608 1.00 69.02 127 GLU B C 1
ATOM 2926 O O . GLU B 1 66 ? 31.674 19.423 -10.618 1.00 69.03 127 GLU B O 1
ATOM 2932 N N . LEU B 1 67 ? 30.110 18.244 -9.498 1.00 68.25 128 LEU B N 1
ATOM 2933 C CA . LEU B 1 67 ? 30.433 18.824 -8.196 1.00 68.90 128 LEU B CA 1
ATOM 2934 C C . LEU B 1 67 ? 31.873 18.475 -7.807 1.00 75.83 128 LEU B C 1
ATOM 2935 O O . LEU B 1 67 ? 32.447 19.086 -6.907 1.00 76.34 128 LEU B O 1
ATOM 2940 N N . LEU B 1 68 ? 32.444 17.474 -8.467 1.00 73.38 129 LEU B N 1
ATOM 2941 C CA . LEU B 1 68 ? 33.814 17.063 -8.176 1.00 73.83 129 LEU B CA 1
ATOM 2942 C C . LEU B 1 68 ? 34.785 17.859 -9.041 1.00 79.48 129 LEU B C 1
ATOM 2943 O O . LEU B 1 68 ? 35.998 17.646 -8.997 1.00 78.96 129 LEU B O 1
ATOM 2948 N N . ASN B 1 69 ? 34.234 18.763 -9.845 1.00 77.82 130 ASN B N 1
ATOM 2949 C CA . ASN B 1 69 ? 35.038 19.605 -10.725 1.00 78.46 130 ASN B CA 1
ATOM 2950 C C . ASN B 1 69 ? 35.391 20.931 -10.053 1.00 84.56 130 ASN B C 1
ATOM 2951 O O . ASN B 1 69 ? 36.240 21.680 -10.545 1.00 84.26 130 ASN B O 1
ATOM 2956 N N . GLU B 1 70 ? 34.731 21.216 -8.932 1.00 82.02 131 GLU B N 1
ATOM 2957 C CA . GLU B 1 70 ? 34.986 22.438 -8.177 1.00 82.09 131 GLU B CA 1
ATOM 2958 C C . GLU B 1 70 ? 36.456 22.479 -7.782 1.00 87.71 131 GLU B C 1
ATOM 2959 O O . GLU B 1 70 ? 37.035 21.465 -7.393 1.00 87.13 131 GLU B O 1
ATOM 2976 N N . ASP B 1 72 ? 38.525 23.603 -5.195 1.00 90.65 133 ASP B N 1
ATOM 2977 C CA . ASP B 1 72 ? 38.733 24.039 -3.817 1.00 91.17 133 ASP B CA 1
ATOM 2978 C C . ASP B 1 72 ? 40.169 23.849 -3.315 1.00 97.20 133 ASP B C 1
ATOM 2979 O O . ASP B 1 72 ? 40.855 24.836 -3.036 1.00 96.99 133 ASP B O 1
ATOM 2984 N N . LEU B 1 73 ? 40.634 22.604 -3.192 1.00 94.61 134 LEU B N 1
ATOM 2985 C CA . LEU B 1 73 ? 39.864 21.395 -3.497 1.00 94.54 134 LEU B CA 1
ATOM 2986 C C . LEU B 1 73 ? 39.800 20.515 -2.235 1.00 97.59 134 LEU B C 1
ATOM 2987 O O . LEU B 1 73 ? 39.852 19.287 -2.306 1.00 96.84 134 LEU B O 1
ATOM 2992 N N . THR B 1 74 ? 39.694 21.167 -1.081 1.00 93.93 135 THR B N 1
ATOM 2993 C CA . THR B 1 74 ? 39.683 20.505 0.228 1.00 93.48 135 THR B CA 1
ATOM 2994 C C . THR B 1 74 ? 38.368 19.781 0.525 1.00 96.14 135 THR B C 1
ATOM 2995 O O . THR B 1 74 ? 37.290 20.359 0.346 1.00 95.62 135 THR B O 1
ATOM 2999 N N . ALA B 1 75 ? 38.434 18.539 1.012 1.00 91.52 136 ALA B N 1
ATOM 3000 C CA . ALA B 1 75 ? 39.666 17.778 1.249 1.00 90.95 136 ALA B CA 1
ATOM 3001 C C . ALA B 1 75 ? 39.202 16.384 1.674 1.00 94.12 136 ALA B C 1
ATOM 3002 O O . ALA B 1 75 ? 39.679 15.364 1.172 1.00 93.50 136 ALA B O 1
ATOM 3004 N N . GLU B 1 76 ? 38.243 16.368 2.597 1.00 90.05 137 GLU B N 1
ATOM 3005 C CA . GLU B 1 76 ? 37.581 15.144 3.041 1.00 89.27 137 GLU B CA 1
ATOM 3006 C C . GLU B 1 76 ? 36.275 15.178 2.257 1.00 92.17 137 GLU B C 1
ATOM 3007 O O . GLU B 1 76 ? 35.564 14.178 2.137 1.00 92.09 137 GLU B O 1
ATOM 3013 N N . GLN B 1 77 ? 35.974 16.364 1.733 1.00 87.39 138 GLN B N 1
ATOM 3014 C CA . GLN B 1 77 ? 34.780 16.603 0.933 1.00 86.62 138 GLN B CA 1
ATOM 3015 C C . GLN B 1 77 ? 34.833 15.762 -0.343 1.00 90.25 138 GLN B C 1
ATOM 3016 O O . GLN B 1 77 ? 33.809 15.265 -0.819 1.00 89.75 138 GLN B O 1
ATOM 3022 N N . VAL B 1 78 ? 36.036 15.608 -0.890 1.00 86.27 139 VAL B N 1
ATOM 3023 C CA . VAL B 1 78 ? 36.239 14.804 -2.089 1.00 85.53 139 VAL B CA 1
ATOM 3024 C C . VAL B 1 78 ? 35.930 13.350 -1.760 1.00 88.36 139 VAL B C 1
ATOM 3025 O O . VAL B 1 78 ? 35.214 12.670 -2.498 1.00 88.34 139 VAL B O 1
ATOM 3029 N N . GLU B 1 79 ? 36.468 12.890 -0.635 1.00 83.43 140 GLU B N 1
ATOM 3030 C CA . GLU B 1 79 ? 36.275 11.519 -0.175 1.00 82.47 140 GLU B CA 1
ATOM 3031 C C . GLU B 1 79 ? 34.797 11.175 0.039 1.00 85.08 140 GLU B C 1
ATOM 3032 O O . GLU B 1 79 ? 34.348 10.080 -0.310 1.00 85.14 140 GLU B O 1
ATOM 3038 N N . LEU B 1 80 ? 34.048 12.113 0.610 1.00 79.56 141 LEU B N 1
ATOM 3039 C CA . LEU B 1 80 ? 32.624 11.914 0.868 1.00 78.28 141 LEU B CA 1
ATOM 3040 C C . LEU B 1 80 ? 31.823 11.935 -0.435 1.00 78.98 141 LEU B C 1
ATOM 3041 O O . LEU B 1 80 ? 30.787 11.280 -0.551 1.00 78.39 141 LEU B O 1
ATOM 3046 N N . LEU B 1 81 ? 32.285 12.726 -1.397 1.00 73.06 142 LEU B N 1
ATOM 3047 C CA . LEU B 1 81 ? 31.599 12.843 -2.677 1.00 71.54 142 LEU B CA 1
ATOM 3048 C C . LEU B 1 81 ? 31.853 11.587 -3.501 1.00 73.63 142 LEU B C 1
ATOM 3049 O O . LEU B 1 81 ? 30.946 11.057 -4.144 1.00 72.66 142 LEU B O 1
ATOM 3054 N N . THR B 1 82 ? 33.086 11.096 -3.443 1.00 69.23 143 THR B N 1
ATOM 3055 C CA . THR B 1 82 ? 33.463 9.898 -4.175 1.00 68.80 143 THR B CA 1
ATOM 3056 C C . THR B 1 82 ? 32.869 8.628 -3.575 1.00 71.27 143 THR B C 1
ATOM 3057 O O . THR B 1 82 ? 32.744 7.614 -4.260 1.00 71.59 143 THR B O 1
ATOM 3072 N N . ILE B 1 84 ? 29.794 8.529 -2.228 1.00 63.65 145 ILE B N 1
ATOM 3073 C CA . ILE B 1 84 ? 28.375 8.521 -2.569 1.00 63.36 145 ILE B CA 1
ATOM 3074 C C . ILE B 1 84 ? 28.235 8.020 -4.008 1.00 65.15 145 ILE B C 1
ATOM 3075 O O . ILE B 1 84 ? 27.221 7.427 -4.385 1.00 63.99 145 ILE B O 1
ATOM 3080 N N . ILE B 1 85 ? 29.267 8.273 -4.806 1.00 60.77 146 ILE B N 1
ATOM 3081 C CA . ILE B 1 85 ? 29.291 7.834 -6.191 1.00 60.11 146 ILE B CA 1
ATOM 3082 C C . ILE B 1 85 ? 29.327 6.309 -6.208 1.00 62.12 146 ILE B C 1
ATOM 3083 O O . ILE B 1 85 ? 28.582 5.669 -6.954 1.00 60.74 146 ILE B O 1
ATOM 3088 N N . ASN B 1 86 ? 30.159 5.738 -5.341 1.00 58.63 147 ASN B N 1
ATOM 3089 C CA . ASN B 1 86 ? 30.288 4.286 -5.214 1.00 58.50 147 ASN B CA 1
ATOM 3090 C C . ASN B 1 86 ? 28.996 3.614 -4.742 1.00 62.36 147 ASN B C 1
ATOM 3091 O O . ASN B 1 86 ? 28.708 2.480 -5.120 1.00 62.28 147 ASN B O 1
ATOM 3096 N N . GLU B 1 87 ? 28.242 4.290 -3.883 1.00 58.83 148 GLU B N 1
ATOM 3097 C CA . GLU B 1 87 ? 27.013 3.708 -3.352 1.00 59.15 148 GLU B CA 1
ATOM 3098 C C . GLU B 1 87 ? 25.917 3.608 -4.403 1.00 65.11 148 GLU B C 1
ATOM 3099 O O . GLU B 1 87 ? 25.142 2.642 -4.417 1.00 65.48 148 GLU B O 1
ATOM 3105 N N . ILE B 1 88 ? 25.858 4.612 -5.277 1.00 61.84 149 ILE B N 1
ATOM 3106 C CA . ILE B 1 88 ? 24.866 4.657 -6.348 1.00 61.47 149 ILE B CA 1
ATOM 3107 C C . ILE B 1 88 ? 25.247 3.684 -7.456 1.00 64.56 149 ILE B C 1
ATOM 3108 O O . ILE B 1 88 ? 24.383 3.033 -8.051 1.00 63.68 149 ILE B O 1
ATOM 3113 N N . ILE B 1 89 ? 26.548 3.594 -7.718 1.00 61.36 150 ILE B N 1
ATOM 3114 C CA . ILE B 1 89 ? 27.076 2.750 -8.784 1.00 61.60 150 ILE B CA 1
ATOM 3115 C C . ILE B 1 89 ? 27.159 1.271 -8.434 1.00 66.10 150 ILE B C 1
ATOM 3116 O O . ILE B 1 89 ? 26.914 0.413 -9.280 1.00 65.60 150 ILE B O 1
ATOM 3121 N N . SER B 1 90 ? 27.548 0.972 -7.201 1.00 63.41 151 SER B N 1
ATOM 3122 C CA . SER B 1 90 ? 27.718 -0.415 -6.777 1.00 63.29 151 SER B CA 1
ATOM 3123 C C . SER B 1 90 ? 26.524 -1.301 -7.106 1.00 65.25 151 SER B C 1
ATOM 3124 O O . SER B 1 90 ? 25.387 -0.997 -6.735 1.00 64.02 151 SER B O 1
ATOM 3127 N N . GLY B 1 91 ? 26.797 -2.402 -7.801 1.00 61.51 152 GLY B N 1
ATOM 3128 C CA . GLY B 1 91 ? 25.778 -3.359 -8.200 1.00 60.73 152 GLY B CA 1
ATOM 3129 C C . GLY B 1 91 ? 24.922 -2.858 -9.345 1.00 62.19 152 GLY B C 1
ATOM 3130 O O . GLY B 1 91 ? 23.973 -3.521 -9.773 1.00 62.37 152 GLY B O 1
ATOM 3131 N N . SER B 1 92 ? 25.262 -1.675 -9.842 1.00 56.15 153 SER B N 1
ATOM 3132 C CA . SER B 1 92 ? 24.513 -1.061 -10.931 1.00 54.54 153 SER B CA 1
ATOM 3133 C C . SER B 1 92 ? 25.455 -0.491 -11.981 1.00 55.48 153 SER B C 1
ATOM 3134 O O . SER B 1 92 ? 25.041 0.311 -12.814 1.00 55.98 153 SER B O 1
ATOM 3137 N N . GLU B 1 93 ? 26.719 -0.906 -11.929 1.00 49.21 154 GLU B N 1
ATOM 3138 C CA . GLU B 1 93 ? 27.745 -0.419 -12.851 1.00 48.30 154 GLU B CA 1
ATOM 3139 C C . GLU B 1 93 ? 27.285 -0.406 -14.304 1.00 52.29 154 GLU B C 1
ATOM 3140 O O . GLU B 1 93 ? 27.422 0.591 -15.008 1.00 52.50 154 GLU B O 1
ATOM 3157 N N . SER B 1 95 ? 24.169 -0.592 -15.729 1.00 45.24 156 SER B N 1
ATOM 3158 C CA . SER B 1 95 ? 23.065 0.313 -16.012 1.00 44.33 156 SER B CA 1
ATOM 3159 C C . SER B 1 95 ? 23.442 1.794 -15.961 1.00 46.99 156 SER B C 1
ATOM 3160 O O . SER B 1 95 ? 22.907 2.599 -16.726 1.00 45.95 156 SER B O 1
ATOM 3163 N N . VAL B 1 96 ? 24.359 2.147 -15.060 1.00 42.85 157 VAL B N 1
ATOM 3164 C CA . VAL B 1 96 ? 24.800 3.534 -14.922 1.00 42.02 157 VAL B CA 1
ATOM 3165 C C . VAL B 1 96 ? 25.714 3.910 -16.077 1.00 43.74 157 VAL B C 1
ATOM 3166 O O . VAL B 1 96 ? 25.484 4.894 -16.767 1.00 42.49 157 VAL B O 1
ATOM 3170 N N . ASN B 1 97 ? 26.753 3.109 -16.275 1.00 39.84 158 ASN B N 1
ATOM 3171 C CA . ASN B 1 97 ? 27.724 3.341 -17.337 1.00 39.06 158 ASN B CA 1
ATOM 3172 C C . ASN B 1 97 ? 27.088 3.309 -18.709 1.00 41.80 158 ASN B C 1
ATOM 3173 O O . ASN B 1 97 ? 27.495 4.042 -19.602 1.00 41.85 158 ASN B O 1
ATOM 3178 N N . ALA B 1 98 ? 26.076 2.470 -18.879 1.00 37.32 159 ALA B N 1
ATOM 3179 C CA . ALA B 1 98 ? 25.379 2.406 -20.157 1.00 36.38 159 ALA B CA 1
ATOM 3180 C C . ALA B 1 98 ? 24.570 3.680 -20.361 1.00 38.02 159 ALA B C 1
ATOM 3181 O O . ALA B 1 98 ? 24.513 4.220 -21.460 1.00 38.30 159 ALA B O 1
ATOM 3183 N N . GLY B 1 99 ? 23.947 4.162 -19.293 1.00 33.19 160 GLY B N 1
ATOM 3184 C CA . GLY B 1 99 ? 23.170 5.386 -19.343 1.00 32.20 160 GLY B CA 1
ATOM 3185 C C . GLY B 1 99 ? 24.049 6.600 -19.603 1.00 34.99 160 GLY B C 1
ATOM 3186 O O . GLY B 1 99 ? 23.666 7.514 -20.328 1.00 35.91 160 GLY B O 1
ATOM 3187 N N . ILE B 1 100 ? 25.235 6.617 -19.012 1.00 30.08 161 ILE B N 1
ATOM 3188 C CA . ILE B 1 100 ? 26.153 7.721 -19.227 1.00 30.33 161 ILE B CA 1
ATOM 3189 C C . ILE B 1 100 ? 26.715 7.681 -20.659 1.00 34.92 161 ILE B C 1
ATOM 3190 O O . ILE B 1 100 ? 26.531 8.619 -21.443 1.00 35.16 161 ILE B O 1
ATOM 3195 N N . ASN B 1 101 ? 27.373 6.574 -20.997 1.00 30.44 162 ASN B N 1
ATOM 3196 C CA . ASN B 1 101 ? 28.008 6.400 -22.300 1.00 29.51 162 ASN B CA 1
ATOM 3197 C C . ASN B 1 101 ? 27.142 6.622 -23.523 1.00 33.47 162 ASN B C 1
ATOM 3198 O O . ASN B 1 101 ? 27.663 6.936 -24.595 1.00 33.93 162 ASN B O 1
ATOM 3203 N N . SER B 1 102 ? 25.834 6.425 -23.384 1.00 29.39 163 SER B N 1
ATOM 3204 C CA . SER B 1 102 ? 24.932 6.541 -24.524 1.00 28.95 163 SER B CA 1
ATOM 3205 C C . SER B 1 102 ? 24.144 7.834 -24.564 1.00 33.67 163 SER B C 1
ATOM 3206 O O . SER B 1 102 ? 23.317 8.037 -25.459 1.00 33.43 163 SER B O 1
ATOM 3209 N N . ALA B 1 103 ? 24.392 8.700 -23.585 1.00 30.92 164 ALA B N 1
ATOM 3210 C CA . ALA B 1 103 ? 23.645 9.948 -23.443 1.00 30.67 164 ALA B CA 1
ATOM 3211 C C . ALA B 1 103 ? 23.642 10.883 -24.654 1.00 34.45 164 ALA B C 1
ATOM 3212 O O . ALA B 1 103 ? 22.595 11.422 -25.021 1.00 34.33 164 ALA B O 1
ATOM 3214 N N . ILE B 1 104 ? 24.812 11.097 -25.254 1.00 30.13 165 ILE B N 1
ATOM 3215 C CA . ILE B 1 104 ? 24.919 11.999 -26.397 1.00 29.61 165 ILE B CA 1
ATOM 3216 C C . ILE B 1 104 ? 24.186 11.447 -27.599 1.00 33.86 165 ILE B C 1
ATOM 3217 O O . ILE B 1 104 ? 23.533 12.189 -28.331 1.00 34.14 165 ILE B O 1
ATOM 3222 N N . GLN B 1 105 ? 24.250 10.133 -27.778 1.00 31.44 166 GLN B N 1
ATOM 3223 C CA . GLN B 1 105 ? 23.538 9.491 -28.879 1.00 31.50 166 GLN B CA 1
ATOM 3224 C C . GLN B 1 105 ? 22.028 9.616 -28.658 1.00 38.29 166 GLN B C 1
ATOM 3225 O O . GLN B 1 105 ? 21.273 9.893 -29.592 1.00 38.69 166 GLN B O 1
ATOM 3231 N N . ALA B 1 106 ? 21.590 9.409 -27.418 1.00 36.11 167 ALA B N 1
ATOM 3232 C CA . ALA B 1 106 ? 20.171 9.538 -27.081 1.00 36.26 167 ALA B CA 1
ATOM 3233 C C . ALA B 1 106 ? 19.679 10.955 -27.370 1.00 40.45 167 ALA B C 1
ATOM 3234 O O . ALA B 1 106 ? 18.527 11.146 -27.759 1.00 40.15 167 ALA B O 1
ATOM 3247 N N . LEU B 1 108 ? 21.215 12.987 -29.668 1.00 39.21 169 LEU B N 1
ATOM 3248 C CA . LEU B 1 108 ? 21.337 13.071 -31.121 1.00 38.99 169 LEU B CA 1
ATOM 3249 C C . LEU B 1 108 ? 20.123 12.443 -31.806 1.00 43.05 169 LEU B C 1
ATOM 3250 O O . LEU B 1 108 ? 19.432 13.090 -32.594 1.00 42.34 169 LEU B O 1
ATOM 3255 N N . PHE B 1 109 ? 19.884 11.168 -31.510 1.00 40.23 170 PHE B N 1
ATOM 3256 C CA . PHE B 1 109 ? 18.760 10.424 -32.074 1.00 40.24 170 PHE B CA 1
ATOM 3257 C C . PHE B 1 109 ? 17.427 10.913 -31.490 1.00 45.81 170 PHE B C 1
ATOM 3258 O O . PHE B 1 109 ? 16.385 10.860 -32.145 1.00 45.74 170 PHE B O 1
ATOM 3266 N N . GLY B 1 110 ? 17.465 11.397 -30.254 1.00 43.36 171 GLY B N 1
ATOM 3267 C CA . GLY B 1 110 ? 16.287 11.954 -29.620 1.00 43.57 171 GLY B CA 1
ATOM 3268 C C . GLY B 1 110 ? 15.755 13.098 -30.464 1.00 48.65 171 GLY B C 1
ATOM 3269 O O . GLY B 1 110 ? 14.569 13.145 -30.783 1.00 47.85 171 GLY B O 1
ATOM 3270 N N . ASN B 1 111 ? 16.649 14.007 -30.852 1.00 46.92 172 ASN B N 1
ATOM 3271 C CA . ASN B 1 111 ? 16.284 15.159 -31.675 1.00 47.46 172 ASN B CA 1
ATOM 3272 C C . ASN B 1 111 ? 15.840 14.731 -33.071 1.00 52.64 172 ASN B C 1
ATOM 3273 O O . ASN B 1 111 ? 14.911 15.304 -33.641 1.00 53.18 172 ASN B O 1
ATOM 3289 N N . MET B 1 113 ? 14.556 11.649 -34.083 1.00 49.18 174 MET B N 1
ATOM 3290 C CA . MET B 1 113 ? 13.313 10.901 -34.073 1.00 49.01 174 MET B CA 1
ATOM 3291 C C . MET B 1 113 ? 12.167 11.676 -33.448 1.00 54.07 174 MET B C 1
ATOM 3292 O O . MET B 1 113 ? 11.021 11.236 -33.489 1.00 53.91 174 MET B O 1
ATOM 3308 N N . LEU B 1 115 ? 11.889 12.211 -30.342 1.00 51.20 176 LEU B N 1
ATOM 3309 C CA . LEU B 1 115 ? 11.615 11.361 -29.192 1.00 50.62 176 LEU B CA 1
ATOM 3310 C C . LEU B 1 115 ? 12.319 11.960 -27.988 1.00 54.16 176 LEU B C 1
ATOM 3311 O O . LEU B 1 115 ? 13.249 12.744 -28.135 1.00 54.49 176 LEU B O 1
ATOM 3316 N N . GLU B 1 116 ? 11.897 11.560 -26.797 1.00 50.55 177 GLU B N 1
ATOM 3317 C CA . GLU B 1 116 ? 12.534 12.018 -25.570 1.00 50.18 177 GLU B CA 1
ATOM 3318 C C . GLU B 1 116 ? 13.825 11.224 -25.340 1.00 52.39 177 GLU B C 1
ATOM 3319 O O . GLU B 1 116 ? 13.820 9.995 -25.359 1.00 51.74 177 GLU B O 1
ATOM 3325 N N . PRO B 1 117 ? 14.951 11.926 -25.130 1.00 48.12 178 PRO B N 1
ATOM 3326 C CA . PRO B 1 117 ? 16.250 11.276 -24.919 1.00 47.12 178 PRO B CA 1
ATOM 3327 C C . PRO B 1 117 ? 16.277 10.208 -23.830 1.00 50.05 178 PRO B C 1
ATOM 3328 O O . PRO B 1 117 ? 16.852 9.145 -24.032 1.00 50.40 178 PRO B O 1
ATOM 3332 N N . GLN B 1 118 ? 15.669 10.477 -22.678 1.00 45.52 179 GLN B N 1
ATOM 3333 C CA . GLN B 1 118 ? 15.673 9.497 -21.589 1.00 44.62 179 GLN B CA 1
ATOM 3334 C C . GLN B 1 118 ? 14.969 8.182 -21.939 1.00 47.40 179 GLN B C 1
ATOM 3335 O O . GLN B 1 118 ? 15.251 7.138 -21.345 1.00 47.41 179 GLN B O 1
ATOM 3341 N N . LEU B 1 119 ? 14.075 8.231 -22.922 1.00 42.48 180 LEU B N 1
ATOM 3342 C CA . LEU B 1 119 ? 13.388 7.036 -23.394 1.00 42.04 180 LEU B CA 1
ATOM 3343 C C . LEU B 1 119 ? 14.388 6.189 -24.188 1.00 47.29 180 LEU B C 1
ATOM 3344 O O . LEU B 1 119 ? 14.353 4.960 -24.137 1.00 47.32 180 LEU B O 1
ATOM 3349 N N . LEU B 1 120 ? 15.280 6.856 -24.919 1.00 43.35 181 LEU B N 1
ATOM 3350 C CA . LEU B 1 120 ? 16.315 6.165 -25.684 1.00 42.08 181 LEU B CA 1
ATOM 3351 C C . LEU B 1 120 ? 17.382 5.576 -24.755 1.00 44.67 181 LEU B C 1
ATOM 3352 O O . LEU B 1 120 ? 17.974 4.543 -25.052 1.00 44.80 181 LEU B O 1
ATOM 3357 N N . ARG B 1 121 ? 17.612 6.223 -23.618 1.00 40.15 182 ARG B N 1
ATOM 3358 C CA . ARG B 1 121 ? 18.560 5.705 -22.636 1.00 39.86 182 ARG B CA 1
ATOM 3359 C C . ARG B 1 121 ? 18.000 4.410 -22.029 1.00 45.16 182 ARG B C 1
ATOM 3360 O O . ARG B 1 121 ? 18.727 3.432 -21.821 1.00 44.84 182 ARG B O 1
ATOM 3368 N N . ALA B 1 122 ? 16.700 4.421 -21.738 1.00 41.50 183 ALA B N 1
ATOM 3369 C CA . ALA B 1 122 ? 16.019 3.261 -21.185 1.00 40.79 183 ALA B CA 1
ATOM 3370 C C . ALA B 1 122 ? 16.067 2.131 -22.215 1.00 45.57 183 ALA B C 1
ATOM 3371 O O . ALA B 1 122 ? 16.219 0.948 -21.874 1.00 46.13 183 ALA B O 1
ATOM 3373 N N . CYS B 1 123 ? 15.981 2.523 -23.480 1.00 41.58 184 CYS B N 1
ATOM 3374 C CA . CYS B 1 123 ? 16.022 1.590 -24.600 1.00 41.86 184 CYS B CA 1
ATOM 3375 C C . CYS B 1 123 ? 17.353 0.848 -24.704 1.00 46.23 184 CYS B C 1
ATOM 3376 O O . CYS B 1 123 ? 17.383 -0.377 -24.882 1.00 46.75 184 CYS B O 1
ATOM 3379 N N . TYR B 1 124 ? 18.453 1.593 -24.622 1.00 41.14 185 TYR B N 1
ATOM 3380 C CA . TYR B 1 124 ? 19.776 0.987 -24.745 1.00 39.56 185 TYR B CA 1
ATOM 3381 C C . TYR B 1 124 ? 20.142 0.149 -23.535 1.00 42.12 185 TYR B C 1
ATOM 3382 O O . TYR B 1 124 ? 20.801 -0.877 -23.661 1.00 41.04 185 TYR B O 1
ATOM 3391 N N . ARG B 1 125 ? 19.700 0.593 -22.364 1.00 39.91 186 ARG B N 1
ATOM 3392 C CA . ARG B 1 125 ? 19.912 -0.143 -21.116 1.00 40.13 186 ARG B CA 1
ATOM 3393 C C . ARG B 1 125 ? 19.141 -1.455 -21.179 1.00 44.24 186 ARG B C 1
ATOM 3394 O O . ARG B 1 125 ? 19.646 -2.503 -20.793 1.00 42.90 186 ARG B O 1
ATOM 3402 N N . GLY B 1 126 ? 17.892 -1.373 -21.628 1.00 43.18 187 GLY B N 1
ATOM 3403 C CA . GLY B 1 126 ? 17.032 -2.535 -21.753 1.00 44.29 187 GLY B CA 1
ATOM 3404 C C . GLY B 1 126 ? 17.559 -3.574 -22.730 1.00 50.02 187 GLY B C 1
ATOM 3405 O O . GLY B 1 126 ? 17.298 -4.772 -22.593 1.00 49.62 187 GLY B O 1
ATOM 3406 N N . PHE B 1 127 ? 18.308 -3.112 -23.723 1.00 47.66 188 PHE B N 1
ATOM 3407 C CA . PHE B 1 127 ? 18.848 -4.000 -24.738 1.00 47.77 188 PHE B CA 1
ATOM 3408 C C . PHE B 1 127 ? 20.050 -4.787 -24.254 1.00 52.65 188 PHE B C 1
ATOM 3409 O O . PHE B 1 127 ? 20.190 -5.974 -24.557 1.00 52.58 188 PHE B O 1
ATOM 3417 N N . ILE B 1 128 ? 20.928 -4.128 -23.512 1.00 50.50 189 ILE B N 1
ATOM 3418 C CA . ILE B 1 128 ? 22.123 -4.801 -23.021 1.00 51.08 189 ILE B CA 1
ATOM 3419 C C . ILE B 1 128 ? 21.861 -5.571 -21.734 1.00 58.32 189 ILE B C 1
ATOM 3420 O O . ILE B 1 128 ? 22.663 -6.416 -21.343 1.00 58.65 189 ILE B O 1
ATOM 3425 N N . MET B 1 129 ? 20.738 -5.287 -21.080 1.00 56.97 190 MET B N 1
ATOM 3426 C CA . MET B 1 129 ? 20.421 -5.932 -19.808 1.00 57.83 190 MET B CA 1
ATOM 3427 C C . MET B 1 129 ? 19.179 -6.807 -19.767 1.00 63.07 190 MET B C 1
ATOM 3428 O O . MET B 1 129 ? 18.934 -7.477 -18.768 1.00 62.92 190 MET B O 1
ATOM 3433 N N . GLY B 1 130 ? 18.367 -6.770 -20.814 1.00 60.13 191 GLY B N 1
ATOM 3434 C CA . GLY B 1 130 ? 17.160 -7.574 -20.832 1.00 60.00 191 GLY B CA 1
ATOM 3435 C C . GLY B 1 130 ? 17.457 -9.054 -20.993 1.00 63.54 191 GLY B C 1
ATOM 3436 O O . GLY B 1 130 ? 18.604 -9.456 -21.191 1.00 63.12 191 GLY B O 1
ATOM 3437 N N . ASN B 1 131 ? 16.418 -9.872 -20.911 1.00 60.14 192 ASN B N 1
ATOM 3438 C CA . ASN B 1 131 ? 16.580 -11.304 -21.098 1.00 60.10 192 ASN B CA 1
ATOM 3439 C C . ASN B 1 131 ? 15.503 -11.841 -22.038 1.00 61.91 192 ASN B C 1
ATOM 3440 O O . ASN B 1 131 ? 15.049 -12.978 -21.904 1.00 62.22 192 ASN B O 1
ATOM 3445 N N . ILE B 1 132 ? 15.094 -11.006 -22.985 1.00 55.99 193 ILE B N 1
ATOM 3446 C CA . ILE B 1 132 ? 14.094 -11.401 -23.963 1.00 54.96 193 ILE B CA 1
ATOM 3447 C C . ILE B 1 132 ? 14.762 -11.828 -25.267 1.00 57.40 193 ILE B C 1
ATOM 3448 O O . ILE B 1 132 ? 15.931 -11.527 -25.509 1.00 57.38 193 ILE B O 1
ATOM 3453 N N . SER B 1 133 ? 14.020 -12.545 -26.100 1.00 52.03 194 SER B N 1
ATOM 3454 C CA . SER B 1 133 ? 14.567 -13.007 -27.366 1.00 50.52 194 SER B CA 1
ATOM 3455 C C . SER B 1 133 ? 14.677 -11.860 -28.360 1.00 52.74 194 SER B C 1
ATOM 3456 O O . SER B 1 133 ? 14.171 -10.756 -28.128 1.00 51.73 194 SER B O 1
ATOM 3459 N N . THR B 1 134 ? 15.346 -12.143 -29.471 1.00 48.16 195 THR B N 1
ATOM 3460 C CA . THR B 1 134 ? 15.542 -11.175 -30.532 1.00 47.51 195 THR B CA 1
ATOM 3461 C C . THR B 1 134 ? 14.216 -10.709 -31.124 1.00 51.53 195 THR B C 1
ATOM 3462 O O . THR B 1 134 ? 14.004 -9.513 -31.328 1.00 51.38 195 THR B O 1
ATOM 3466 N N . THR B 1 135 ? 13.323 -11.658 -31.395 1.00 48.27 196 THR B N 1
ATOM 3467 C CA . THR B 1 135 ? 12.012 -11.351 -31.971 1.00 48.09 196 THR B CA 1
ATOM 3468 C C . THR B 1 135 ? 11.135 -10.539 -31.023 1.00 50.52 196 THR B C 1
ATOM 3469 O O . THR B 1 135 ? 10.378 -9.665 -31.453 1.00 50.39 196 THR B O 1
ATOM 3473 N N . ASP B 1 136 ? 11.227 -10.845 -29.734 1.00 45.75 197 ASP B N 1
ATOM 3474 C CA . ASP B 1 136 ? 10.447 -10.141 -28.721 1.00 45.12 197 ASP B CA 1
ATOM 3475 C C . ASP B 1 136 ? 10.932 -8.707 -28.632 1.00 47.58 197 ASP B C 1
ATOM 3476 O O . ASP B 1 136 ? 10.132 -7.771 -28.546 1.00 47.04 197 ASP B O 1
ATOM 3481 N N . GLN B 1 137 ? 12.253 -8.550 -28.672 1.00 43.22 198 GLN B N 1
ATOM 3482 C CA . GLN B 1 137 ? 12.888 -7.236 -28.628 1.00 42.51 198 GLN B CA 1
ATOM 3483 C C . GLN B 1 137 ? 12.446 -6.360 -29.801 1.00 44.75 198 GLN B C 1
ATOM 3484 O O . GLN B 1 137 ? 12.171 -5.174 -29.634 1.00 44.86 198 GLN B O 1
ATOM 3490 N N . TYR B 1 138 ? 12.361 -6.958 -30.982 1.00 40.24 199 TYR B N 1
ATOM 3491 C CA . TYR B 1 138 ? 11.910 -6.249 -32.171 1.00 40.06 199 TYR B CA 1
ATOM 3492 C C . TYR B 1 138 ? 10.426 -5.879 -32.039 1.00 45.77 199 TYR B C 1
ATOM 3493 O O . TYR B 1 138 ? 10.017 -4.769 -32.403 1.00 46.28 199 TYR B O 1
ATOM 3502 N N . ILE B 1 139 ? 9.627 -6.804 -31.502 1.00 42.57 200 ILE B N 1
ATOM 3503 C CA . ILE B 1 139 ? 8.198 -6.558 -31.266 1.00 42.60 200 ILE B CA 1
ATOM 3504 C C . ILE B 1 139 ? 7.992 -5.479 -30.189 1.00 44.95 200 ILE B C 1
ATOM 3505 O O . ILE B 1 139 ? 7.025 -4.713 -30.226 1.00 44.82 200 ILE B O 1
ATOM 3510 N N . GLU B 1 140 ? 8.899 -5.428 -29.222 1.00 40.27 201 GLU B N 1
ATOM 3511 C CA . GLU B 1 140 ? 8.816 -4.428 -28.168 1.00 40.53 201 GLU B CA 1
ATOM 3512 C C . GLU B 1 140 ? 9.088 -3.039 -28.741 1.00 46.74 201 GLU B C 1
ATOM 3513 O O . GLU B 1 140 ? 8.286 -2.120 -28.577 1.00 47.58 201 GLU B O 1
ATOM 3519 N N . TRP B 1 141 ? 10.203 -2.899 -29.452 1.00 43.57 202 TRP B N 1
ATOM 3520 C CA . TRP B 1 141 ? 10.555 -1.628 -30.076 1.00 43.02 202 TRP B CA 1
ATOM 3521 C C . TRP B 1 141 ? 9.446 -1.160 -31.022 1.00 49.42 202 TRP B C 1
ATOM 3522 O O . TRP B 1 141 ? 9.095 0.022 -31.046 1.00 49.61 202 TRP B O 1
ATOM 3533 N N . LEU B 1 142 ? 8.903 -2.094 -31.800 1.00 47.02 203 LEU B N 1
ATOM 3534 C CA . LEU B 1 142 ? 7.808 -1.794 -32.724 1.00 47.20 203 LEU B CA 1
ATOM 3535 C C . LEU B 1 142 ? 6.616 -1.222 -31.950 1.00 50.86 203 LEU B C 1
ATOM 3536 O O . LEU B 1 142 ? 5.915 -0.332 -32.439 1.00 51.02 203 LEU B O 1
ATOM 3541 N N . GLY B 1 143 ? 6.399 -1.738 -30.743 1.00 46.65 204 GLY B N 1
ATOM 3542 C CA . GLY B 1 143 ? 5.323 -1.293 -29.877 1.00 46.04 204 GLY B CA 1
ATOM 3543 C C . GLY B 1 143 ? 5.595 0.065 -29.256 1.00 49.18 204 GLY B C 1
ATOM 3544 O O . GLY B 1 143 ? 4.822 1.006 -29.455 1.00 48.03 204 GLY B O 1
ATOM 3545 N N . ASN B 1 144 ? 6.707 0.172 -28.524 1.00 45.53 205 ASN B N 1
ATOM 3546 C CA . ASN B 1 144 ? 7.106 1.425 -27.874 1.00 44.78 205 ASN B CA 1
ATOM 3547 C C . ASN B 1 144 ? 7.261 2.624 -28.800 1.00 46.60 205 ASN B C 1
ATOM 3548 O O . ASN B 1 144 ? 6.692 3.684 -28.536 1.00 46.39 205 ASN B O 1
ATOM 3553 N N . PHE B 1 145 ? 8.090 2.478 -29.837 1.00 40.94 206 PHE B N 1
ATOM 3554 C CA . PHE B 1 145 ? 8.419 3.598 -30.721 1.00 39.41 206 PHE B CA 1
ATOM 3555 C C . PHE B 1 145 ? 7.674 3.678 -32.047 1.00 44.15 206 PHE B C 1
ATOM 3556 O O . PHE B 1 145 ? 7.673 4.726 -32.695 1.00 44.70 206 PHE B O 1
ATOM 3564 N N . GLY B 1 146 ? 7.062 2.577 -32.468 1.00 40.32 207 GLY B N 1
ATOM 3565 C CA . GLY B 1 146 ? 6.270 2.580 -33.680 1.00 40.47 207 GLY B CA 1
ATOM 3566 C C . GLY B 1 146 ? 6.902 2.148 -34.989 1.00 45.32 207 GLY B C 1
ATOM 3567 O O . GLY B 1 146 ? 8.122 2.064 -35.123 1.00 45.87 207 GLY B O 1
ATOM 3568 N N . PHE B 1 147 ? 6.040 1.906 -35.974 1.00 40.69 208 PHE B N 1
ATOM 3569 C CA . PHE B 1 147 ? 6.447 1.476 -37.312 1.00 39.54 208 PHE B CA 1
ATOM 3570 C C . PHE B 1 147 ? 7.515 2.376 -37.943 1.00 45.44 208 PHE B C 1
ATOM 3571 O O . PHE B 1 147 ? 8.543 1.896 -38.416 1.00 45.70 208 PHE B O 1
ATOM 3579 N N . ASN B 1 148 ? 7.242 3.678 -37.969 1.00 42.62 209 ASN B N 1
ATOM 3580 C CA . ASN B 1 148 ? 8.149 4.676 -38.524 1.00 42.24 209 ASN B CA 1
ATOM 3581 C C . ASN B 1 148 ? 9.577 4.634 -37.949 1.00 45.58 209 ASN B C 1
ATOM 3582 O O . ASN B 1 148 ? 10.544 4.883 -38.669 1.00 45.51 209 ASN B O 1
ATOM 3587 N N . HIS B 1 149 ? 9.708 4.337 -36.658 1.00 40.83 210 HIS B N 1
ATOM 3588 C CA . HIS B 1 149 ? 11.011 4.335 -35.998 1.00 40.48 210 HIS B CA 1
ATOM 3589 C C . HIS B 1 149 ? 11.722 2.978 -35.853 1.00 44.62 210 HIS B C 1
ATOM 3590 O O . HIS B 1 149 ? 12.848 2.925 -35.354 1.00 44.00 210 HIS B O 1
ATOM 3597 N N . ARG B 1 150 ? 11.066 1.884 -36.241 1.00 41.39 211 ARG B N 1
ATOM 3598 C CA . ARG B 1 150 ? 11.635 0.544 -36.042 1.00 40.96 211 ARG B CA 1
ATOM 3599 C C . ARG B 1 150 ? 13.043 0.293 -36.565 1.00 47.00 211 ARG B C 1
ATOM 3600 O O . ARG B 1 150 ? 13.813 -0.426 -35.938 1.00 47.38 211 ARG B O 1
ATOM 3608 N N . HIS B 1 151 ? 13.381 0.891 -37.705 1.00 43.53 212 HIS B N 1
ATOM 3609 C CA . HIS B 1 151 ? 14.710 0.733 -38.291 1.00 42.48 212 HIS B CA 1
ATOM 3610 C C . HIS B 1 151 ? 15.734 1.666 -37.639 1.00 42.53 212 HIS B C 1
ATOM 3611 O O . HIS B 1 151 ? 16.869 1.278 -37.390 1.00 41.44 212 HIS B O 1
ATOM 3618 N N . THR B 1 152 ? 15.314 2.891 -37.352 1.00 38.71 213 THR B N 1
ATOM 3619 C CA . THR B 1 152 ? 16.175 3.902 -36.739 1.00 38.64 213 THR B CA 1
ATOM 3620 C C . THR B 1 152 ? 16.601 3.501 -35.337 1.00 44.01 213 THR B C 1
ATOM 3621 O O . THR B 1 152 ? 17.682 3.862 -34.870 1.00 44.95 213 THR B O 1
ATOM 3625 N N . ILE B 1 153 ? 15.726 2.783 -34.652 1.00 40.00 214 ILE B N 1
ATOM 3626 C CA . ILE B 1 153 ? 16.007 2.364 -33.296 1.00 39.91 214 ILE B CA 1
ATOM 3627 C C . ILE B 1 153 ? 17.210 1.415 -33.211 1.00 42.78 214 ILE B C 1
ATOM 3628 O O . ILE B 1 153 ? 18.005 1.483 -32.272 1.00 41.69 214 ILE B O 1
ATOM 3633 N N . VAL B 1 154 ? 17.360 0.535 -34.193 1.00 39.45 215 VAL B N 1
ATOM 3634 C CA . VAL B 1 154 ? 18.496 -0.379 -34.171 1.00 38.88 215 VAL B CA 1
ATOM 3635 C C . VAL B 1 154 ? 19.799 0.351 -34.496 1.00 41.86 215 VAL B C 1
ATOM 3636 O O . VAL B 1 154 ? 20.869 -0.027 -34.021 1.00 41.65 215 VAL B O 1
ATOM 3640 N N . ASN B 1 155 ? 19.682 1.452 -35.236 1.00 37.28 216 ASN B N 1
ATOM 3641 C CA . ASN B 1 155 ? 20.830 2.289 -35.577 1.00 36.31 216 ASN B CA 1
ATOM 3642 C C . ASN B 1 155 ? 21.314 2.980 -34.311 1.00 38.47 216 ASN B C 1
ATOM 3643 O O . ASN B 1 155 ? 22.517 3.064 -34.060 1.00 37.67 216 ASN B O 1
ATOM 3648 N N . PHE B 1 156 ? 20.363 3.468 -33.512 1.00 34.06 217 PHE B N 1
ATOM 3649 C CA . PHE B 1 156 ? 20.674 4.128 -32.241 1.00 32.72 217 PHE B CA 1
ATOM 3650 C C . PHE B 1 156 ? 21.391 3.196 -31.270 1.00 34.26 217 PHE B C 1
ATOM 3651 O O . PHE B 1 156 ? 22.260 3.614 -30.520 1.00 33.99 217 PHE B O 1
ATOM 3659 N N . VAL B 1 157 ? 20.974 1.938 -31.250 1.00 31.71 218 VAL B N 1
ATOM 3660 C CA . VAL B 1 157 ? 21.544 0.941 -30.352 1.00 31.95 218 VAL B CA 1
ATOM 3661 C C . VAL B 1 157 ? 22.953 0.590 -30.807 1.00 36.67 218 VAL B C 1
ATOM 3662 O O . VAL B 1 157 ? 23.858 0.422 -29.994 1.00 36.39 218 VAL B O 1
ATOM 3666 N N . GLU B 1 158 ? 23.142 0.530 -32.120 1.00 33.86 219 GLU B N 1
ATOM 3667 C CA . GLU B 1 158 ? 24.449 0.225 -32.688 1.00 33.43 219 GLU B CA 1
ATOM 3668 C C . GLU B 1 158 ? 25.438 1.358 -32.429 1.00 37.03 219 GLU B C 1
ATOM 3669 O O . GLU B 1 158 ? 26.578 1.127 -32.031 1.00 37.98 219 GLU B O 1
ATOM 3675 N N . GLN B 1 159 ? 24.996 2.586 -32.649 1.00 32.21 220 GLN B N 1
ATOM 3676 C CA . GLN B 1 159 ? 25.835 3.747 -32.395 1.00 31.64 220 GLN B CA 1
ATOM 3677 C C . GLN B 1 159 ? 26.126 3.872 -30.902 1.00 35.86 220 GLN B C 1
ATOM 3678 O O . GLN B 1 159 ? 27.227 4.247 -30.499 1.00 35.63 220 GLN B O 1
ATOM 3684 N N . SER B 1 160 ? 25.142 3.544 -30.074 1.00 32.53 221 SER B N 1
ATOM 3685 C CA . SER B 1 160 ? 25.357 3.589 -28.636 1.00 32.43 221 SER B CA 1
ATOM 3686 C C . SER B 1 160 ? 26.344 2.508 -28.205 1.00 35.49 221 SER B C 1
ATOM 3687 O O . SER B 1 160 ? 27.209 2.750 -27.364 1.00 35.02 221 SER B O 1
ATOM 3690 N N . LEU B 1 161 ? 26.246 1.333 -28.817 1.00 32.90 222 LEU B N 1
ATOM 3691 C CA .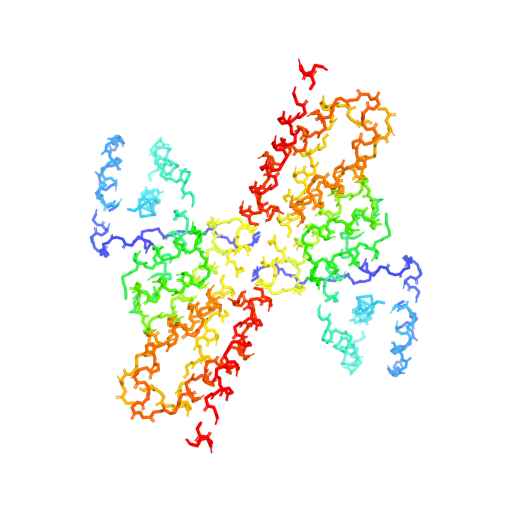 LEU B 1 161 ? 27.171 0.239 -28.511 1.00 33.58 222 LEU B CA 1
ATOM 3692 C C . LEU B 1 161 ? 28.621 0.618 -28.852 1.00 38.16 222 LEU B C 1
ATOM 3693 O O . LEU B 1 161 ? 29.543 0.417 -28.061 1.00 37.34 222 LEU B O 1
ATOM 3698 N N . ILE B 1 162 ? 28.801 1.193 -30.033 1.00 35.94 223 ILE B N 1
ATOM 3699 C CA . ILE B 1 162 ? 30.107 1.643 -30.501 1.00 35.77 223 ILE B CA 1
ATOM 3700 C C . ILE B 1 162 ? 30.757 2.589 -29.504 1.00 39.30 223 ILE B C 1
ATOM 3701 O O . ILE B 1 162 ? 31.926 2.449 -29.162 1.00 39.49 223 ILE B O 1
ATOM 3706 N N . VAL B 1 163 ? 29.995 3.578 -29.063 1.00 35.63 224 VAL B N 1
ATOM 3707 C CA . VAL B 1 163 ? 30.494 4.557 -28.112 1.00 35.74 224 VAL B CA 1
ATOM 3708 C C . VAL B 1 163 ? 30.796 3.941 -26.742 1.00 40.80 224 VAL B C 1
ATOM 3709 O O . VAL B 1 163 ? 31.781 4.298 -26.087 1.00 40.37 224 VAL B O 1
ATOM 3713 N N . ASP B 1 164 ? 29.938 3.016 -26.314 1.00 37.40 225 ASP B N 1
ATOM 3714 C CA . ASP B 1 164 ? 30.103 2.312 -25.041 1.00 36.71 225 ASP B CA 1
ATOM 3715 C C . ASP B 1 164 ? 31.448 1.586 -25.052 1.00 39.01 225 ASP B C 1
ATOM 3716 O O . ASP B 1 164 ? 32.230 1.676 -24.102 1.00 37.00 225 ASP B O 1
ATOM 3721 N N . MET B 1 165 ? 31.709 0.873 -26.145 1.00 36.36 226 MET B N 1
ATOM 3722 C CA . MET B 1 165 ? 32.961 0.129 -26.309 1.00 36.68 226 MET B CA 1
ATOM 3723 C C . MET B 1 165 ? 34.205 1.010 -26.337 1.00 41.63 226 MET B C 1
ATOM 3724 O O . MET B 1 165 ? 35.292 0.542 -26.024 1.00 42.78 226 MET B O 1
ATOM 3729 N N . ASP B 1 166 ? 34.051 2.266 -26.754 1.00 38.45 227 ASP B N 1
ATOM 3730 C CA . ASP B 1 166 ? 35.166 3.216 -26.848 1.00 38.07 227 ASP B CA 1
ATOM 3731 C C . ASP B 1 166 ? 35.291 4.064 -25.584 1.00 41.42 227 ASP B C 1
ATOM 3732 O O . ASP B 1 166 ? 36.168 4.921 -25.489 1.00 40.49 227 ASP B O 1
ATOM 3737 N N . SER B 1 167 ? 34.384 3.859 -24.635 1.00 38.60 228 SER B N 1
ATOM 3738 C CA . SER B 1 167 ? 34.369 4.654 -23.406 1.00 38.54 228 SER B CA 1
ATOM 3739 C C . SER B 1 167 ? 35.504 4.337 -22.451 1.00 42.51 228 SER B C 1
ATOM 3740 O O . SER B 1 167 ? 36.081 3.256 -22.499 1.00 41.79 228 SER B O 1
ATOM 3743 N N . GLU B 1 168 ? 35.812 5.284 -21.574 1.00 40.46 229 GLU B N 1
ATOM 3744 C CA . GLU B 1 168 ? 36.847 5.064 -20.571 1.00 41.39 229 GLU B CA 1
ATOM 3745 C C . GLU B 1 168 ? 36.289 4.120 -19.497 1.00 44.86 229 GLU B C 1
ATOM 3746 O O . GLU B 1 168 ? 37.039 3.410 -18.838 1.00 45.59 229 GLU B O 1
ATOM 3763 N N . PRO B 1 170 ? 33.366 1.456 -19.940 1.00 37.23 231 PRO B N 1
ATOM 3764 C CA . PRO B 1 170 ? 32.348 0.722 -20.698 1.00 36.45 231 PRO B CA 1
ATOM 3765 C C . PRO B 1 170 ? 31.426 -0.065 -19.781 1.00 42.81 231 PRO B C 1
ATOM 3766 O O . PRO B 1 170 ? 31.836 -0.516 -18.708 1.00 44.07 231 PRO B O 1
ATOM 3770 N N . SER B 1 171 ? 30.183 -0.235 -20.219 1.00 39.46 232 SER B N 1
ATOM 3771 C CA . SER B 1 171 ? 29.162 -0.933 -19.445 1.00 39.26 232 SER B CA 1
ATOM 3772 C C . SER B 1 171 ? 29.388 -2.431 -19.287 1.00 42.45 232 SER B C 1
ATOM 3773 O O . SER B 1 171 ? 28.818 -3.053 -18.392 1.00 42.68 232 SER B O 1
ATOM 3776 N N . CYS B 1 172 ? 30.172 -3.017 -20.186 1.00 37.77 233 CYS B N 1
ATOM 3777 C CA . CYS B 1 172 ? 30.447 -4.449 -20.147 1.00 36.62 233 CYS B CA 1
ATOM 3778 C C . CYS B 1 172 ? 31.925 -4.725 -20.349 1.00 40.80 233 CYS B C 1
ATOM 3779 O O . CYS B 1 172 ? 32.691 -3.848 -20.753 1.00 39.84 233 CYS B O 1
ATOM 3782 N N . ASN B 1 173 ? 32.302 -5.978 -20.129 1.00 38.21 234 ASN B N 1
ATOM 3783 C CA . ASN B 1 173 ? 33.658 -6.414 -20.395 1.00 38.39 234 ASN B CA 1
ATOM 3784 C C . ASN B 1 173 ? 33.661 -6.929 -21.833 1.00 42.15 234 ASN B C 1
ATOM 3785 O O . ASN B 1 173 ? 32.624 -6.910 -22.504 1.00 42.16 234 ASN B O 1
ATOM 3790 N N . ALA B 1 174 ? 34.818 -7.378 -22.304 1.00 38.81 235 ALA B N 1
ATOM 3791 C CA . ALA B 1 174 ? 34.971 -7.869 -23.677 1.00 38.90 235 ALA B CA 1
ATOM 3792 C C . ALA B 1 174 ? 33.983 -8.973 -24.047 1.00 44.06 235 ALA B C 1
ATOM 3793 O O . ALA B 1 174 ? 33.298 -8.901 -25.074 1.00 43.18 235 ALA B O 1
ATOM 3795 N N . TYR B 1 175 ? 33.928 -10.002 -23.205 1.00 42.21 236 TYR B N 1
ATOM 3796 C CA . TYR B 1 175 ? 33.055 -11.146 -23.442 1.00 42.67 236 TYR B CA 1
ATOM 3797 C C . TYR B 1 175 ? 31.580 -10.792 -23.477 1.00 44.85 236 TYR B C 1
ATOM 3798 O O . TYR B 1 175 ? 30.815 -11.355 -24.263 1.00 44.72 236 TYR B O 1
ATOM 3807 N N . GLU B 1 176 ? 31.182 -9.858 -22.622 1.00 39.79 237 GLU B N 1
ATOM 3808 C CA . GLU B 1 176 ? 29.789 -9.437 -22.555 1.00 38.66 237 GLU B CA 1
ATOM 3809 C C . GLU B 1 176 ? 29.399 -8.586 -23.756 1.00 39.94 237 GLU B C 1
ATOM 3810 O O . GLU B 1 176 ? 28.284 -8.693 -24.252 1.00 38.58 237 GLU B O 1
ATOM 3816 N N . PHE B 1 177 ? 30.312 -7.741 -24.232 1.00 36.37 238 PHE B N 1
ATOM 3817 C CA . PHE B 1 177 ? 30.026 -6.946 -25.429 1.00 35.47 238 PHE B CA 1
ATOM 3818 C C . PHE B 1 177 ? 29.905 -7.930 -26.586 1.00 40.83 238 PHE B C 1
ATOM 3819 O O . PHE B 1 177 ? 29.170 -7.687 -27.538 1.00 40.50 238 PHE B O 1
ATOM 3827 N N . GLY B 1 178 ? 30.637 -9.041 -26.501 1.00 38.71 239 GLY B N 1
ATOM 3828 C CA . GLY B 1 178 ? 30.568 -10.101 -27.498 1.00 38.95 239 GLY B CA 1
ATOM 3829 C C . GLY B 1 178 ? 29.148 -10.645 -27.645 1.00 43.96 239 GLY B C 1
ATOM 3830 O O . GLY B 1 178 ? 28.662 -10.875 -28.760 1.00 43.53 239 GLY B O 1
ATOM 3831 N N . PHE B 1 179 ? 28.469 -10.830 -26.513 1.00 40.57 240 PHE B N 1
ATOM 3832 C CA . PHE B 1 179 ? 27.091 -11.307 -26.512 1.00 40.36 240 PHE B CA 1
ATOM 3833 C C . PHE B 1 179 ? 26.169 -10.233 -27.056 1.00 42.65 240 PHE B C 1
ATOM 3834 O O . PHE B 1 179 ? 25.271 -10.520 -27.839 1.00 43.06 240 PHE B O 1
ATOM 3842 N N . VAL B 1 180 ? 26.422 -8.985 -26.682 1.00 38.17 241 VAL B N 1
ATOM 3843 C CA . VAL B 1 180 ? 25.622 -7.871 -27.183 1.00 37.81 241 VAL B CA 1
ATOM 3844 C C . VAL B 1 180 ? 25.781 -7.703 -28.700 1.00 42.08 241 VAL B C 1
ATOM 3845 O O . VAL B 1 180 ? 24.814 -7.416 -29.404 1.00 41.67 241 VAL B O 1
ATOM 3849 N N . LEU B 1 181 ? 27.001 -7.890 -29.200 1.00 38.52 242 LEU B N 1
ATOM 3850 C CA . LEU B 1 181 ? 27.266 -7.793 -30.635 1.00 37.86 242 LEU B CA 1
ATOM 3851 C C . LEU B 1 181 ? 26.477 -8.861 -31.389 1.00 42.10 242 LEU B C 1
ATOM 3852 O O . LEU B 1 181 ? 25.850 -8.582 -32.410 1.00 41.19 242 LEU B O 1
ATOM 3857 N N . SER B 1 182 ? 26.494 -10.083 -30.866 1.00 39.66 243 SER B N 1
ATOM 3858 C CA . SER B 1 182 ? 25.733 -11.172 -31.467 1.00 39.58 243 SER B CA 1
ATOM 3859 C C . SER B 1 182 ? 24.252 -10.823 -31.416 1.00 43.71 243 SER B C 1
ATOM 3860 O O . SER B 1 182 ? 23.522 -11.002 -32.396 1.00 44.01 243 SER B O 1
ATOM 3874 N N . LEU B 1 184 ? 22.894 -7.880 -31.379 1.00 39.80 245 LEU B N 1
ATOM 3875 C CA . LEU B 1 184 ? 22.671 -6.838 -32.369 1.00 39.36 245 LEU B CA 1
ATOM 3876 C C . LEU B 1 184 ? 22.598 -7.359 -33.814 1.00 43.23 245 LEU B C 1
ATOM 3877 O O . LEU B 1 184 ? 21.693 -6.997 -34.568 1.00 42.40 245 LEU B O 1
ATOM 3882 N N . ILE B 1 185 ? 23.539 -8.216 -34.200 1.00 40.14 246 ILE B N 1
ATOM 3883 C CA . ILE B 1 185 ? 23.537 -8.768 -35.553 1.00 40.02 246 ILE B CA 1
ATOM 3884 C C . ILE B 1 185 ? 22.255 -9.569 -35.822 1.00 42.39 246 ILE B C 1
ATOM 3885 O O . ILE B 1 185 ? 21.677 -9.490 -36.907 1.00 41.54 246 ILE B O 1
ATOM 3890 N N . ALA B 1 186 ? 21.796 -10.307 -34.812 1.00 37.90 247 ALA B N 1
ATOM 3891 C CA . ALA B 1 186 ? 20.555 -11.072 -34.913 1.00 37.01 247 ALA B CA 1
ATOM 3892 C C . ALA B 1 186 ? 19.372 -10.128 -35.130 1.00 42.96 247 ALA B C 1
ATOM 3893 O O . ALA B 1 186 ? 18.450 -10.433 -35.879 1.00 43.77 247 ALA B O 1
ATOM 3895 N N . ILE B 1 187 ? 19.404 -8.984 -34.457 1.00 40.40 248 ILE B N 1
ATOM 3896 C CA . ILE B 1 187 ? 18.359 -7.982 -34.593 1.00 40.77 248 ILE B CA 1
ATOM 3897 C C . ILE B 1 187 ? 18.384 -7.462 -36.016 1.00 46.50 248 ILE B C 1
ATOM 3898 O O . ILE B 1 187 ? 17.340 -7.247 -36.627 1.00 46.29 248 ILE B O 1
ATOM 3914 N N . MET B 1 189 ? 19.372 -9.039 -38.612 1.00 44.26 250 MET B N 1
ATOM 3915 C CA . MET B 1 189 ? 18.864 -10.066 -39.512 1.00 44.68 250 MET B CA 1
ATOM 3916 C C . MET B 1 189 ? 17.355 -9.915 -39.609 1.00 49.05 250 MET B C 1
ATOM 3917 O O . MET B 1 189 ? 16.775 -10.026 -40.691 1.00 48.96 250 MET B O 1
ATOM 3922 N N . ILE B 1 190 ? 16.720 -9.630 -38.475 1.00 45.35 251 ILE B N 1
ATOM 3923 C CA . ILE B 1 190 ? 15.281 -9.402 -38.459 1.00 44.95 251 ILE B CA 1
ATOM 3924 C C . ILE B 1 190 ? 14.940 -8.195 -39.318 1.00 47.71 251 ILE B C 1
ATOM 3925 O O . ILE B 1 190 ? 13.972 -8.223 -40.076 1.00 49.15 251 ILE B O 1
ATOM 3930 N N . ARG B 1 191 ? 15.715 -7.125 -39.180 1.00 41.26 252 ARG B N 1
ATOM 3931 C CA . ARG B 1 191 ? 15.471 -5.924 -39.969 1.00 40.24 252 ARG B CA 1
ATOM 3932 C C . ARG B 1 191 ? 15.604 -6.242 -41.458 1.00 44.23 252 ARG B C 1
ATOM 3933 O O . ARG B 1 191 ? 14.854 -5.730 -42.284 1.00 44.11 252 ARG B O 1
ATOM 3941 N N . THR B 1 192 ? 16.546 -7.120 -41.786 1.00 41.03 253 THR B N 1
ATOM 3942 C CA . THR B 1 192 ? 16.768 -7.542 -43.166 1.00 40.70 253 THR B CA 1
ATOM 3943 C C . THR B 1 192 ? 15.553 -8.279 -43.733 1.00 44.96 253 THR B C 1
ATOM 3944 O O . THR B 1 192 ? 15.139 -8.026 -44.862 1.00 44.37 253 THR B O 1
ATOM 3948 N N . SER B 1 193 ? 14.965 -9.172 -42.942 1.00 42.23 254 SER B N 1
ATOM 3949 C CA . SER B 1 193 ? 13.777 -9.887 -43.392 1.00 42.32 254 SER B CA 1
ATOM 3950 C C . SER B 1 193 ? 12.604 -8.918 -43.454 1.00 46.63 254 SER B C 1
ATOM 3951 O O . SER B 1 193 ? 11.794 -8.971 -44.373 1.00 46.77 254 SER B O 1
ATOM 3954 N N . ASP B 1 194 ? 12.546 -8.006 -42.487 1.00 43.07 255 ASP B N 1
ATOM 3955 C CA . ASP B 1 194 ? 11.520 -6.965 -42.441 1.00 42.04 255 ASP B CA 1
ATOM 3956 C C . ASP B 1 194 ? 11.530 -6.254 -43.786 1.00 46.52 255 ASP B C 1
ATOM 3957 O O . ASP B 1 194 ? 10.491 -6.094 -44.424 1.00 47.84 255 ASP B O 1
ATOM 3962 N N . VAL B 1 195 ? 12.713 -5.821 -44.205 1.00 42.09 256 VAL B N 1
ATOM 3963 C CA . VAL B 1 195 ? 12.871 -5.117 -45.468 1.00 41.53 256 VAL B CA 1
ATOM 3964 C C . VAL B 1 195 ? 12.491 -5.971 -46.677 1.00 44.35 256 VAL B C 1
ATOM 3965 O O . VAL B 1 195 ? 11.852 -5.494 -47.615 1.00 43.17 256 VAL B O 1
ATOM 3969 N N . ILE B 1 196 ? 12.902 -7.232 -46.657 1.00 41.45 257 ILE B N 1
ATOM 3970 C CA . ILE B 1 196 ? 12.584 -8.140 -47.748 1.00 41.56 257 ILE B CA 1
ATOM 3971 C C . ILE B 1 196 ? 11.068 -8.255 -47.806 1.00 47.83 257 ILE B C 1
ATOM 3972 O O . ILE B 1 196 ? 10.449 -7.948 -48.829 1.00 47.68 257 ILE B O 1
ATOM 3977 N N . PHE B 1 197 ? 10.480 -8.652 -46.679 1.00 45.04 258 PHE B N 1
ATOM 3978 C CA . PHE B 1 197 ? 9.032 -8.788 -46.546 1.00 44.91 258 PHE B CA 1
ATOM 3979 C C . PHE B 1 197 ? 8.275 -7.585 -47.114 1.00 48.86 258 PHE B C 1
ATOM 3980 O O . PHE B 1 197 ? 7.288 -7.748 -47.836 1.00 48.26 258 PHE B O 1
ATOM 3988 N N . MET B 1 198 ? 8.739 -6.381 -46.792 1.00 46.41 259 MET B N 1
ATOM 3989 C CA . MET B 1 198 ? 8.089 -5.163 -47.275 1.00 47.21 259 MET B CA 1
ATOM 3990 C C . MET B 1 198 ? 8.124 -4.996 -48.801 1.00 53.43 259 MET B C 1
ATOM 3991 O O . MET B 1 198 ? 7.233 -4.379 -49.384 1.00 53.98 259 MET B O 1
ATOM 4018 N N . LEU B 1 201 ? 5.512 -7.405 -50.280 1.00 54.40 262 LEU B N 1
ATOM 4019 C CA . LEU B 1 201 ? 4.170 -6.859 -50.132 1.00 53.90 262 LEU B CA 1
ATOM 4020 C C . LEU B 1 201 ? 3.909 -5.810 -51.199 1.00 56.90 262 LEU B C 1
ATOM 4021 O O . LEU B 1 201 ? 2.794 -5.696 -51.705 1.00 56.70 262 LEU B O 1
ATOM 4026 N N . GLU B 1 202 ? 4.941 -5.045 -51.539 1.00 53.19 263 GLU B N 1
ATOM 4027 C CA . GLU B 1 202 ? 4.819 -4.010 -52.559 1.00 53.17 263 GLU B CA 1
ATOM 4028 C C . GLU B 1 202 ? 4.507 -4.608 -53.928 1.00 57.70 263 GLU B C 1
ATOM 4029 O O . GLU B 1 202 ? 3.644 -4.108 -54.647 1.00 57.65 263 GLU B O 1
ATOM 4035 N N . SER B 1 203 ? 5.218 -5.673 -54.286 1.00 54.62 264 SER B N 1
ATOM 4036 C CA . SER B 1 203 ? 5.027 -6.321 -55.581 1.00 54.41 264 SER B CA 1
ATOM 4037 C C . SER B 1 203 ? 3.656 -6.977 -55.669 1.00 58.48 264 SER B C 1
ATOM 4038 O O . SER B 1 203 ? 3.080 -7.099 -56.756 1.00 57.97 264 SER B O 1
ATOM 4041 N N . SER B 1 204 ? 3.138 -7.383 -54.512 1.00 55.19 265 SER B N 1
ATOM 4042 C CA . SER B 1 204 ? 1.815 -7.997 -54.407 1.00 54.84 265 SER B CA 1
ATOM 4043 C C . SER B 1 204 ? 0.739 -6.925 -54.255 1.00 58.33 265 SER B C 1
ATOM 4044 O O . SER B 1 204 ? -0.434 -7.169 -54.517 1.00 57.66 265 SER B O 1
ATOM 4047 N N . SER B 1 205 ? 1.154 -5.728 -53.852 1.00 55.26 266 SER B N 1
ATOM 4048 C CA . SER B 1 205 ? 0.241 -4.614 -53.608 1.00 55.22 266 SER B CA 1
ATOM 4049 C C . SER B 1 205 ? -0.831 -4.956 -52.562 1.00 58.30 266 SER B C 1
ATOM 4050 O O . SER B 1 205 ? -1.964 -4.483 -52.642 1.00 57.97 266 SER B O 1
ATOM 4053 N N . LEU B 1 206 ? -0.446 -5.764 -51.575 1.00 53.47 267 LEU B N 1
ATOM 4054 C CA . LEU B 1 206 ? -1.331 -6.180 -50.492 1.00 52.56 267 LEU B CA 1
ATOM 4055 C C . LEU B 1 206 ? -1.520 -5.062 -49.471 1.00 56.27 267 LEU B C 1
ATOM 4056 O O . LEU B 1 206 ? -2.203 -5.240 -48.464 1.00 55.14 267 LEU B O 1
ATOM 4061 N N . LEU B 1 207 ? -0.909 -3.912 -49.734 1.00 53.70 268 LEU B N 1
ATOM 4062 C CA . LEU B 1 207 ? -0.963 -2.784 -48.807 1.00 54.09 268 LEU B CA 1
ATOM 4063 C C . LEU B 1 207 ? -1.442 -1.483 -49.442 1.00 58.61 268 LEU B C 1
ATOM 4064 O O . LEU B 1 207 ? -1.626 -0.477 -48.742 1.00 58.13 268 LEU B O 1
ATOM 4080 N N . ASP B 1 209 ? -4.356 -0.560 -51.075 1.00 55.02 270 ASP B N 1
ATOM 4081 C CA . ASP B 1 209 ? -5.721 -0.142 -50.752 1.00 54.87 270 ASP B CA 1
ATOM 4082 C C . ASP B 1 209 ? -5.921 0.344 -49.317 1.00 58.00 270 ASP B C 1
ATOM 4083 O O . ASP B 1 209 ? -6.848 1.109 -49.044 1.00 57.43 270 ASP B O 1
ATOM 4088 N N . GLY B 1 210 ? -5.081 -0.127 -48.400 1.00 53.95 271 GLY B N 1
ATOM 4089 C CA . GLY B 1 210 ? -5.141 0.284 -47.009 1.00 53.14 271 GLY B CA 1
ATOM 4090 C C . GLY B 1 210 ? -5.960 -0.592 -46.083 1.00 56.39 271 GLY B C 1
ATOM 4091 O O . GLY B 1 210 ? -6.111 -0.275 -44.901 1.00 56.09 271 GLY B O 1
ATOM 4092 N N . SER B 1 211 ? -6.481 -1.697 -46.610 1.00 52.24 272 SER B N 1
ATOM 4093 C CA . SER B 1 211 ? -7.291 -2.620 -45.821 1.00 51.22 272 SER B CA 1
ATOM 4094 C C . SER B 1 211 ? -6.437 -3.439 -44.871 1.00 53.65 272 SER B C 1
ATOM 4095 O O . SER B 1 211 ? -6.927 -3.923 -43.851 1.00 52.77 272 SER B O 1
ATOM 4098 N N . LEU B 1 212 ? -5.170 -3.623 -45.233 1.00 49.96 273 LEU B N 1
ATOM 4099 C CA . LEU B 1 212 ? -4.227 -4.378 -44.408 1.00 49.45 273 LEU B CA 1
ATOM 4100 C C . LEU B 1 212 ? -3.111 -3.456 -43.944 1.00 52.41 273 LEU B C 1
ATOM 4101 O O . LEU B 1 212 ? -2.561 -2.695 -44.730 1.00 52.29 273 LEU B O 1
ATOM 4106 N N . SER B 1 213 ? -2.785 -3.520 -42.662 1.00 49.13 274 SER B N 1
ATOM 4107 C CA . SER B 1 213 ? -1.744 -2.666 -42.099 1.00 48.70 274 SER B CA 1
ATOM 4108 C C . SER B 1 213 ? -0.354 -3.298 -42.179 1.00 51.11 274 SER B C 1
ATOM 4109 O O . SER B 1 213 ? -0.159 -4.453 -41.785 1.00 49.83 274 SER B O 1
ATOM 4112 N N . ALA B 1 214 ? 0.608 -2.519 -42.672 1.00 47.29 275 ALA B N 1
ATOM 4113 C CA . ALA B 1 214 ? 1.998 -2.971 -42.780 1.00 47.06 275 ALA B CA 1
ATOM 4114 C C . ALA B 1 214 ? 2.535 -3.454 -41.431 1.00 49.23 275 ALA B C 1
ATOM 4115 O O . ALA B 1 214 ? 3.242 -4.462 -41.358 1.00 48.56 275 ALA B O 1
ATOM 4117 N N . GLU B 1 215 ? 2.172 -2.747 -40.365 1.00 44.60 276 GLU B N 1
ATOM 4118 C CA . GLU B 1 215 ? 2.608 -3.124 -39.026 1.00 44.53 276 GLU B CA 1
ATOM 4119 C C . GLU B 1 215 ? 2.040 -4.473 -38.571 1.00 48.23 276 GLU B C 1
ATOM 4120 O O . GLU B 1 215 ? 2.776 -5.325 -38.071 1.00 47.63 276 GLU B O 1
ATOM 4126 N N . GLN B 1 216 ? 0.733 -4.662 -38.734 1.00 44.60 277 GLN B N 1
ATOM 4127 C CA . GLN B 1 216 ? 0.108 -5.918 -38.324 1.00 44.22 277 GLN B CA 1
ATOM 4128 C C . GLN B 1 216 ? 0.627 -7.087 -39.160 1.00 47.99 277 GLN B C 1
ATOM 4129 O O . GLN B 1 216 ? 0.794 -8.195 -38.653 1.00 47.80 277 GLN B O 1
ATOM 4135 N N . LEU B 1 217 ? 0.909 -6.824 -40.435 1.00 44.21 278 LEU B N 1
ATOM 4136 C CA . LEU B 1 217 ? 1.439 -7.847 -41.335 1.00 43.39 278 LEU B CA 1
ATOM 4137 C C . LEU B 1 217 ? 2.853 -8.241 -40.908 1.00 47.02 278 LEU B C 1
ATOM 4138 O O . LEU B 1 217 ? 3.194 -9.421 -40.891 1.00 46.94 278 LEU B O 1
ATOM 4143 N N . LEU B 1 218 ? 3.646 -7.247 -40.509 1.00 43.61 279 LEU B N 1
ATOM 4144 C CA . LEU B 1 218 ? 5.010 -7.457 -40.009 1.00 42.91 279 LEU B CA 1
ATOM 4145 C C . LEU B 1 218 ? 4.971 -8.366 -38.778 1.00 48.13 279 LEU B C 1
ATOM 4146 O O . LEU B 1 218 ? 5.747 -9.322 -38.668 1.00 47.75 279 LEU B O 1
ATOM 4151 N N . LEU B 1 219 ? 4.067 -8.051 -37.851 1.00 45.20 280 LEU B N 1
ATOM 4152 C CA . LEU B 1 219 ? 3.904 -8.837 -36.631 1.00 45.44 280 LEU B CA 1
ATOM 4153 C C . LEU B 1 219 ? 3.590 -10.292 -36.969 1.00 50.06 280 LEU B C 1
ATOM 4154 O O . LEU B 1 219 ? 4.140 -11.225 -36.384 1.00 49.32 280 LEU B O 1
ATOM 4159 N N . THR B 1 220 ? 2.681 -10.467 -37.917 1.00 48.20 281 THR B N 1
ATOM 4160 C CA . THR B 1 220 ? 2.284 -11.784 -38.391 1.00 48.74 281 THR B CA 1
ATOM 4161 C C . THR B 1 220 ? 3.510 -12.603 -38.823 1.00 52.67 281 THR B C 1
ATOM 4162 O O . THR B 1 220 ? 3.609 -13.796 -38.523 1.00 51.50 281 THR B O 1
ATOM 4166 N N . LEU B 1 221 ? 4.441 -11.947 -39.518 1.00 49.00 282 LEU B N 1
ATOM 4167 C CA . LEU B 1 221 ? 5.669 -12.591 -39.978 1.00 48.21 282 LEU B CA 1
ATOM 4168 C C . LEU B 1 221 ? 6.611 -12.870 -38.806 1.00 51.44 282 LEU B C 1
ATOM 4169 O O . LEU B 1 221 ? 7.348 -13.852 -38.808 1.00 50.74 282 LEU B O 1
ATOM 4174 N N . LEU B 1 222 ? 6.586 -12.001 -37.804 1.00 48.11 283 LEU B N 1
ATOM 4175 C CA . LEU B 1 222 ? 7.431 -12.185 -36.630 1.00 47.75 283 LEU B CA 1
ATOM 4176 C C . LEU B 1 222 ? 6.956 -13.377 -35.801 1.00 52.55 283 LEU B C 1
ATOM 4177 O O . LEU B 1 222 ? 7.767 -14.124 -35.237 1.00 52.26 283 LEU B O 1
ATOM 4182 N N . TYR B 1 223 ? 5.641 -13.569 -35.753 1.00 49.59 284 TYR B N 1
ATOM 4183 C CA . TYR B 1 223 ? 5.065 -14.691 -35.016 1.00 50.09 284 TYR B CA 1
ATOM 4184 C C . TYR B 1 223 ? 5.434 -16.003 -35.703 1.00 53.47 284 TYR B C 1
ATOM 4185 O O . TYR B 1 223 ? 5.641 -17.023 -35.044 1.00 52.54 284 TYR B O 1
ATOM 4194 N N . ILE B 1 224 ? 5.539 -15.961 -37.030 1.00 50.47 285 ILE B N 1
ATOM 4195 C CA . ILE B 1 224 ? 5.919 -17.137 -37.810 1.00 50.31 285 ILE B CA 1
ATOM 4196 C C . ILE B 1 224 ? 7.336 -17.568 -37.459 1.00 55.21 285 ILE B C 1
ATOM 4197 O O . ILE B 1 224 ? 7.617 -18.757 -37.343 1.00 55.22 285 ILE B O 1
ATOM 4202 N N . PHE B 1 225 ? 8.217 -16.598 -37.248 1.00 52.88 286 PHE B N 1
ATOM 4203 C CA . PHE B 1 225 ? 9.594 -16.889 -36.855 1.00 53.27 286 PHE B CA 1
ATOM 4204 C C . PHE B 1 225 ? 9.608 -17.551 -35.480 1.00 57.74 286 PHE B C 1
ATOM 4205 O O . PHE B 1 225 ? 10.510 -18.333 -35.161 1.00 57.20 286 PHE B O 1
ATOM 4213 N N . GLN B 1 226 ? 8.614 -17.206 -34.664 1.00 54.96 287 GLN B N 1
ATOM 4214 C CA . GLN B 1 226 ? 8.498 -17.739 -33.305 1.00 54.67 287 GLN B CA 1
ATOM 4215 C C . GLN B 1 226 ? 7.696 -19.031 -33.271 1.00 59.35 287 GLN B C 1
ATOM 4216 O O . GLN B 1 226 ? 8.082 -19.993 -32.612 1.00 59.79 287 GLN B O 1
ATOM 4222 N N . TYR B 1 227 ? 6.564 -19.038 -33.967 1.00 55.99 288 TYR B N 1
ATOM 4223 C CA . TYR B 1 227 ? 5.671 -20.195 -33.978 1.00 56.22 288 TYR B CA 1
ATOM 4224 C C . TYR B 1 227 ? 5.363 -20.698 -35.387 1.00 60.01 288 TYR B C 1
ATOM 4225 O O . TYR B 1 227 ? 4.255 -20.517 -35.890 1.00 60.16 288 TYR B O 1
ATOM 4234 N N . PRO B 1 228 ? 6.352 -21.329 -36.044 1.00 56.20 289 PRO B N 1
ATOM 4235 C CA . PRO B 1 228 ? 6.285 -21.855 -37.415 1.00 55.93 289 PRO B CA 1
ATOM 4236 C C . PRO B 1 228 ? 5.146 -22.851 -37.656 1.00 59.90 289 PRO B C 1
ATOM 4237 O O . PRO B 1 228 ? 4.534 -22.857 -38.725 1.00 58.44 289 PRO B O 1
ATOM 4241 N N . SER B 1 229 ? 4.863 -23.683 -36.656 1.00 57.45 290 SER B N 1
ATOM 4242 C CA . SER B 1 229 ? 3.807 -24.687 -36.756 1.00 57.24 290 SER B CA 1
ATOM 4243 C C . SER B 1 229 ? 2.395 -24.099 -36.804 1.00 62.05 290 SER B C 1
ATOM 4244 O O . SER B 1 229 ? 1.459 -24.746 -37.283 1.00 62.46 290 SER B O 1
ATOM 4247 N N . GLU B 1 230 ? 2.248 -22.869 -36.323 1.00 57.50 291 GLU B N 1
ATOM 4248 C CA . GLU B 1 230 ? 0.951 -22.211 -36.302 1.00 56.88 291 GLU B CA 1
ATOM 4249 C C . GLU B 1 230 ? 0.803 -21.177 -37.414 1.00 60.05 291 GLU B C 1
ATOM 4250 O O . GLU B 1 230 ? -0.093 -20.329 -37.376 1.00 59.97 291 GLU B O 1
ATOM 4256 N N . SER B 1 231 ? 1.671 -21.268 -38.415 1.00 56.08 292 SER B N 1
ATOM 4257 C CA . SER B 1 231 ? 1.643 -20.344 -39.545 1.00 55.82 292 SER B CA 1
ATOM 4258 C C . SER B 1 231 ? 0.250 -20.198 -40.164 1.00 61.44 292 SER B C 1
ATOM 4259 O O . SER B 1 231 ? -0.201 -19.088 -40.463 1.00 61.29 292 SER B O 1
ATOM 4262 N N . GLU B 1 232 ? -0.426 -21.322 -40.378 1.00 57.92 293 GLU B N 1
ATOM 4263 C CA . GLU B 1 232 ? -1.742 -21.277 -40.993 1.00 57.68 293 GLU B CA 1
ATOM 4264 C C . GLU B 1 232 ? -2.741 -20.499 -40.146 1.00 61.79 293 GLU B C 1
ATOM 4265 O O . GLU B 1 232 ? -3.538 -19.722 -40.672 1.00 61.78 293 GLU B O 1
ATOM 4271 N N . GLN B 1 233 ? -2.692 -20.709 -38.834 1.00 58.13 294 GLN B N 1
ATOM 4272 C CA . GLN B 1 233 ? -3.590 -20.014 -37.913 1.00 58.07 294 GLN B CA 1
ATOM 4273 C C . GLN B 1 233 ? -3.256 -18.523 -37.875 1.00 61.33 294 GLN B C 1
ATOM 4274 O O . GLN B 1 233 ? -4.143 -17.669 -37.913 1.00 61.31 294 GLN B O 1
ATOM 4280 N N . ILE B 1 234 ? -1.961 -18.228 -37.824 1.00 56.86 295 ILE B N 1
ATOM 4281 C CA . ILE B 1 234 ? -1.459 -16.864 -37.785 1.00 55.85 295 ILE B CA 1
ATOM 4282 C C . ILE B 1 234 ? -1.966 -16.030 -38.956 1.00 59.71 295 ILE B C 1
ATOM 4283 O O . ILE B 1 234 ? -2.260 -14.844 -38.805 1.00 58.92 295 ILE B O 1
ATOM 4288 N N . LEU B 1 235 ? -2.050 -16.655 -40.127 1.00 57.23 296 LEU B N 1
ATOM 4289 C CA . LEU B 1 235 ? -2.446 -15.961 -41.353 1.00 57.04 296 LEU B CA 1
ATOM 4290 C C . LEU B 1 235 ? -3.954 -15.817 -41.574 1.00 61.47 296 LEU B C 1
ATOM 4291 O O . LEU B 1 235 ? -4.390 -15.096 -42.475 1.00 60.65 296 LEU B O 1
ATOM 4296 N N . THR B 1 236 ? -4.747 -16.499 -40.752 1.00 59.23 297 THR B N 1
ATOM 4297 C CA . THR B 1 236 ? -6.207 -16.484 -40.880 1.00 59.20 297 THR B CA 1
ATOM 4298 C C . THR B 1 236 ? -6.875 -15.111 -41.054 1.00 61.73 297 THR B C 1
ATOM 4299 O O . THR B 1 236 ? -7.710 -14.927 -41.943 1.00 60.75 297 THR B O 1
ATOM 4303 N N . SER B 1 237 ? -6.508 -14.152 -40.208 1.00 58.24 298 SER B N 1
ATOM 4304 C CA . SER B 1 237 ? -7.085 -12.809 -40.261 1.00 57.90 298 SER B CA 1
ATOM 4305 C C . SER B 1 237 ? -6.597 -11.985 -41.455 1.00 62.86 298 SER B C 1
ATOM 4306 O O . SER B 1 237 ? -7.206 -10.972 -41.823 1.00 62.66 298 SER B O 1
ATOM 4309 N N . VAL B 1 238 ? -5.480 -12.404 -42.042 1.00 59.21 299 VAL B N 1
ATOM 4310 C CA . VAL B 1 238 ? -4.951 -11.736 -43.221 1.00 58.70 299 VAL B CA 1
ATOM 4311 C C . VAL B 1 238 ? -5.847 -12.175 -44.373 1.00 62.30 299 VAL B C 1
ATOM 4312 O O . VAL B 1 238 ? -6.336 -11.357 -45.162 1.00 60.72 299 VAL B O 1
ATOM 4316 N N . ILE B 1 239 ? -6.077 -13.483 -44.423 1.00 60.22 300 ILE B N 1
ATOM 4317 C CA . ILE B 1 239 ? -6.899 -14.111 -45.447 1.00 60.84 300 ILE B CA 1
ATOM 4318 C C . ILE B 1 239 ? -8.324 -13.546 -45.511 1.00 65.67 300 ILE B C 1
ATOM 4319 O O . ILE B 1 239 ? -8.841 -13.253 -46.599 1.00 64.75 300 ILE B O 1
ATOM 4324 N N . GLU B 1 240 ? -8.952 -13.388 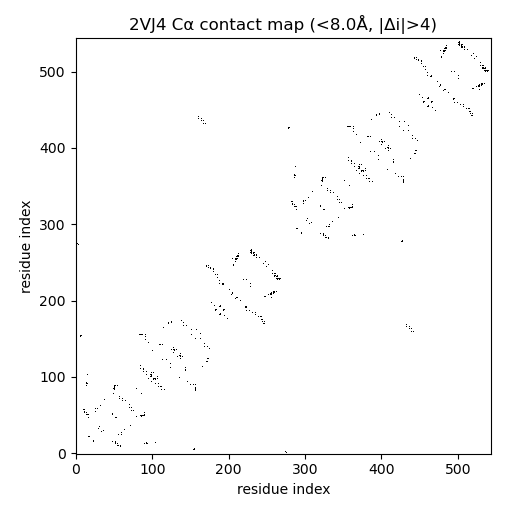-44.347 1.00 62.52 301 GLU B N 1
ATOM 4325 C CA . GLU B 1 240 ? -10.316 -12.876 -44.285 1.00 62.54 301 GLU B CA 1
ATOM 4326 C C . GLU B 1 240 ? -10.464 -11.486 -44.898 1.00 67.08 301 GLU B C 1
ATOM 4327 O O . GLU B 1 240 ? -11.538 -11.120 -45.377 1.00 66.96 301 GLU B O 1
ATOM 4333 N N . VAL B 1 241 ? -9.380 -10.719 -44.896 1.00 63.95 302 VAL B N 1
ATOM 4334 C CA . VAL B 1 241 ? -9.399 -9.371 -45.457 1.00 63.26 302 VAL B CA 1
ATOM 4335 C C . VAL B 1 241 ? -8.880 -9.357 -46.889 1.00 67.61 302 VAL B C 1
ATOM 4336 O O . VAL B 1 241 ? -9.382 -8.612 -47.733 1.00 67.98 302 VAL B O 1
ATOM 4340 N N . SER B 1 242 ? -7.857 -10.166 -47.150 1.00 63.17 303 SER B N 1
ATOM 4341 C CA . SER B 1 242 ? -7.241 -10.217 -48.469 1.00 62.31 303 SER B CA 1
ATOM 4342 C C . SER B 1 242 ? -8.170 -10.772 -49.545 1.00 65.63 303 SER B C 1
ATOM 4343 O O . SER B 1 242 ? -8.122 -10.337 -50.697 1.00 64.87 303 SER B O 1
ATOM 4346 N N . ARG B 1 243 ? -9.028 -11.711 -49.153 1.00 62.04 304 ARG B N 1
ATOM 4347 C CA . ARG B 1 243 ? -9.973 -12.352 -50.069 1.00 61.38 304 ARG B CA 1
ATOM 4348 C C . ARG B 1 243 ? -10.848 -11.385 -50.871 1.00 66.01 304 ARG B C 1
ATOM 4349 O O . ARG B 1 243 ? -11.345 -11.727 -51.946 1.00 65.14 304 ARG B O 1
ATOM 4357 N N . ALA B 1 244 ? -11.022 -10.176 -50.352 1.00 63.39 305 ALA B N 1
ATOM 4358 C CA . ALA B 1 244 ? -11.831 -9.167 -51.021 1.00 63.70 305 ALA B CA 1
ATOM 4359 C C . ALA B 1 244 ? -11.259 -8.722 -52.365 1.00 68.63 305 ALA B C 1
ATOM 4360 O O . ALA B 1 244 ? -11.998 -8.299 -53.252 1.00 67.99 305 ALA B O 1
ATOM 4362 N N . SER B 1 245 ? -9.940 -8.792 -52.507 1.00 66.95 306 SER B N 1
ATOM 4363 C CA . SER B 1 245 ? -9.292 -8.348 -53.737 1.00 67.19 306 SER B CA 1
ATOM 4364 C C . SER B 1 245 ? -8.094 -9.206 -54.124 1.00 70.50 306 SER B C 1
ATOM 4365 O O . SER B 1 245 ? -7.470 -8.973 -55.158 1.00 69.46 306 SER B O 1
ATOM 4368 N N . HIS B 1 246 ? -7.767 -10.187 -53.288 1.00 67.24 307 HIS B N 1
ATOM 4369 C CA . HIS B 1 246 ? -6.606 -11.039 -53.535 1.00 66.51 307 HIS B CA 1
ATOM 4370 C C . HIS B 1 246 ? -6.839 -12.530 -53.365 1.00 68.44 307 HIS B C 1
ATOM 4371 O O . HIS B 1 246 ? -7.381 -12.981 -52.352 1.00 67.90 307 HIS B O 1
ATOM 4378 N N . GLU B 1 247 ? -6.361 -13.289 -54.345 1.00 63.39 308 GLU B N 1
ATOM 4379 C CA . GLU B 1 247 ? -6.429 -14.744 -54.318 1.00 62.87 308 GLU B CA 1
ATOM 4380 C C . GLU B 1 247 ? -5.509 -15.244 -53.190 1.00 66.77 308 GLU B C 1
ATOM 4381 O O . GLU B 1 247 ? -4.406 -14.725 -53.011 1.00 67.05 308 GLU B O 1
ATOM 4387 N N . ASP B 1 248 ? -5.972 -16.233 -52.426 1.00 62.72 309 ASP B N 1
ATOM 4388 C CA . ASP B 1 248 ? -5.220 -16.788 -51.287 1.00 62.22 309 ASP B CA 1
ATOM 4389 C C . ASP B 1 248 ? -3.729 -17.062 -51.529 1.00 65.62 309 ASP B C 1
ATOM 4390 O O . ASP B 1 248 ? -2.894 -16.849 -50.647 1.00 64.56 309 ASP B O 1
ATOM 4395 N N . SER B 1 249 ? -3.412 -17.581 -52.711 1.00 62.49 310 SER B N 1
ATOM 4396 C CA . SER B 1 249 ? -2.042 -17.944 -53.058 1.00 62.14 310 SER B CA 1
ATOM 4397 C C . SER B 1 249 ? -1.084 -16.759 -53.138 1.00 65.61 310 SER B C 1
ATOM 4398 O O . SER B 1 249 ? 0.115 -16.903 -52.927 1.00 65.88 310 SER B O 1
ATOM 4401 N N . VAL B 1 250 ? -1.614 -15.587 -53.450 1.00 61.09 311 VAL B N 1
ATOM 4402 C CA . VAL B 1 250 ? -0.797 -14.385 -53.524 1.00 60.21 311 VAL B CA 1
ATOM 4403 C C . VAL B 1 250 ? -0.208 -14.046 -52.155 1.00 62.10 311 VAL B C 1
ATOM 4404 O O . VAL B 1 250 ? 0.995 -13.814 -52.023 1.00 61.62 311 VAL B O 1
ATOM 4408 N N . VAL B 1 251 ? -1.065 -14.022 -51.139 1.00 57.25 312 VAL B N 1
ATOM 4409 C CA . VAL B 1 251 ? -0.642 -13.701 -49.780 1.00 56.44 312 VAL B CA 1
ATOM 4410 C C . VAL B 1 251 ? 0.257 -14.781 -49.187 1.00 59.56 312 VAL B C 1
ATOM 4411 O O . VAL B 1 251 ? 1.209 -14.482 -48.469 1.00 59.03 312 VAL B O 1
ATOM 4415 N N . TYR B 1 252 ? -0.034 -16.038 -49.500 1.00 55.59 313 TYR B N 1
ATOM 4416 C CA . TYR B 1 252 ? 0.777 -17.146 -49.009 1.00 54.97 313 TYR B CA 1
ATOM 4417 C C . TYR B 1 252 ? 2.156 -17.157 -49.690 1.00 57.89 313 TYR B C 1
ATOM 4418 O O . TYR B 1 252 ? 3.174 -17.472 -49.056 1.00 57.11 313 TYR B O 1
ATOM 4427 N N . GLN B 1 253 ? 2.191 -16.797 -50.973 1.00 53.55 314 GLN B N 1
ATOM 4428 C CA . GLN B 1 253 ? 3.451 -16.754 -51.708 1.00 53.03 314 GLN B CA 1
ATOM 4429 C C . GLN B 1 253 ? 4.330 -15.648 -51.145 1.00 57.14 314 GLN B C 1
ATOM 4430 O O . GLN B 1 253 ? 5.539 -15.821 -50.988 1.00 57.02 314 GLN B O 1
ATOM 4436 N N . THR B 1 254 ? 3.701 -14.519 -50.828 1.00 53.12 315 THR B N 1
ATOM 4437 C CA . THR B 1 254 ? 4.389 -13.367 -50.261 1.00 52.20 315 THR B CA 1
ATOM 4438 C C . THR B 1 254 ? 5.152 -13.777 -49.013 1.00 54.70 315 THR B C 1
ATOM 4439 O O . THR B 1 254 ? 6.284 -13.344 -48.792 1.00 54.21 315 THR B O 1
ATOM 4443 N N . TYR B 1 255 ? 4.529 -14.634 -48.211 1.00 50.14 316 TYR B N 1
ATOM 4444 C CA . TYR B 1 255 ? 5.138 -15.137 -46.982 1.00 49.15 316 TYR B CA 1
ATOM 4445 C C . TYR B 1 255 ? 6.200 -16.212 -47.256 1.00 52.93 316 TYR B C 1
ATOM 4446 O O . TYR B 1 255 ? 7.276 -16.210 -46.660 1.00 51.45 316 TYR B O 1
ATOM 4455 N N . LEU B 1 256 ? 5.895 -17.126 -48.169 1.00 50.80 317 LEU B N 1
ATOM 4456 C CA . LEU B 1 256 ? 6.821 -18.202 -48.501 1.00 50.43 317 LEU B CA 1
ATOM 4457 C C . LEU B 1 256 ? 8.152 -17.673 -49.032 1.00 53.50 317 LEU B C 1
ATOM 4458 O O . LEU B 1 256 ? 9.221 -18.039 -48.541 1.00 53.04 317 LEU B O 1
ATOM 4463 N N . SER B 1 257 ? 8.081 -16.800 -50.031 1.00 49.57 318 SER B N 1
ATOM 4464 C CA . SER B 1 257 ? 9.277 -16.247 -50.638 1.00 49.35 318 SER B CA 1
ATOM 4465 C C . SER B 1 257 ? 10.056 -15.302 -49.727 1.00 55.25 318 SER B C 1
ATOM 4466 O O . SER B 1 257 ? 11.274 -15.176 -49.859 1.00 55.86 318 SER B O 1
ATOM 4469 N N . SER B 1 258 ? 9.366 -14.657 -48.790 1.00 51.67 319 SER B N 1
ATOM 4470 C CA . SER B 1 258 ? 10.031 -13.761 -47.845 1.00 50.79 319 SER B CA 1
ATOM 4471 C C . SER B 1 258 ? 10.841 -14.588 -46.862 1.00 55.41 319 SER B C 1
ATOM 4472 O O . SER B 1 258 ? 11.944 -14.210 -46.470 1.00 54.78 319 SER B O 1
ATOM 4475 N N . VAL B 1 259 ? 10.291 -15.732 -46.478 1.00 52.82 320 VAL B N 1
ATOM 4476 C CA . VAL B 1 259 ? 10.985 -16.627 -45.570 1.00 52.99 320 VAL B CA 1
ATOM 4477 C C . VAL B 1 259 ? 12.145 -17.266 -46.325 1.00 58.90 320 VAL B C 1
ATOM 4478 O O . VAL B 1 259 ? 13.273 -17.300 -45.837 1.00 58.80 320 VAL B O 1
ATOM 4482 N N . ASN B 1 260 ? 11.862 -17.717 -47.546 1.00 56.55 321 ASN B N 1
ATOM 4483 C CA . ASN B 1 260 ? 12.859 -18.352 -48.405 1.00 56.36 321 ASN B CA 1
ATOM 4484 C C . ASN B 1 260 ? 14.151 -17.566 -48.525 1.00 60.53 321 ASN B C 1
ATOM 4485 O O . ASN B 1 260 ? 15.239 -18.121 -48.375 1.00 60.37 321 ASN B O 1
ATOM 4490 N N . GLU B 1 261 ? 14.027 -16.282 -48.844 1.00 56.93 322 GLU B N 1
ATOM 4491 C CA . GLU B 1 261 ? 15.192 -15.436 -49.062 1.00 56.80 322 GLU B CA 1
ATOM 4492 C C . GLU B 1 261 ? 15.628 -14.541 -47.900 1.00 62.34 322 GLU B C 1
ATOM 4493 O O . GLU B 1 261 ? 16.348 -13.563 -48.105 1.00 62.04 322 GLU B O 1
ATOM 4499 N N . SER B 1 262 ? 15.212 -14.885 -46.685 1.00 59.94 323 SER B N 1
ATOM 4500 C CA . SER B 1 262 ? 15.611 -14.133 -45.498 1.00 59.98 323 SER B CA 1
ATOM 4501 C C . SER B 1 262 ? 16.636 -14.962 -44.726 1.00 64.55 323 SER B C 1
ATOM 4502 O O . SER B 1 262 ? 16.630 -16.192 -44.807 1.00 64.64 323 SER B O 1
ATOM 4505 N N . PRO B 1 263 ? 17.522 -14.296 -43.962 1.00 61.08 324 PRO B N 1
ATOM 4506 C CA . PRO B 1 263 ? 18.549 -14.973 -43.161 1.00 60.79 324 PRO B CA 1
ATOM 4507 C C . PRO B 1 263 ? 17.984 -16.154 -42.373 1.00 66.54 324 PRO B C 1
ATOM 4508 O O . PRO B 1 263 ? 16.965 -16.028 -41.697 1.00 66.61 324 PRO B O 1
ATOM 4512 N N . HIS B 1 264 ? 18.645 -17.304 -42.485 1.00 64.50 325 HIS B N 1
ATOM 4513 C CA . HIS B 1 264 ? 18.200 -18.537 -41.834 1.00 64.86 325 HIS B CA 1
ATOM 4514 C C . HIS B 1 264 ? 18.172 -18.479 -40.301 1.00 69.64 325 HIS B C 1
ATOM 4515 O O . HIS B 1 264 ? 17.349 -19.136 -39.653 1.00 69.11 325 HIS B O 1
ATOM 4522 N N . ASP B 1 265 ? 19.107 -17.727 -39.730 1.00 66.33 326 ASP B N 1
ATOM 4523 C CA . ASP B 1 265 ? 19.261 -17.647 -38.283 1.00 65.87 326 ASP B CA 1
ATOM 4524 C C . ASP B 1 265 ? 18.139 -16.937 -37.538 1.00 69.00 326 ASP B C 1
ATOM 4525 O O . ASP B 1 265 ? 18.179 -16.812 -36.312 1.00 69.26 326 ASP B O 1
ATOM 4530 N N . ILE B 1 266 ? 17.136 -16.477 -38.274 1.00 64.41 327 ILE B N 1
ATOM 4531 C CA . ILE B 1 266 ? 16.006 -15.797 -37.658 1.00 63.65 327 ILE B CA 1
ATOM 4532 C C . ILE B 1 266 ? 15.090 -16.799 -36.960 1.00 67.01 327 ILE B C 1
ATOM 4533 O O . ILE B 1 266 ? 14.324 -16.440 -36.067 1.00 66.93 327 ILE B O 1
ATOM 4538 N N . PHE B 1 267 ? 15.185 -18.059 -37.371 1.00 62.87 328 PHE B N 1
ATOM 4539 C CA . PHE B 1 267 ? 14.416 -19.139 -36.767 1.00 62.26 328 PHE B CA 1
ATOM 4540 C C . PHE B 1 267 ? 15.289 -19.791 -35.703 1.00 66.81 328 PHE B C 1
ATOM 4541 O O . PHE B 1 267 ? 16.506 -19.604 -35.691 1.00 66.85 328 PHE B O 1
ATOM 4560 N N . SER B 1 269 ? 16.171 -22.753 -35.502 1.00 67.44 330 SER B N 1
ATOM 4561 C CA . SER B 1 269 ? 17.059 -23.710 -36.153 1.00 67.69 330 SER B CA 1
ATOM 4562 C C . SER B 1 269 ? 16.570 -23.976 -37.566 1.00 71.79 330 SER B C 1
ATOM 4563 O O . SER B 1 269 ? 15.516 -23.483 -37.967 1.00 71.20 330 SER B O 1
ATOM 4566 N N . GLU B 1 270 ? 17.328 -24.769 -38.315 1.00 68.56 331 GLU B N 1
ATOM 4567 C CA . GLU B 1 270 ? 16.932 -25.122 -39.672 1.00 68.77 331 GLU B CA 1
ATOM 4568 C C . GLU B 1 270 ? 15.689 -26.013 -39.647 1.00 72.96 331 GLU B C 1
ATOM 4569 O O . GLU B 1 270 ? 14.873 -25.994 -40.571 1.00 72.72 331 GLU B O 1
ATOM 4575 N N . SER B 1 271 ? 15.556 -26.796 -38.583 1.00 69.38 332 SER B N 1
ATOM 4576 C CA . SER B 1 271 ? 14.416 -27.687 -38.428 1.00 69.09 332 SER B CA 1
ATOM 4577 C C . SER B 1 271 ? 13.121 -26.883 -38.343 1.00 72.03 332 SER B C 1
ATOM 4578 O O . SER B 1 271 ? 12.121 -27.228 -38.978 1.00 72.55 332 SER B O 1
ATOM 4581 N N . GLU B 1 272 ? 13.142 -25.814 -37.551 1.00 66.31 333 GLU B N 1
ATOM 4582 C CA . GLU B 1 272 ? 11.960 -24.976 -37.378 1.00 64.80 333 GLU B CA 1
ATOM 4583 C C . GLU B 1 272 ? 11.712 -24.123 -38.616 1.00 66.53 333 GLU B C 1
ATOM 4584 O O . GLU B 1 272 ? 10.601 -23.646 -38.844 1.00 65.88 333 GLU B O 1
ATOM 4590 N N . ARG B 1 273 ? 12.753 -23.951 -39.422 1.00 62.10 334 ARG B N 1
ATOM 4591 C CA . ARG B 1 273 ? 12.653 -23.167 -40.647 1.00 61.51 334 ARG B CA 1
ATOM 4592 C C . ARG B 1 273 ? 12.022 -24.001 -41.757 1.00 66.53 334 ARG B C 1
ATOM 4593 O O . ARG B 1 273 ? 11.278 -23.484 -42.590 1.00 66.35 334 ARG B O 1
ATOM 4601 N N . GLU B 1 274 ? 12.326 -25.295 -41.765 1.00 63.57 335 GLU B N 1
ATOM 4602 C CA . GLU B 1 274 ? 11.765 -26.199 -42.759 1.00 63.30 335 GLU B CA 1
ATOM 4603 C C . GLU B 1 274 ? 10.291 -26.428 -42.456 1.00 66.33 335 GLU B C 1
ATOM 4604 O O . GLU B 1 274 ? 9.488 -26.630 -43.365 1.00 66.19 335 GLU B O 1
ATOM 4610 N N . ILE B 1 275 ? 9.938 -26.369 -41.174 1.00 62.24 336 ILE B N 1
ATOM 4611 C CA . ILE B 1 275 ? 8.548 -26.526 -40.747 1.00 61.83 336 ILE B CA 1
ATOM 4612 C C . ILE B 1 275 ? 7.704 -25.389 -41.314 1.00 65.68 336 ILE B C 1
ATOM 4613 O O . ILE B 1 275 ? 6.618 -25.612 -41.854 1.00 66.02 336 ILE B O 1
ATOM 4618 N N . ALA B 1 276 ? 8.217 -24.170 -41.189 1.00 61.09 337 ALA B N 1
ATOM 4619 C CA . ALA B 1 276 ? 7.529 -22.992 -41.690 1.00 60.59 337 ALA B CA 1
ATOM 4620 C C . ALA B 1 276 ? 7.415 -23.055 -43.207 1.00 64.56 337 ALA B C 1
ATOM 4621 O O . ALA B 1 276 ? 6.339 -22.835 -43.771 1.00 65.00 337 ALA B O 1
ATOM 4623 N N . ILE B 1 277 ? 8.529 -23.362 -43.864 1.00 60.21 338 ILE B N 1
ATOM 4624 C CA . ILE B 1 277 ? 8.566 -23.430 -45.319 1.00 59.78 338 ILE B CA 1
ATOM 4625 C C . ILE B 1 277 ? 7.622 -24.478 -45.899 1.00 62.34 338 ILE B C 1
ATOM 4626 O O . ILE B 1 277 ? 6.926 -24.221 -46.881 1.00 60.97 338 ILE B O 1
ATOM 4631 N N . ASN B 1 278 ? 7.612 -25.660 -45.290 1.00 59.07 339 ASN B N 1
ATOM 4632 C CA . ASN B 1 278 ? 6.777 -26.759 -45.757 1.00 58.89 339 ASN B CA 1
ATOM 4633 C C . ASN B 1 278 ? 5.292 -26.501 -45.541 1.00 62.81 339 ASN B C 1
ATOM 4634 O O . ASN B 1 278 ? 4.462 -26.901 -46.358 1.00 62.07 339 ASN B O 1
ATOM 4639 N N . ILE B 1 279 ? 4.968 -25.798 -44.460 1.00 59.96 340 ILE B N 1
ATOM 4640 C CA . ILE B 1 279 ? 3.588 -25.428 -44.172 1.00 59.86 340 ILE B CA 1
ATOM 4641 C C . ILE B 1 279 ? 3.102 -24.369 -45.172 1.00 63.65 340 ILE B C 1
ATOM 4642 O O . ILE B 1 279 ? 2.015 -24.490 -45.737 1.00 62.49 340 ILE B O 1
ATOM 4647 N N . LEU B 1 280 ? 3.923 -23.347 -45.401 1.00 60.65 341 LEU B N 1
ATOM 4648 C CA . LEU B 1 280 ? 3.572 -22.263 -46.318 1.00 60.60 341 LEU B CA 1
ATOM 4649 C C . LEU B 1 280 ? 3.493 -22.711 -47.776 1.00 64.97 341 LEU B C 1
ATOM 4650 O O . LEU B 1 280 ? 2.774 -22.114 -48.582 1.00 64.50 341 LEU B O 1
ATOM 4655 N N . ARG B 1 281 ? 4.257 -23.750 -48.107 1.00 61.61 342 ARG B N 1
ATOM 4656 C CA . ARG B 1 281 ? 4.271 -24.320 -49.454 1.00 60.99 342 ARG B CA 1
ATOM 4657 C C . ARG B 1 281 ? 3.013 -25.177 -49.633 1.00 64.40 342 ARG B C 1
ATOM 4658 O O . ARG B 1 281 ? 2.378 -25.165 -50.685 1.00 63.29 342 ARG B O 1
ATOM 4666 N N . GLU B 1 282 ? 2.661 -25.911 -48.582 1.00 61.47 343 GLU B N 1
ATOM 4667 C CA . GLU B 1 282 ? 1.467 -26.746 -48.578 1.00 61.66 343 GLU B CA 1
ATOM 4668 C C . GLU B 1 282 ? 0.221 -25.864 -48.698 1.00 66.66 343 GLU B C 1
ATOM 4669 O O . GLU B 1 282 ? -0.790 -26.273 -49.266 1.00 66.32 343 GLU B O 1
ATOM 4675 N N . LEU B 1 283 ? 0.318 -24.643 -48.177 1.00 64.12 344 LEU B N 1
ATOM 4676 C CA . LEU B 1 283 ? -0.770 -23.669 -48.235 1.00 64.01 344 LEU B CA 1
ATOM 4677 C C . LEU B 1 283 ? -0.883 -23.107 -49.652 1.00 69.60 344 LEU B C 1
ATOM 4678 O O . LEU B 1 283 ? -1.967 -23.058 -50.235 1.00 69.56 344 LEU B O 1
ATOM 4683 N N . VAL B 1 284 ? 0.253 -22.678 -50.191 1.00 67.08 345 VAL B N 1
ATOM 4684 C CA . VAL B 1 284 ? 0.323 -22.111 -51.533 1.00 67.26 345 VAL B CA 1
ATOM 4685 C C . VAL B 1 284 ? -0.181 -23.099 -52.583 1.00 72.32 345 VAL B C 1
ATOM 4686 O O . VAL B 1 284 ? -0.933 -22.739 -53.493 1.00 71.49 345 VAL B O 1
ATOM 4690 N N . THR B 1 285 ? 0.251 -24.346 -52.448 1.00 70.26 346 THR B N 1
ATOM 4691 C CA . THR B 1 285 ? -0.122 -25.399 -53.379 1.00 70.74 346 THR B CA 1
ATOM 4692 C C . THR B 1 285 ? -1.626 -25.643 -53.361 1.00 75.76 346 THR B C 1
ATOM 4693 O O . THR B 1 285 ? -2.281 -25.605 -54.402 1.00 75.13 346 THR B O 1
ATOM 4697 N N . SER B 1 286 ? -2.167 -25.872 -52.168 1.00 73.55 347 SER B N 1
ATOM 4698 C CA . SER B 1 286 ? -3.596 -26.108 -51.998 1.00 73.79 347 SER B CA 1
ATOM 4699 C C . SER B 1 286 ? -4.412 -24.969 -52.589 1.00 78.59 347 SER B C 1
ATOM 4700 O O . SER B 1 286 ? -5.475 -25.192 -53.162 1.00 78.21 347 SER B O 1
ATOM 4703 N N . ALA B 1 287 ? -3.905 -23.748 -52.442 1.00 76.00 348 ALA B N 1
ATOM 4704 C CA . ALA B 1 287 ? -4.573 -22.562 -52.961 1.00 76.30 348 ALA B CA 1
ATOM 4705 C C . ALA B 1 287 ? -4.612 -22.579 -54.485 1.00 82.61 348 ALA B C 1
ATOM 4706 O O . ALA B 1 287 ? -5.670 -22.398 -55.088 1.00 82.62 348 ALA B O 1
ATOM 4708 N N . TYR B 1 288 ? -3.456 -22.807 -55.100 1.00 80.47 349 TYR B N 1
ATOM 4709 C CA . TYR B 1 288 ? -3.354 -22.860 -56.555 1.00 81.04 349 TYR B CA 1
ATOM 4710 C C . TYR B 1 288 ? -4.283 -23.915 -57.158 1.00 86.53 349 TYR B C 1
ATOM 4711 O O . TYR B 1 288 ? -4.954 -23.665 -58.161 1.00 86.58 349 TYR B O 1
ATOM 4742 N N . GLU B 1 291 ? -7.846 -22.874 -57.022 1.00 88.68 352 GLU B N 1
ATOM 4743 C CA . GLU B 1 291 ? -8.086 -21.757 -57.926 1.00 88.89 352 GLU B CA 1
ATOM 4744 C C . GLU B 1 291 ? -8.253 -22.124 -59.403 1.00 94.51 352 GLU B C 1
ATOM 4745 O O . GLU B 1 291 ? -9.204 -21.686 -60.049 1.00 94.16 352 GLU B O 1
ATOM 4751 N N . LEU B 1 292 ? -7.334 -22.917 -59.942 1.00 92.08 353 LEU B N 1
ATOM 4752 C CA . LEU B 1 292 ? -7.419 -23.301 -61.349 1.00 92.08 353 LEU B CA 1
ATOM 4753 C C . LEU B 1 292 ? -8.369 -24.468 -61.631 1.00 96.17 353 LEU B C 1
ATOM 4754 O O . LEU B 1 292 ? -8.806 -24.658 -62.766 1.00 95.97 353 LEU B O 1
ATOM 4759 N N . SER B 1 293 ? -8.706 -25.235 -60.599 1.00 92.71 354 SER B N 1
ATOM 4760 C CA . SER B 1 293 ? -9.603 -26.371 -60.775 1.00 92.58 354 SER B CA 1
ATOM 4761 C C . SER B 1 293 ? -10.510 -26.616 -59.568 1.00 95.41 354 SER B C 1
ATOM 4762 O O . SER B 1 293 ? -10.222 -27.462 -58.717 1.00 94.88 354 SER B O 1
ATOM 4765 N N . ARG B 1 294 ? -11.618 -25.885 -59.513 1.00 91.06 355 ARG B N 1
ATOM 4766 C CA . ARG B 1 294 ? -11.935 -24.891 -60.531 1.00 91.99 355 ARG B CA 1
ATOM 4767 C C . ARG B 1 294 ? -12.411 -23.607 -59.863 1.00 101.59 355 ARG B C 1
ATOM 4768 O O . ARG B 1 294 ? -13.041 -23.701 -58.788 1.00 101.17 355 ARG B O 1
#

CATH classification: 1.10.10.2060 (+2 more: 1.10.150.630, 1.20.1280.240)

B-factor: mean 62.81, std 19.83, range [21.56, 299.96]